Protein AF-A0A8J5HF40-F1 (afdb_monomer_lite)

Sequence (689 aa):
MADITLGGSASRYSHTHKAFLFCNYTLLGAATSCVFLTLSLRLLPSPCGLLLIALHALTAVAAASACATTPASTPRWHAAHLVSTVLAAIFQGAVSLLAFTRTSDFLAELNSYVREEDGEVILKMVGGLGLAVFCLEWVALAVAFVLRYRAYVEGGDARSSSRVGTTEEELKDWPWPMSTFSFPERPVSEIINWLAETGIASLKPEDLAKPSADLVTAIYSNFLSFVDPLNEDSNSQIAFDALQFLENPDHHVDAIRIHNLYRQIKKMLSSIRFESFNLRDLIKPEPKRTMQILSTIVSIKFSFTVRSYREEKLRMLQPIVDQFPAYEERRAELDAKIDELNQLILDHEVRRQTEESAVQQLNAEVKELRQTIQNYNKQQVSLKIMAKSIKEKTDAINEKISKADFELVKNAQENSKLSSKLVQSPDKLRRALEEKKSYLADLKNSQRLANQSVHEKTLTMEVYSKVSLFPSFSWTPELLSLDSGAGKVWRRINLGAAIKAAKKGNEAELTKKMVDEAKWRFDNKVPAICQVNSTKTLEKQVKALKAKRSDDEASIMALDAKIVEKQCKLKESEELIKVSEKERDDRCAEETQRLNQVRAEIEWKLQCLEPREKKVEAMVSEAATLRSEAEQVRQTGKAEQQEIFSKFEEIIQEFKNYLNVMDPMVERLKVVMQKESSGNAEETLVIYC

pLDDT: mean 71.72, std 19.29, range [22.36, 94.0]

Radius of gyration: 75.99 Å; chains: 1; bounding box: 171×89×229 Å

Foldseek 3Di:
DVVVVVVVLVVVLVVLVVVLLVLLVVLLVLLVVLLVLLVVLVFDPAPLSVVSNVLSVLSNVLSVVSNVDDPPDDPVVVVVSVVSLLVSLVVLQVQLCCLPVVVQVSSVSRRGPDDSVVSNVSSNVSSVSSPVSSVSSVVSVVSVVVSVVSCVVVVVVVVVPPDDPPDPPVVPPDPDDCDPDADDQDDLVLLQVVCVVLVLDNDDSVCLVAPDLVNLLSSLVSVLCSLPVPPPPPLQDDPPVVCVVDPDSVVCSVVSSLVVSQVSSCVVCVVLVNNPRDSCCNHPNDSVVSSRSSCSCSPPCNVVVSVVVVVVVVVVCVVVCVVCVCVVVVVVVVVVVVVVVVVVVVVVVVVVVVVVVVVVVVVVVVVVVVVVVVVVVVVVVVVVVVVVVVVVVVVVVVVVVVVVVVVVVVVVVVVVVVVVVQDPDPPVVVVVVVVVVVVVVVVVVVVVVVVVVVVVVVVVVVVVPDDDDDDDDDDDDDDDDDDDDDDDDDDDDDDYDDDDDDDDDDDPPPVVVVVVVVVVVVVVPPVPPDPPVVVVVVVVVVVVSVVVVVVVVVVVVVVVVVVVVVVVVVVVVVVVVVVVVVVVVVVVVVVVVVVVVVVVVVVVVVVVCVVVVVVVVVVVVVVVVVVVVVVVVVVVVVVVVVVVVVVVVVVVVVVVVVVVVVVVVVVVVVVVVVVVVVPPPPPPPPPDD

InterPro domains:
  IPR005549 Kinetochore protein Nuf2, N-terminal [PF03800] (181-323)
  IPR038275 Nuf2, N-terminal domain superfamily [G3DSA:1.10.418.60] (176-345)

Secondary structure (DSSP, 8-state):
--HHHHHHHHHHHHHHHHHHHHHHHHHHHHHHHHHHHHHHT-B-S-HHHHHHHHHHHHHHHHHHHHHH--TT--HHHHHHHHHHHHHHHHHHHHHHHHHHHSHHHHHHHHTB-S-HHHHHHHHHHHHHHHHHHHHHHHHHHHHHHHHHHHHHHHHHHHTTSSS----TTTTS--SS-----PPPPPPHHHHHHHHHHTTS----HHHHHS--HHHHHHHHHHHHHHH-TT---TTT---HHHHTT-SSGGGGHHHHHHHHHHHHHHHHHHHTT-----THHHHS--HHHHHHHHHHHHSHHHHHHHHHHHHHHHHHHHHHHTT-TTHHHHHHHHHHHHHHHHHHHHHHHHHHHHHHHHHHHHHHHHHHHHHHHHHHHHHHHHHHHHHHHHHHHHHHHHHHHHHHHHHHHHHHHHHHHHHHHS-S-HHHHHHHHHHHHHHHHHHHHHHHHHHHHHHHHHHHHHHTTS-----------------------------------------SSHHHHHHHHHHHHHHTSSTTS---HHHHHHHHHHHHHHHHHHHHHHHHHHHHHHHHHHHHHHHHHHHHHHHHHHHHHHHHHHHHHHHHHHHHHHHHHHHHHHHHHHHHHHHHHHHHHHHHHHHHHHHHHHHHHHHHHHHHHHHHHHHHHHHHHHHHHHHHHHHHHHHHTTT--SSTTS---

Organism: Zingiber officinale (NCBI:txid94328)

Structure (mmCIF, N/CA/C/O backbone):
data_AF-A0A8J5HF40-F1
#
_entry.id   AF-A0A8J5HF40-F1
#
loop_
_atom_site.group_PDB
_atom_site.id
_atom_site.type_symbol
_atom_site.label_atom_id
_atom_site.label_alt_id
_atom_site.label_comp_id
_atom_site.label_asym_id
_atom_site.label_entity_id
_atom_site.label_seq_id
_atom_site.pdbx_PDB_ins_code
_atom_site.Cartn_x
_atom_site.Cartn_y
_atom_site.Cartn_z
_atom_site.occupancy
_atom_site.B_iso_or_equiv
_atom_site.auth_seq_id
_atom_site.auth_comp_id
_atom_site.auth_asym_id
_atom_site.auth_atom_id
_atom_site.pdbx_PDB_model_num
ATOM 1 N N . MET A 1 1 ? 0.133 31.035 -46.584 1.00 37.03 1 MET A N 1
ATOM 2 C CA . MET A 1 1 ? -0.473 30.229 -45.496 1.00 37.03 1 MET A CA 1
ATOM 3 C C . MET A 1 1 ? 0.517 29.841 -44.386 1.00 37.03 1 MET A C 1
ATOM 5 O O . MET A 1 1 ? 0.118 29.109 -43.496 1.00 37.03 1 MET A O 1
ATOM 9 N N . ALA A 1 2 ? 1.764 30.343 -44.379 1.00 34.16 2 ALA A N 1
ATOM 10 C CA . ALA A 1 2 ? 2.768 30.013 -43.355 1.00 34.16 2 ALA A CA 1
ATOM 11 C C . ALA A 1 2 ? 2.779 30.963 -42.132 1.00 34.16 2 ALA A C 1
ATOM 13 O O . ALA A 1 2 ? 3.298 30.592 -41.088 1.00 34.16 2 ALA A O 1
ATOM 14 N N . ASP A 1 3 ? 2.146 32.141 -42.214 1.00 28.72 3 ASP A N 1
ATOM 15 C CA . ASP A 1 3 ? 2.114 33.108 -41.097 1.00 28.72 3 ASP A CA 1
ATOM 16 C C . ASP A 1 3 ? 1.017 32.847 -40.049 1.00 28.72 3 ASP A C 1
ATOM 18 O O . ASP A 1 3 ? 1.041 33.423 -38.964 1.00 28.72 3 ASP A O 1
ATOM 22 N N . ILE A 1 4 ? 0.052 31.962 -40.327 1.00 40.66 4 ILE A N 1
ATOM 23 C CA . ILE A 1 4 ? -1.082 31.714 -39.414 1.00 40.66 4 ILE A CA 1
ATOM 24 C C . ILE A 1 4 ? -0.731 30.652 -38.349 1.00 40.66 4 ILE A C 1
ATOM 26 O O . ILE A 1 4 ? -1.271 30.676 -37.244 1.00 40.66 4 ILE A O 1
ATOM 30 N N . THR A 1 5 ? 0.215 29.748 -38.623 1.00 42.62 5 THR A N 1
ATOM 31 C CA . THR A 1 5 ? 0.595 28.655 -37.707 1.00 42.62 5 THR A CA 1
ATOM 32 C C . THR A 1 5 ? 1.647 29.059 -36.669 1.00 42.62 5 THR A C 1
ATOM 34 O O . THR A 1 5 ? 1.542 28.638 -35.515 1.00 42.62 5 THR A O 1
ATOM 37 N N . LEU A 1 6 ? 2.597 29.937 -37.017 1.00 40.03 6 LEU A N 1
ATOM 38 C CA . LEU A 1 6 ? 3.611 30.461 -36.084 1.00 40.03 6 LEU A CA 1
ATOM 39 C C . LEU A 1 6 ? 2.997 31.334 -34.974 1.00 40.03 6 LEU A C 1
ATOM 41 O O . LEU A 1 6 ? 3.381 31.220 -33.809 1.00 40.03 6 LEU A O 1
ATOM 45 N N . GLY A 1 7 ? 1.963 32.122 -35.292 1.00 36.34 7 GLY A N 1
ATOM 46 C CA . GLY A 1 7 ? 1.211 32.886 -34.288 1.00 36.34 7 GLY A CA 1
ATOM 47 C C . GLY A 1 7 ? 0.456 32.002 -33.282 1.00 36.34 7 GLY A C 1
ATOM 48 O O . GLY A 1 7 ? 0.302 32.373 -32.117 1.00 36.34 7 GLY A O 1
ATOM 49 N N . GLY A 1 8 ? 0.031 30.803 -33.699 1.00 48.00 8 GLY A N 1
ATOM 50 C CA . GLY A 1 8 ? -0.739 29.866 -32.876 1.00 48.00 8 GLY A CA 1
ATOM 51 C C . GLY A 1 8 ? 0.079 29.059 -31.856 1.00 48.00 8 GLY A C 1
ATOM 52 O O . GLY A 1 8 ? -0.469 28.712 -30.804 1.00 48.00 8 GLY A O 1
ATOM 53 N N . SER A 1 9 ? 1.359 28.764 -32.134 1.00 50.25 9 SER A N 1
ATOM 54 C CA . SER A 1 9 ? 2.289 28.131 -31.170 1.00 50.25 9 SER A CA 1
ATOM 55 C C . SER A 1 9 ? 2.752 29.152 -30.122 1.00 50.25 9 SER A C 1
ATOM 57 O O . SER A 1 9 ? 2.583 28.906 -28.925 1.00 50.25 9 SER A O 1
ATOM 59 N N . ALA A 1 10 ? 3.182 30.347 -30.549 1.00 54.59 10 ALA A N 1
ATOM 60 C CA . ALA A 1 10 ? 3.617 31.415 -29.646 1.00 54.59 10 ALA A CA 1
ATOM 61 C C . ALA A 1 10 ? 2.488 31.894 -28.709 1.00 54.59 10 ALA A C 1
ATOM 63 O O . ALA A 1 10 ? 2.702 32.101 -27.511 1.00 54.59 10 ALA A O 1
ATOM 64 N N . SER A 1 11 ? 1.256 32.001 -29.227 1.00 58.41 11 SER A N 1
ATOM 65 C CA . SER A 1 11 ? 0.064 32.301 -28.424 1.00 58.41 11 SER A CA 1
ATOM 66 C C . SER A 1 11 ? -0.220 31.203 -27.390 1.00 58.41 11 SER A C 1
ATOM 68 O O . SER A 1 11 ? -0.398 31.509 -26.210 1.00 58.41 11 SER A O 1
ATOM 70 N N . ARG A 1 12 ? -0.190 29.917 -27.777 1.00 60.19 12 ARG A N 1
ATOM 71 C CA . ARG A 1 12 ? -0.421 28.796 -26.845 1.00 60.19 12 ARG A CA 1
ATOM 72 C C . ARG A 1 12 ? 0.669 28.671 -25.782 1.00 60.19 12 ARG A C 1
ATOM 74 O O . ARG A 1 12 ? 0.326 28.463 -24.623 1.00 60.19 12 ARG A O 1
ATOM 81 N N . TYR A 1 13 ? 1.940 28.861 -26.134 1.00 70.81 13 TYR A N 1
ATOM 82 C CA . TYR A 1 13 ? 3.041 28.922 -25.167 1.00 70.81 13 TYR A CA 1
ATOM 83 C C . TYR A 1 13 ? 2.830 30.060 -24.154 1.00 70.81 13 TYR A C 1
ATOM 85 O O . TYR A 1 13 ? 2.942 29.847 -22.947 1.00 70.81 13 TYR A O 1
ATOM 93 N N . SER A 1 14 ? 2.402 31.242 -24.621 1.00 74.31 14 SER A N 1
ATOM 94 C CA . SER A 1 14 ? 2.034 32.367 -23.751 1.00 74.31 14 SER A CA 1
ATOM 95 C C . SER A 1 14 ? 0.879 32.021 -22.801 1.00 74.31 14 SER A C 1
ATOM 97 O O . SER A 1 14 ? 0.937 32.361 -21.620 1.00 74.31 14 SER A O 1
ATOM 99 N N . HIS A 1 15 ? -0.150 31.308 -23.271 1.00 79.44 15 HIS A N 1
ATOM 100 C CA . HIS A 1 15 ? -1.274 30.880 -22.431 1.00 79.44 15 HIS A CA 1
ATOM 101 C C . HIS A 1 15 ? -0.871 29.838 -21.381 1.00 79.44 15 HIS A C 1
ATOM 103 O O . HIS A 1 15 ? -1.238 29.984 -20.216 1.00 79.44 15 HIS A O 1
ATOM 109 N N . THR A 1 16 ? -0.082 28.825 -21.748 1.00 80.00 16 THR A N 1
ATOM 110 C CA . THR A 1 16 ? 0.403 27.808 -20.800 1.00 80.00 16 THR A CA 1
ATOM 111 C C . THR A 1 16 ? 1.365 28.413 -19.773 1.00 80.00 16 THR A C 1
ATOM 113 O O . THR A 1 16 ? 1.292 28.079 -18.593 1.00 80.00 16 THR A O 1
ATOM 116 N N . HIS A 1 17 ? 2.211 29.365 -20.177 1.00 81.94 17 HIS A N 1
ATOM 117 C CA . HIS A 1 17 ? 3.106 30.076 -19.265 1.00 81.94 17 HIS A CA 1
ATOM 118 C C . HIS A 1 17 ? 2.343 30.990 -18.292 1.00 81.94 17 HIS A C 1
ATOM 120 O O . HIS A 1 17 ? 2.628 31.001 -17.096 1.00 81.94 17 HIS A O 1
ATOM 126 N N . LYS A 1 18 ? 1.304 31.693 -18.765 1.00 84.69 18 LYS A N 1
ATOM 127 C CA . LYS A 1 18 ? 0.394 32.462 -17.897 1.00 84.69 18 LYS A CA 1
ATOM 128 C C . LYS A 1 18 ? -0.355 31.563 -16.911 1.00 84.69 18 LYS A C 1
ATOM 130 O O . LYS A 1 18 ? -0.487 31.937 -15.750 1.00 84.69 18 LYS A O 1
ATOM 135 N N . ALA A 1 19 ? -0.802 30.382 -17.342 1.00 84.75 19 ALA A N 1
ATOM 136 C CA . ALA A 1 19 ? -1.442 29.401 -16.465 1.00 84.75 19 ALA A CA 1
ATOM 137 C C . ALA A 1 19 ? -0.474 28.868 -15.394 1.00 84.75 19 ALA A C 1
ATOM 139 O O . ALA A 1 19 ? -0.851 28.756 -14.230 1.00 84.75 19 ALA A O 1
ATOM 140 N N . PHE A 1 20 ? 0.786 28.613 -15.760 1.00 86.56 20 PHE A N 1
ATOM 141 C CA . PHE A 1 20 ? 1.839 28.223 -14.821 1.00 86.56 20 PHE A CA 1
ATOM 142 C C . PHE A 1 20 ? 2.099 29.300 -13.761 1.00 86.56 20 PHE A C 1
ATOM 144 O O . PHE A 1 20 ? 2.120 28.997 -12.569 1.00 86.56 20 PHE A O 1
ATOM 151 N N . LEU A 1 21 ? 2.241 30.563 -14.174 1.00 86.38 21 LEU A N 1
ATOM 152 C CA . LEU A 1 21 ? 2.413 31.684 -13.247 1.00 86.38 21 LEU A CA 1
ATOM 153 C C . LEU A 1 21 ? 1.194 31.848 -12.335 1.00 86.38 21 LEU A C 1
ATOM 155 O O . LEU A 1 21 ? 1.349 31.955 -11.124 1.00 86.38 21 LEU A O 1
ATOM 159 N N . PHE A 1 22 ? -0.019 31.810 -12.891 1.00 89.06 22 PHE A N 1
ATOM 160 C CA . PHE A 1 22 ? -1.257 31.901 -12.113 1.00 89.06 22 PHE A CA 1
ATOM 161 C C . PHE A 1 22 ? -1.358 30.792 -11.056 1.00 89.06 22 PHE A C 1
ATOM 163 O O . PHE A 1 22 ? -1.690 31.066 -9.900 1.00 89.06 22 PHE A O 1
ATOM 170 N N . CYS A 1 23 ? -1.014 29.555 -11.426 1.00 89.12 23 CYS A N 1
ATOM 171 C CA . CYS A 1 23 ? -0.986 28.427 -10.503 1.00 89.12 23 CYS A CA 1
ATOM 172 C C . CYS A 1 23 ? 0.013 28.664 -9.363 1.00 89.12 23 CYS A C 1
ATOM 174 O O . CYS A 1 23 ? -0.362 28.538 -8.202 1.00 89.12 23 CYS A O 1
ATOM 176 N N . ASN A 1 24 ? 1.245 29.092 -9.664 1.00 88.75 24 ASN A N 1
ATOM 177 C CA . ASN A 1 24 ? 2.265 29.349 -8.640 1.00 88.75 24 ASN A CA 1
ATOM 178 C C . ASN A 1 24 ? 1.946 30.564 -7.751 1.00 88.75 24 ASN A C 1
ATOM 180 O O . ASN A 1 24 ? 2.208 30.515 -6.552 1.00 88.75 24 ASN A O 1
ATOM 184 N N . TYR A 1 25 ? 1.317 31.622 -8.273 1.00 91.31 25 TYR A N 1
ATOM 185 C CA . TYR A 1 25 ? 0.840 32.739 -7.444 1.00 91.31 25 TYR A CA 1
ATOM 186 C C . TYR A 1 25 ? -0.300 32.324 -6.508 1.00 91.31 25 TYR A C 1
ATOM 188 O O . TYR A 1 25 ? -0.328 32.738 -5.349 1.00 91.31 25 TYR A O 1
ATOM 196 N N . THR A 1 26 ? -1.213 31.476 -6.985 1.00 90.94 26 THR A N 1
ATOM 197 C CA . THR A 1 26 ? -2.299 30.925 -6.159 1.00 90.94 26 THR A CA 1
ATOM 198 C C . THR A 1 26 ? -1.738 30.018 -5.064 1.00 90.94 26 THR A C 1
ATOM 200 O O . THR A 1 26 ? -2.157 30.099 -3.912 1.00 90.94 26 THR A O 1
ATOM 203 N N . LEU A 1 27 ? -0.730 29.215 -5.404 1.00 90.19 27 LEU A N 1
ATOM 204 C CA . LEU A 1 27 ? -0.009 28.327 -4.494 1.00 90.19 27 LEU A CA 1
ATOM 205 C C . LEU A 1 27 ? 0.758 29.112 -3.424 1.00 90.19 27 LEU A C 1
ATOM 207 O O . LEU A 1 27 ? 0.676 28.786 -2.243 1.00 90.19 27 LEU A O 1
ATOM 211 N N . LEU A 1 28 ? 1.422 30.204 -3.813 1.00 91.38 28 LEU A N 1
ATOM 212 C CA . LEU A 1 28 ? 2.075 31.135 -2.893 1.00 91.38 28 LEU A CA 1
ATOM 213 C C . LEU A 1 28 ? 1.065 31.773 -1.926 1.00 91.38 28 LEU A C 1
ATOM 215 O O . LEU A 1 28 ? 1.313 31.829 -0.721 1.00 91.38 28 LEU A O 1
ATOM 219 N N . GLY A 1 29 ? -0.087 32.222 -2.432 1.00 91.38 29 GLY A N 1
ATOM 220 C CA . GLY A 1 29 ? -1.167 32.778 -1.612 1.00 91.38 29 GLY A CA 1
ATOM 221 C C . GLY A 1 29 ? -1.752 31.757 -0.631 1.00 91.38 29 GLY A C 1
ATOM 222 O O . GLY A 1 29 ? -1.941 32.061 0.547 1.00 91.38 29 GLY A O 1
ATOM 223 N N . ALA A 1 30 ? -1.985 30.526 -1.088 1.00 92.69 30 ALA A N 1
ATOM 224 C CA . ALA A 1 30 ? -2.504 29.451 -0.249 1.00 92.69 30 ALA A CA 1
ATOM 225 C C . ALA A 1 30 ? -1.492 29.029 0.832 1.00 92.69 30 ALA A C 1
ATOM 227 O O . ALA A 1 30 ? -1.850 28.943 2.004 1.00 92.69 30 ALA A O 1
ATOM 228 N N . ALA A 1 31 ? -0.215 28.861 0.475 1.00 92.19 31 ALA A N 1
ATOM 229 C CA . ALA A 1 31 ? 0.839 28.480 1.413 1.00 92.19 31 ALA A CA 1
ATOM 230 C C . ALA A 1 31 ? 1.102 29.564 2.469 1.00 92.19 31 ALA A C 1
ATOM 232 O O . ALA A 1 31 ? 1.212 29.261 3.656 1.00 92.19 31 ALA A O 1
ATOM 233 N N . THR A 1 32 ? 1.139 30.838 2.069 1.00 92.56 32 THR A N 1
ATOM 234 C CA . THR A 1 32 ? 1.260 31.958 3.021 1.00 92.56 32 THR A CA 1
ATOM 235 C C . THR A 1 32 ? 0.034 32.076 3.930 1.00 92.56 32 THR A C 1
ATOM 237 O O . THR A 1 32 ? 0.194 32.303 5.128 1.00 92.56 32 THR A O 1
ATOM 240 N N . SER A 1 33 ? -1.176 31.831 3.418 1.00 93.38 33 SER A N 1
ATOM 241 C CA . SER A 1 33 ? -2.392 31.762 4.242 1.00 93.38 33 SER A CA 1
ATOM 242 C C . SER A 1 33 ? -2.338 30.615 5.259 1.00 93.38 33 SER A C 1
ATOM 244 O O . SER A 1 33 ? -2.716 30.823 6.412 1.00 93.38 33 SER A O 1
ATOM 246 N N . CYS A 1 34 ? -1.804 29.442 4.888 1.00 92.81 34 CYS A N 1
ATOM 247 C CA . CYS A 1 34 ? -1.538 28.360 5.842 1.00 92.81 34 CYS A CA 1
ATOM 248 C C . CYS A 1 34 ? -0.582 28.811 6.948 1.00 92.81 34 CYS A C 1
ATOM 250 O O . CYS A 1 34 ? -0.896 28.614 8.114 1.00 92.81 34 CYS A O 1
ATOM 252 N N . VAL A 1 35 ? 0.526 29.490 6.616 1.00 91.38 35 VAL A N 1
ATOM 253 C CA . VAL A 1 35 ? 1.456 30.028 7.629 1.00 91.38 35 VAL A CA 1
ATOM 254 C C . VAL A 1 35 ? 0.727 30.947 8.615 1.00 91.38 35 VAL A C 1
ATOM 256 O O . VAL A 1 35 ? 0.888 30.791 9.825 1.00 91.38 35 VAL A O 1
ATOM 259 N N . PHE A 1 36 ? -0.112 31.871 8.135 1.00 91.56 36 PHE A N 1
ATOM 260 C CA . PHE A 1 36 ? -0.873 32.772 9.009 1.00 91.56 36 PHE A CA 1
ATOM 261 C C . PHE A 1 36 ? -1.874 32.037 9.909 1.00 91.56 36 PHE A C 1
ATOM 263 O O . PHE A 1 36 ? -1.978 32.352 11.099 1.00 91.56 36 PHE A O 1
ATOM 270 N N . LEU A 1 37 ? -2.592 31.046 9.379 1.00 90.88 37 LEU A N 1
ATOM 271 C CA . LEU A 1 37 ? -3.534 30.242 10.160 1.00 90.88 37 LEU A CA 1
ATOM 272 C C . LEU A 1 37 ? -2.809 29.373 11.198 1.00 90.88 37 LEU A C 1
ATOM 274 O O . LEU A 1 37 ? -3.226 29.323 12.353 1.00 90.88 37 LEU A O 1
ATOM 278 N N . THR A 1 38 ? -1.674 28.772 10.841 1.00 89.56 38 THR A N 1
ATOM 279 C CA . THR A 1 38 ? -0.836 28.007 11.772 1.00 89.56 38 THR A CA 1
ATOM 280 C C . THR A 1 38 ? -0.259 28.896 12.878 1.00 89.56 38 THR A C 1
ATOM 282 O O . THR A 1 38 ? -0.253 28.500 14.040 1.00 89.56 38 THR A O 1
ATOM 285 N N . LEU A 1 39 ? 0.163 30.128 12.570 1.00 87.56 39 LEU A N 1
ATOM 286 C CA . LEU A 1 39 ? 0.590 31.100 13.588 1.00 87.56 39 LEU A CA 1
ATOM 287 C C . LEU A 1 39 ? -0.570 31.553 14.488 1.00 87.56 39 LEU A C 1
ATOM 289 O O . LEU A 1 39 ? -0.364 31.835 15.671 1.00 87.56 39 LEU A O 1
ATOM 293 N N . SER A 1 40 ? -1.796 31.572 13.961 1.00 87.56 40 SER A N 1
ATOM 294 C CA . SER A 1 40 ? -3.000 31.913 14.729 1.00 87.56 40 SER A CA 1
ATOM 295 C C . SER A 1 40 ? -3.327 30.879 15.812 1.00 87.56 40 SER A C 1
ATOM 297 O O . SER A 1 40 ? -3.975 31.232 16.795 1.00 87.56 40 SER A O 1
ATOM 299 N N . LEU A 1 41 ? -2.798 29.651 15.708 1.00 84.81 41 LEU A N 1
ATOM 300 C CA . LEU A 1 41 ? -2.861 28.638 16.769 1.00 84.81 41 LEU A CA 1
ATOM 301 C C . LEU A 1 41 ? -1.977 28.966 17.985 1.00 84.81 41 LEU A C 1
ATOM 303 O O . LEU A 1 41 ? -2.052 28.248 18.981 1.00 84.81 41 LEU A O 1
ATOM 307 N N . ARG A 1 42 ? -1.156 30.031 17.942 1.00 79.94 42 ARG A N 1
ATOM 308 C CA . ARG A 1 42 ? -0.291 30.480 19.055 1.00 79.94 42 ARG A CA 1
ATOM 309 C C . ARG A 1 42 ? 0.456 29.312 19.704 1.00 79.94 42 ARG A C 1
ATOM 311 O O . ARG A 1 42 ? 0.297 29.030 20.891 1.00 79.94 42 ARG A O 1
ATOM 318 N N . LEU A 1 43 ? 1.207 28.601 18.873 1.00 77.62 43 LEU A N 1
ATOM 319 C CA . LEU A 1 43 ? 1.935 27.395 19.249 1.00 77.62 43 LEU A CA 1
ATOM 320 C C . LEU A 1 43 ? 3.009 27.736 20.298 1.00 77.62 43 LEU A C 1
ATOM 322 O O . LEU A 1 43 ? 3.777 28.683 20.110 1.00 77.62 43 LEU A O 1
ATOM 326 N N . LEU A 1 44 ? 3.098 26.956 21.380 1.00 66.12 44 LEU A N 1
ATOM 327 C CA . LEU A 1 44 ? 4.328 26.890 22.180 1.00 66.12 44 LEU A CA 1
ATOM 328 C C . LEU A 1 44 ? 5.465 26.331 21.301 1.00 66.12 44 LEU A C 1
ATOM 330 O O . LEU A 1 44 ? 5.174 25.714 20.275 1.00 66.12 44 LEU A O 1
ATOM 334 N N . PRO A 1 45 ? 6.753 26.516 21.652 1.00 70.56 45 PRO A N 1
ATOM 335 C CA . PRO A 1 45 ? 7.859 25.881 20.936 1.00 70.56 45 PRO A CA 1
ATOM 336 C C . PRO A 1 45 ? 7.748 24.346 21.019 1.00 70.56 45 PRO A C 1
ATOM 338 O O . PRO A 1 45 ? 8.320 23.701 21.892 1.00 70.56 45 PRO A O 1
ATOM 341 N N . SER A 1 46 ? 6.969 23.779 20.099 1.00 80.44 46 SER A N 1
ATOM 342 C CA . SER A 1 46 ? 6.775 22.357 19.851 1.00 80.44 46 SER A CA 1
ATOM 343 C C . SER A 1 46 ? 7.522 22.002 18.565 1.00 80.44 46 SER A C 1
ATOM 345 O O . SER A 1 46 ? 7.380 22.720 17.565 1.00 80.44 46 SER A O 1
ATOM 347 N N . PRO A 1 47 ? 8.297 20.902 18.542 1.00 82.56 47 PRO A N 1
ATOM 348 C CA . PRO A 1 47 ? 8.955 20.425 17.328 1.00 82.56 47 PRO A CA 1
ATOM 349 C C . PRO A 1 47 ? 7.965 20.243 16.171 1.00 82.56 47 PRO A C 1
ATOM 351 O O . PRO A 1 47 ? 8.244 20.659 15.049 1.00 82.56 47 PRO A O 1
ATOM 354 N N . CYS A 1 48 ? 6.774 19.708 16.457 1.00 86.00 48 CYS A N 1
ATOM 355 C CA . CYS A 1 48 ? 5.721 19.474 15.471 1.00 86.00 48 CYS A CA 1
ATOM 356 C C . CYS A 1 48 ? 5.161 20.786 14.901 1.00 86.00 48 CYS A C 1
ATOM 358 O O . CYS A 1 48 ? 4.963 20.905 13.693 1.00 86.00 48 CYS A O 1
ATOM 360 N N . GLY A 1 49 ? 4.986 21.803 15.750 1.00 86.50 49 GLY A N 1
ATOM 361 C CA . GLY A 1 49 ? 4.552 23.134 15.324 1.00 86.50 49 GLY A CA 1
ATOM 362 C C . GLY A 1 49 ? 5.574 23.848 14.435 1.00 86.50 49 GLY A C 1
ATOM 363 O O . GLY A 1 49 ? 5.214 24.424 13.408 1.00 86.50 49 GLY A O 1
ATOM 364 N N . LEU A 1 50 ? 6.861 23.763 14.787 1.00 86.69 50 LEU A N 1
ATOM 365 C CA . LEU A 1 50 ? 7.949 24.337 13.989 1.00 86.69 50 LEU A CA 1
ATOM 366 C C . LEU A 1 50 ? 8.098 23.642 12.633 1.00 86.69 50 LEU A C 1
ATOM 368 O O . LEU A 1 50 ? 8.270 24.322 11.623 1.00 86.69 50 LEU A O 1
ATOM 372 N N . LEU A 1 51 ? 7.992 22.310 12.593 1.00 90.44 51 LEU A N 1
ATOM 373 C CA . LEU A 1 51 ? 8.027 21.541 11.347 1.00 90.44 51 LEU A CA 1
ATOM 374 C C . LEU A 1 51 ? 6.847 21.883 10.433 1.00 90.44 51 LEU A C 1
ATOM 376 O O . LEU A 1 51 ? 7.038 22.025 9.227 1.00 90.44 51 LEU A O 1
ATOM 380 N N . LEU A 1 52 ? 5.652 22.080 10.996 1.00 90.50 52 LEU A N 1
ATOM 381 C CA . LEU A 1 52 ? 4.467 22.476 10.238 1.00 90.50 52 LEU A CA 1
ATOM 382 C C . LEU A 1 52 ? 4.628 23.868 9.604 1.00 90.50 52 LEU A C 1
ATOM 384 O O . LEU A 1 52 ? 4.371 24.047 8.414 1.00 90.50 52 LEU A O 1
ATOM 388 N N . ILE A 1 53 ? 5.124 24.845 10.370 1.00 90.75 53 ILE A N 1
ATOM 389 C CA . ILE A 1 53 ? 5.423 26.188 9.848 1.00 90.75 53 ILE A CA 1
ATOM 390 C C . ILE A 1 53 ? 6.520 26.120 8.778 1.00 90.75 53 ILE A C 1
ATOM 392 O O . ILE A 1 53 ? 6.384 26.741 7.723 1.00 90.75 53 ILE A O 1
ATOM 396 N N . ALA A 1 54 ? 7.588 25.353 9.021 1.00 90.44 54 ALA A N 1
ATOM 397 C CA . ALA A 1 54 ? 8.684 25.181 8.072 1.00 90.44 54 ALA A CA 1
ATOM 398 C C . ALA A 1 54 ? 8.207 24.552 6.756 1.00 90.44 54 ALA A C 1
ATOM 400 O O . ALA A 1 54 ? 8.625 24.992 5.688 1.00 90.44 54 ALA A O 1
ATOM 401 N N . LEU A 1 55 ? 7.294 23.581 6.822 1.00 92.69 55 LEU A N 1
ATOM 402 C CA . LEU A 1 55 ? 6.701 22.945 5.652 1.00 92.69 55 LEU A CA 1
ATOM 403 C C . LEU A 1 55 ? 5.911 23.955 4.801 1.00 92.69 55 LEU A C 1
ATOM 405 O O . LEU A 1 55 ? 6.144 24.050 3.598 1.00 92.69 55 LEU A O 1
ATOM 409 N N . HIS A 1 56 ? 5.024 24.754 5.407 1.00 92.25 56 HIS A N 1
ATOM 410 C CA . HIS A 1 56 ? 4.280 25.787 4.671 1.00 92.25 56 HIS A CA 1
ATOM 411 C C . HIS A 1 56 ? 5.196 26.896 4.123 1.00 92.25 56 HIS A C 1
ATOM 413 O O . HIS A 1 56 ? 5.001 27.366 3.000 1.00 92.25 56 HIS A O 1
ATOM 419 N N . ALA A 1 57 ? 6.228 27.288 4.878 1.00 90.56 57 ALA A N 1
ATOM 420 C CA . ALA A 1 57 ? 7.215 28.269 4.436 1.00 90.56 57 ALA A CA 1
ATOM 421 C C . ALA A 1 57 ? 8.049 27.757 3.250 1.00 90.56 57 ALA A C 1
ATOM 423 O O . ALA A 1 57 ? 8.278 28.501 2.296 1.00 90.56 57 ALA A O 1
ATOM 424 N N . LEU A 1 58 ? 8.460 26.484 3.266 1.00 89.12 58 LEU A N 1
ATOM 425 C CA . LEU A 1 58 ? 9.185 25.854 2.163 1.00 89.12 58 LEU A CA 1
ATOM 426 C C . LEU A 1 58 ? 8.329 25.819 0.890 1.00 89.12 58 LEU A C 1
ATOM 428 O O . LEU A 1 58 ? 8.821 26.185 -0.177 1.00 89.12 58 LEU A O 1
ATOM 432 N N . THR A 1 59 ? 7.046 25.461 1.007 1.00 90.62 59 THR A N 1
ATOM 433 C CA . THR A 1 59 ? 6.097 25.498 -0.115 1.00 90.62 59 THR A CA 1
ATOM 434 C C . THR A 1 59 ? 5.949 26.916 -0.684 1.00 90.62 59 THR A C 1
ATOM 436 O O . THR A 1 59 ? 6.005 27.104 -1.900 1.00 90.62 59 THR A O 1
ATOM 439 N N . ALA A 1 60 ? 5.850 27.941 0.170 1.00 90.38 60 ALA A N 1
ATOM 440 C CA . ALA A 1 60 ? 5.795 29.336 -0.270 1.00 90.38 60 ALA A CA 1
ATOM 441 C C . ALA A 1 60 ? 7.082 29.773 -0.999 1.00 90.38 60 ALA A C 1
ATOM 443 O O . ALA A 1 60 ? 7.018 30.379 -2.070 1.00 90.38 60 ALA A O 1
ATOM 444 N N . VAL A 1 61 ? 8.261 29.427 -0.472 1.00 88.44 61 VAL A N 1
ATOM 445 C CA . VAL A 1 61 ? 9.554 29.737 -1.110 1.00 88.44 61 VAL A CA 1
ATOM 446 C C . VAL A 1 61 ? 9.698 29.017 -2.453 1.00 88.44 61 VAL A C 1
ATOM 448 O O . VAL A 1 61 ? 10.159 29.620 -3.427 1.00 88.44 61 VAL A O 1
ATOM 451 N N . ALA A 1 62 ? 9.275 27.755 -2.541 1.00 85.19 62 ALA A N 1
ATOM 452 C CA . ALA A 1 62 ? 9.308 26.985 -3.779 1.00 85.19 62 ALA A CA 1
ATOM 453 C C . ALA A 1 62 ? 8.399 27.600 -4.856 1.00 85.19 62 ALA A C 1
ATOM 455 O O . ALA A 1 62 ? 8.842 27.741 -5.999 1.00 85.19 62 ALA A O 1
ATOM 456 N N . ALA A 1 63 ? 7.190 28.034 -4.480 1.00 87.62 63 ALA A N 1
ATOM 457 C CA . ALA A 1 63 ? 6.242 28.719 -5.360 1.00 87.62 63 ALA A CA 1
ATOM 458 C C . ALA A 1 63 ? 6.778 30.075 -5.849 1.00 87.62 63 ALA A C 1
ATOM 460 O O . ALA A 1 63 ? 6.735 30.380 -7.040 1.00 87.62 63 ALA A O 1
ATOM 461 N N . ALA A 1 64 ? 7.355 30.874 -4.946 1.00 87.00 64 ALA A N 1
ATOM 462 C CA . ALA A 1 64 ? 7.972 32.153 -5.294 1.00 87.00 64 ALA A CA 1
ATOM 463 C C . ALA A 1 64 ? 9.166 31.973 -6.248 1.00 87.00 64 ALA A C 1
ATOM 465 O O . ALA A 1 64 ? 9.313 32.717 -7.218 1.00 87.00 64 ALA A O 1
ATOM 466 N N . SER A 1 65 ? 9.986 30.945 -6.013 1.00 82.50 65 SER A N 1
ATOM 467 C CA . SER A 1 65 ? 11.126 30.603 -6.873 1.00 82.50 65 SER A CA 1
ATOM 468 C C . SER A 1 65 ? 10.679 30.129 -8.261 1.00 82.50 65 SER A C 1
ATOM 470 O O . SER A 1 65 ? 11.321 30.455 -9.260 1.00 82.50 65 SER A O 1
ATOM 472 N N . ALA A 1 66 ? 9.558 29.405 -8.338 1.00 77.69 66 ALA A N 1
ATOM 473 C CA . ALA A 1 66 ? 8.940 28.974 -9.591 1.00 77.69 66 ALA A CA 1
ATOM 474 C C . ALA A 1 66 ? 8.378 30.156 -10.408 1.00 77.69 66 ALA A C 1
ATOM 476 O O . ALA A 1 66 ? 8.474 30.160 -11.633 1.00 77.69 66 ALA A O 1
ATOM 477 N N . CYS A 1 67 ? 7.864 31.201 -9.749 1.00 79.44 67 CYS A N 1
ATOM 478 C CA . CYS A 1 67 ? 7.469 32.443 -10.423 1.00 79.44 67 CYS A CA 1
ATOM 479 C C . CYS A 1 67 ? 8.665 33.239 -10.977 1.00 79.44 67 CYS A C 1
ATOM 481 O O . CYS A 1 67 ? 8.507 33.984 -11.942 1.00 79.44 67 CYS A O 1
ATOM 483 N N . ALA A 1 68 ? 9.848 33.100 -10.371 1.00 71.81 68 ALA A N 1
ATOM 484 C CA . ALA A 1 68 ? 11.059 33.831 -10.750 1.00 71.81 68 ALA A CA 1
ATOM 485 C C . ALA A 1 68 ? 11.943 33.093 -11.776 1.00 71.81 68 ALA A C 1
ATOM 487 O O . ALA A 1 68 ? 12.939 33.649 -12.242 1.00 71.81 68 ALA A O 1
ATOM 488 N N . THR A 1 69 ? 11.627 31.840 -12.120 1.00 65.31 69 THR A N 1
ATOM 489 C CA . THR A 1 69 ? 12.494 31.016 -12.972 1.00 65.31 69 THR A CA 1
ATOM 490 C C . THR A 1 69 ? 12.294 31.327 -14.453 1.00 65.31 69 THR A C 1
ATOM 492 O O . THR A 1 69 ? 11.190 31.256 -14.989 1.00 65.31 69 THR A O 1
ATOM 495 N N . THR A 1 70 ? 13.394 31.631 -15.142 1.00 56.06 70 THR A N 1
ATOM 496 C CA . THR A 1 70 ? 13.445 31.733 -16.605 1.00 56.06 70 THR A CA 1
ATOM 497 C C . THR A 1 70 ? 13.807 30.369 -17.213 1.00 56.06 70 THR A C 1
ATOM 499 O O . THR A 1 70 ? 14.456 29.557 -16.550 1.00 56.06 70 THR A O 1
ATOM 502 N N . PRO A 1 71 ? 13.452 30.085 -18.482 1.00 50.22 71 PRO A N 1
ATOM 503 C CA . PRO A 1 71 ? 13.744 28.805 -19.150 1.00 50.22 71 PRO A CA 1
ATOM 504 C C . PRO A 1 71 ? 15.245 28.453 -19.303 1.00 50.22 71 PRO A C 1
ATOM 506 O O . PRO A 1 71 ? 15.572 27.430 -19.898 1.00 50.22 71 PRO A O 1
ATOM 509 N N . ALA A 1 72 ? 16.162 29.262 -18.760 1.00 39.22 72 ALA A N 1
ATOM 510 C CA . ALA A 1 72 ? 17.613 29.100 -18.846 1.00 39.22 72 ALA A CA 1
ATOM 511 C C . ALA A 1 72 ? 18.273 28.503 -17.580 1.00 39.22 72 ALA A C 1
ATOM 513 O O . ALA A 1 72 ? 19.502 28.463 -17.496 1.00 39.22 72 ALA A O 1
ATOM 514 N N . SER A 1 73 ? 17.514 28.051 -16.574 1.00 54.53 73 SER A N 1
ATOM 515 C CA . SER A 1 73 ? 18.106 27.477 -15.356 1.00 54.53 73 SER A CA 1
ATOM 516 C C . SER A 1 73 ? 18.762 26.106 -15.584 1.00 54.53 73 SER A C 1
ATOM 518 O O . SER A 1 73 ? 18.336 25.280 -16.392 1.00 54.53 73 SER A O 1
ATOM 520 N N . THR A 1 74 ? 19.858 25.863 -14.862 1.00 52.69 74 THR A N 1
ATOM 521 C CA . THR A 1 74 ? 20.709 24.678 -15.042 1.00 52.69 74 THR A CA 1
ATOM 522 C C . THR A 1 74 ? 19.995 23.378 -14.622 1.00 52.69 74 THR A C 1
ATOM 524 O O . THR A 1 74 ? 19.228 23.366 -13.655 1.00 52.69 74 THR A O 1
ATOM 527 N N . PRO A 1 75 ? 20.247 22.239 -15.300 1.00 59.53 75 PRO A N 1
ATOM 528 C CA . PRO A 1 75 ? 19.509 20.985 -15.089 1.00 59.53 75 PRO A CA 1
ATOM 529 C C . PRO A 1 75 ? 19.594 20.419 -13.659 1.00 59.53 75 PRO A C 1
ATOM 531 O O . PRO A 1 75 ? 18.657 19.764 -13.209 1.00 59.53 75 PRO A O 1
ATOM 534 N N . ARG A 1 76 ? 20.665 20.719 -12.909 1.00 57.69 76 ARG A N 1
ATOM 535 C CA . ARG A 1 76 ? 20.839 20.283 -11.509 1.00 57.69 76 ARG A CA 1
ATOM 536 C C . ARG A 1 76 ? 19.873 20.963 -10.534 1.00 57.69 76 ARG A C 1
ATOM 538 O O . ARG A 1 76 ? 19.300 20.290 -9.683 1.00 57.69 76 ARG A O 1
ATOM 545 N N . TRP A 1 77 ? 19.659 22.271 -10.676 1.00 64.12 77 TRP A N 1
ATOM 546 C CA . TRP A 1 77 ? 18.751 23.029 -9.805 1.00 64.12 77 TRP A CA 1
ATOM 547 C C . TRP A 1 77 ? 17.285 22.659 -10.039 1.00 64.12 77 TRP A C 1
ATOM 549 O O . TRP A 1 77 ? 16.484 22.667 -9.110 1.00 64.12 77 TRP A O 1
ATOM 559 N N . HIS A 1 78 ? 16.953 22.243 -11.260 1.00 66.56 78 HIS A N 1
ATOM 560 C CA . HIS A 1 78 ? 15.624 21.748 -11.597 1.00 66.56 78 HIS A CA 1
ATOM 561 C C . HIS A 1 78 ? 15.283 20.410 -10.951 1.00 66.56 78 HIS A C 1
ATOM 563 O O . HIS A 1 78 ? 14.180 20.262 -10.438 1.00 66.56 78 HIS A O 1
ATOM 569 N N . ALA A 1 79 ? 16.208 19.447 -10.962 1.00 68.25 79 ALA A N 1
ATOM 570 C CA . ALA A 1 79 ? 15.975 18.154 -10.323 1.00 68.25 79 ALA A CA 1
ATOM 571 C C . ALA A 1 79 ? 15.769 18.316 -8.808 1.00 68.25 79 ALA A C 1
ATOM 573 O O . ALA A 1 79 ? 14.855 17.725 -8.241 1.00 68.25 79 ALA A O 1
ATOM 574 N N . ALA A 1 80 ? 16.568 19.176 -8.168 1.00 70.50 80 ALA A N 1
ATOM 575 C CA . ALA A 1 80 ? 16.425 19.483 -6.748 1.00 70.50 80 ALA A CA 1
ATOM 576 C C . ALA A 1 80 ? 15.099 20.197 -6.426 1.00 70.50 80 ALA A C 1
ATOM 578 O O . ALA A 1 80 ? 14.434 19.834 -5.457 1.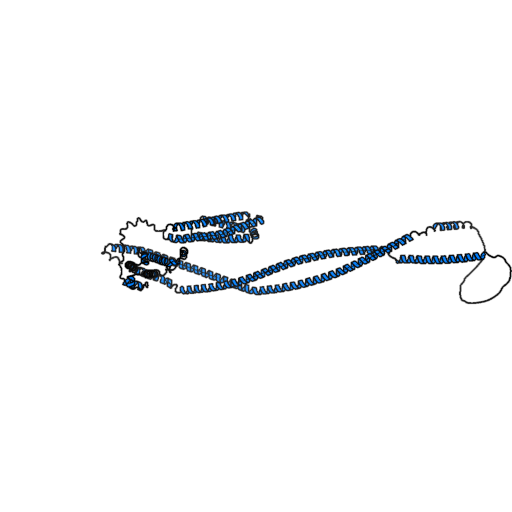00 70.50 80 ALA A O 1
ATOM 579 N N . HIS A 1 81 ? 14.687 21.174 -7.245 1.00 75.69 81 HIS A N 1
ATOM 580 C CA . HIS A 1 81 ? 13.402 21.867 -7.079 1.00 75.69 81 HIS A CA 1
ATOM 581 C C . HIS A 1 81 ? 12.223 20.900 -7.251 1.00 75.69 81 HIS A C 1
ATOM 583 O O . HIS A 1 81 ? 11.369 20.847 -6.377 1.00 75.69 81 HIS A O 1
ATOM 589 N N . LEU A 1 82 ? 12.252 20.037 -8.274 1.00 79.12 82 LEU A N 1
ATOM 590 C CA . LEU A 1 82 ? 11.224 19.021 -8.520 1.00 79.12 82 LEU A CA 1
ATOM 591 C C . LEU A 1 82 ? 11.059 18.058 -7.336 1.00 79.12 82 LEU A C 1
ATOM 593 O O . LEU A 1 82 ? 9.946 17.850 -6.859 1.00 79.12 82 LEU A O 1
ATOM 597 N N . VAL A 1 83 ? 12.164 17.486 -6.848 1.00 79.50 83 VAL A N 1
ATOM 598 C CA . VAL A 1 83 ? 12.141 16.561 -5.703 1.00 79.50 83 VAL A CA 1
ATOM 599 C C . VAL A 1 83 ? 11.615 17.267 -4.453 1.00 79.50 83 VAL A C 1
ATOM 601 O O . VAL A 1 83 ? 10.789 16.705 -3.737 1.00 79.50 83 VAL A O 1
ATOM 604 N N . SER A 1 84 ? 12.038 18.512 -4.219 1.00 78.50 84 SER A N 1
ATOM 605 C CA . SER A 1 84 ? 11.566 19.323 -3.095 1.00 78.50 84 SER A CA 1
ATOM 606 C C . SER A 1 84 ? 10.059 19.595 -3.170 1.00 78.50 84 SER A C 1
ATOM 608 O O . SER A 1 84 ? 9.356 19.392 -2.184 1.00 78.50 84 SER A O 1
ATOM 610 N N . THR A 1 85 ? 9.533 19.977 -4.339 1.00 81.75 85 THR A N 1
ATOM 611 C CA . THR A 1 85 ? 8.100 20.259 -4.532 1.00 81.75 85 THR A CA 1
ATOM 612 C C . THR A 1 85 ? 7.237 19.002 -4.405 1.00 81.75 85 THR A C 1
ATOM 614 O O . THR A 1 85 ? 6.169 19.058 -3.805 1.00 81.75 85 THR A O 1
ATOM 617 N N . VAL A 1 86 ? 7.700 17.849 -4.900 1.00 87.06 86 VAL A N 1
ATOM 618 C CA . VAL A 1 86 ? 6.977 16.572 -4.743 1.00 87.06 86 VAL A CA 1
ATOM 619 C C . VAL A 1 86 ? 6.937 16.135 -3.277 1.00 87.06 86 VAL A C 1
ATOM 621 O O . VAL A 1 86 ? 5.885 15.730 -2.784 1.00 87.06 86 VAL A O 1
ATOM 624 N N . LEU A 1 87 ? 8.061 16.238 -2.559 1.00 86.62 87 LEU A N 1
ATOM 625 C CA . LEU A 1 87 ? 8.105 15.920 -1.130 1.00 86.62 87 LEU A CA 1
ATOM 626 C C . LEU A 1 87 ? 7.211 16.866 -0.325 1.00 86.62 87 LEU A C 1
ATOM 628 O O . LEU A 1 87 ? 6.434 16.398 0.506 1.00 86.62 87 LEU A O 1
ATOM 632 N N . ALA A 1 88 ? 7.276 18.173 -0.599 1.00 86.75 88 ALA A N 1
ATOM 633 C CA . ALA A 1 88 ? 6.418 19.164 0.041 1.00 86.75 88 ALA A CA 1
ATOM 634 C C . ALA A 1 88 ? 4.933 18.831 -0.163 1.00 86.75 88 ALA A C 1
ATOM 636 O O . ALA A 1 88 ? 4.201 18.788 0.823 1.00 86.75 88 ALA A O 1
ATOM 637 N N . ALA A 1 89 ? 4.520 18.464 -1.381 1.00 88.62 89 ALA A N 1
ATOM 638 C CA . ALA A 1 89 ? 3.148 18.053 -1.670 1.00 88.62 89 ALA A CA 1
ATOM 639 C C . ALA A 1 89 ? 2.704 16.847 -0.852 1.00 88.62 89 ALA A C 1
ATOM 641 O O . ALA A 1 89 ? 1.664 16.886 -0.193 1.00 88.62 89 ALA A O 1
ATOM 642 N N . ILE A 1 90 ? 3.507 15.785 -0.824 1.00 91.31 90 ILE A N 1
ATOM 643 C CA . ILE A 1 90 ? 3.176 14.579 -0.058 1.00 91.31 90 ILE A CA 1
ATOM 644 C C . ILE A 1 90 ? 2.996 14.916 1.428 1.00 91.31 90 ILE A C 1
ATOM 646 O O . ILE A 1 90 ? 2.012 14.496 2.043 1.00 91.31 90 ILE A O 1
ATOM 650 N N . PHE A 1 91 ? 3.899 15.716 1.999 1.00 92.50 91 PHE A N 1
ATOM 651 C CA . PHE A 1 91 ? 3.795 16.130 3.396 1.00 92.50 91 PHE A CA 1
ATOM 652 C C . PHE A 1 91 ? 2.604 17.070 3.649 1.00 92.50 91 PHE A C 1
ATOM 654 O O . PHE A 1 91 ? 1.922 16.895 4.657 1.00 92.50 91 PHE A O 1
ATOM 661 N N . GLN A 1 92 ? 2.286 18.002 2.742 1.00 91.00 92 GLN A N 1
ATOM 662 C CA . GLN A 1 92 ? 1.096 18.865 2.836 1.00 91.00 92 GLN A CA 1
ATOM 663 C C . GLN A 1 92 ? -0.201 18.042 2.809 1.00 91.00 92 GLN A C 1
ATOM 665 O O . GLN A 1 92 ? -1.100 18.267 3.624 1.00 91.00 92 GLN A O 1
ATOM 670 N N . GLY A 1 93 ? -0.285 17.034 1.935 1.00 92.00 93 GLY A N 1
ATOM 671 C CA . GLY A 1 93 ? -1.417 16.107 1.873 1.00 92.00 93 GLY A CA 1
ATOM 672 C C . GLY A 1 93 ? -1.558 15.259 3.142 1.00 92.00 93 GLY A C 1
ATOM 673 O O . GLY A 1 93 ? -2.657 15.135 3.685 1.00 92.00 93 GLY A O 1
ATOM 674 N N . ALA A 1 94 ? -0.448 14.734 3.670 1.00 92.75 94 ALA A N 1
ATOM 675 C CA . ALA A 1 94 ? -0.441 13.942 4.901 1.00 92.75 94 ALA A CA 1
ATOM 676 C C . ALA A 1 94 ? -0.854 14.765 6.134 1.00 92.75 94 ALA A C 1
ATOM 678 O O . ALA A 1 94 ? -1.683 14.320 6.927 1.00 92.75 94 ALA A O 1
ATOM 679 N N . VAL A 1 95 ? -0.332 15.987 6.269 1.00 92.12 95 VAL A N 1
ATOM 680 C CA . VAL A 1 95 ? -0.724 16.933 7.325 1.00 92.12 95 VAL A CA 1
ATOM 681 C C . VAL A 1 95 ? -2.208 17.281 7.226 1.00 92.12 95 VAL A C 1
ATOM 683 O O . VAL A 1 95 ? -2.901 17.308 8.240 1.00 92.12 95 VAL A O 1
ATOM 686 N N . SER A 1 96 ? -2.719 17.492 6.012 1.00 93.81 96 SER A N 1
ATOM 687 C CA . SER A 1 96 ? -4.140 17.774 5.782 1.00 93.81 96 SER A CA 1
ATOM 688 C C . SER A 1 96 ? -5.023 16.606 6.209 1.00 93.81 96 SER A C 1
ATOM 690 O O . SER A 1 96 ? -6.037 16.801 6.877 1.00 93.81 96 SER A O 1
ATOM 692 N N . LEU A 1 97 ? -4.611 15.376 5.895 1.00 94.00 97 LEU A N 1
ATOM 693 C CA . LEU A 1 97 ? -5.312 14.174 6.332 1.00 94.00 97 LEU A CA 1
ATOM 694 C C . LEU A 1 97 ? -5.306 14.041 7.861 1.00 94.00 97 LEU A C 1
ATOM 696 O O . LEU A 1 97 ? -6.347 13.741 8.444 1.00 94.00 97 LEU A O 1
ATOM 700 N N . LEU A 1 98 ? -4.176 14.300 8.525 1.00 91.25 98 LEU A N 1
ATOM 701 C CA . LEU A 1 98 ? -4.081 14.292 9.991 1.00 91.25 98 LEU A CA 1
ATOM 702 C C . LEU A 1 98 ? -4.977 15.361 10.628 1.00 91.25 98 LEU A C 1
ATOM 704 O O . LEU A 1 98 ? -5.680 15.065 11.594 1.00 91.25 98 LEU A O 1
ATOM 708 N N . ALA A 1 99 ? -5.028 16.558 10.042 1.00 91.31 99 ALA A N 1
ATOM 709 C CA . ALA A 1 99 ? -5.883 17.651 10.493 1.00 91.31 99 ALA A CA 1
ATOM 710 C C . ALA A 1 99 ? -7.389 17.338 10.401 1.00 91.31 99 ALA A C 1
ATOM 712 O O . ALA A 1 99 ? -8.158 17.904 11.169 1.00 91.31 99 ALA A O 1
ATOM 713 N N . PHE A 1 100 ? -7.822 16.434 9.510 1.00 92.44 100 PHE A N 1
ATOM 714 C CA . PHE A 1 100 ? -9.228 16.006 9.416 1.00 92.44 100 PHE A CA 1
ATOM 715 C C . PHE A 1 100 ? -9.539 14.709 10.171 1.00 92.44 100 PHE A C 1
ATOM 717 O O . PHE A 1 100 ? -10.634 14.562 10.712 1.00 92.44 100 PHE A O 1
ATOM 724 N N . THR A 1 101 ? -8.608 13.753 10.188 1.00 90.88 101 THR A N 1
ATOM 725 C CA . THR A 1 101 ? -8.840 12.407 10.742 1.00 90.88 101 THR A CA 1
ATOM 726 C C . THR A 1 101 ? -8.502 12.304 12.224 1.00 90.88 101 THR A C 1
ATOM 728 O O . THR A 1 101 ? -9.116 11.508 12.931 1.00 90.88 101 THR A O 1
ATOM 731 N N . ARG A 1 102 ? -7.545 13.105 12.710 1.00 90.62 102 ARG A N 1
ATOM 732 C CA . ARG A 1 102 ? -7.049 13.078 14.093 1.00 90.62 102 ARG A CA 1
ATOM 733 C C . ARG A 1 102 ? -6.906 14.487 14.669 1.00 90.62 102 ARG A C 1
ATOM 735 O O . ARG A 1 102 ? -5.896 14.808 15.285 1.00 90.62 102 ARG A O 1
ATOM 742 N N . THR A 1 103 ? -7.922 15.328 14.473 1.00 90.12 103 THR A N 1
ATOM 743 C CA . THR A 1 103 ? -7.875 16.756 14.833 1.00 90.12 103 THR A CA 1
ATOM 744 C C . THR A 1 103 ? -7.496 17.007 16.298 1.00 90.12 103 THR A C 1
ATOM 746 O O . THR A 1 103 ? -6.615 17.819 16.554 1.00 90.12 103 THR A O 1
ATOM 749 N N . SER A 1 104 ? -8.108 16.295 17.253 1.00 83.25 104 SER A N 1
ATOM 750 C CA . SER A 1 104 ? -7.852 16.470 18.693 1.00 83.25 104 SER A CA 1
ATOM 751 C C . SER A 1 104 ? -6.426 16.081 19.087 1.00 83.25 104 SER A C 1
ATOM 753 O O . SER A 1 104 ? -5.734 16.840 19.759 1.00 83.25 104 SER A O 1
ATOM 755 N N . ASP A 1 105 ? -5.969 14.919 18.620 1.00 86.38 105 ASP A N 1
ATOM 756 C CA . ASP A 1 105 ? -4.642 14.385 18.941 1.00 86.38 105 ASP A CA 1
ATOM 757 C C . ASP A 1 105 ? -3.545 15.233 18.288 1.00 86.38 105 ASP A C 1
ATOM 759 O O . ASP A 1 105 ? -2.507 15.500 18.887 1.00 86.38 105 ASP A O 1
ATOM 763 N N . PHE A 1 106 ? -3.789 15.690 17.056 1.00 88.88 106 PHE A N 1
ATOM 764 C CA . PHE A 1 106 ? -2.856 16.535 16.325 1.00 88.88 106 PHE A CA 1
ATOM 765 C C . PHE A 1 106 ? -2.767 17.937 16.938 1.00 88.88 106 PHE A C 1
ATOM 767 O O . PHE A 1 106 ? -1.671 18.478 17.064 1.00 88.88 106 PHE A O 1
ATOM 774 N N . LEU A 1 107 ? -3.888 18.506 17.394 1.00 87.56 107 LEU A N 1
ATOM 775 C CA . LEU A 1 107 ? -3.902 19.786 18.106 1.00 87.56 107 LEU A CA 1
ATOM 776 C C . LEU A 1 107 ? -3.165 19.705 19.455 1.00 87.56 107 LEU A C 1
ATOM 778 O O . LEU A 1 107 ? -2.458 20.648 19.816 1.00 87.56 107 LEU A O 1
ATOM 782 N N . ALA A 1 108 ? -3.282 18.577 20.165 1.00 85.38 108 ALA A N 1
ATOM 783 C CA . ALA A 1 108 ? -2.554 18.329 21.408 1.00 85.38 108 ALA A CA 1
ATOM 784 C C . ALA A 1 108 ? -1.031 18.285 21.182 1.00 85.38 108 ALA A C 1
ATOM 786 O O . ALA A 1 108 ? -0.281 18.947 21.895 1.00 85.38 108 ALA A O 1
ATOM 787 N N . GLU A 1 109 ? -0.572 17.593 20.137 1.00 86.31 109 GLU A N 1
ATOM 788 C CA . GLU A 1 109 ? 0.852 17.511 19.772 1.00 86.31 109 GLU A CA 1
ATOM 789 C C . GLU A 1 109 ? 1.435 18.875 19.333 1.00 86.31 109 GLU A C 1
ATOM 791 O O . GLU A 1 109 ? 2.611 19.202 19.549 1.00 86.31 109 GLU A O 1
ATOM 796 N N . LEU A 1 110 ? 0.591 19.717 18.734 1.00 82.94 110 LEU A N 1
ATOM 797 C CA . LEU A 1 110 ? 0.939 21.080 18.340 1.00 82.94 110 LEU A CA 1
ATOM 798 C C . LEU A 1 110 ? 1.101 22.034 19.541 1.00 82.94 110 LEU A C 1
ATOM 800 O O . LEU A 1 110 ? 1.724 23.083 19.377 1.00 82.94 110 LEU A O 1
ATOM 804 N N . ASN A 1 111 ? 0.624 21.675 20.743 1.00 79.44 111 ASN A N 1
ATOM 805 C CA . ASN A 1 111 ? 0.677 22.508 21.955 1.00 79.44 111 ASN A CA 1
ATOM 806 C C . ASN A 1 111 ? 0.146 23.942 21.717 1.00 79.44 111 ASN A C 1
ATOM 808 O O . ASN A 1 111 ? 0.848 24.938 21.935 1.00 79.44 111 ASN A O 1
ATOM 812 N N . SER A 1 112 ? -1.094 24.048 21.228 1.00 80.50 112 SER A N 1
ATOM 813 C CA . SER A 1 112 ? -1.778 25.324 20.961 1.00 80.50 112 SER A CA 1
ATOM 814 C C . SER A 1 112 ? -2.301 25.999 22.243 1.00 80.50 112 SER A C 1
ATOM 816 O O . SER A 1 112 ? -2.857 25.336 23.113 1.00 80.50 112 SER A O 1
ATOM 818 N N . TYR A 1 113 ? -2.167 27.332 22.352 1.00 72.19 113 TYR A N 1
ATOM 819 C CA . TYR A 1 113 ? -2.739 28.148 23.448 1.00 72.19 113 TYR A CA 1
ATOM 820 C C . TYR A 1 113 ? -4.196 28.595 23.186 1.00 72.19 113 TYR A C 1
ATOM 822 O O . TYR A 1 113 ? -4.799 29.308 23.990 1.00 72.19 113 TYR A O 1
ATOM 830 N N . VAL A 1 114 ? -4.761 28.247 22.028 1.00 81.00 114 VAL A N 1
ATOM 831 C CA . VAL A 1 114 ? -6.137 28.595 21.651 1.00 81.00 114 VAL A CA 1
ATOM 832 C C . VAL A 1 114 ? -7.105 27.605 22.307 1.00 81.00 114 VAL A C 1
ATOM 834 O O . VAL A 1 114 ? -6.759 26.444 22.510 1.00 81.00 114 VAL A O 1
ATOM 837 N N . ARG A 1 115 ? -8.319 28.052 22.666 1.00 78.31 115 ARG A N 1
ATOM 838 C CA . ARG A 1 115 ? -9.367 27.153 23.183 1.00 78.31 115 ARG A CA 1
ATOM 839 C C . ARG A 1 115 ? -9.564 25.994 22.204 1.00 78.31 115 ARG A C 1
ATOM 841 O O . ARG A 1 115 ? -9.631 26.247 21.007 1.00 78.31 115 ARG A O 1
ATOM 848 N N . GLU A 1 116 ? -9.690 24.764 22.704 1.00 78.12 116 GLU A N 1
ATOM 849 C CA . GLU A 1 116 ? -9.755 23.555 21.860 1.00 78.12 116 GLU A CA 1
ATOM 850 C C . GLU A 1 116 ? -10.794 23.667 20.735 1.00 78.12 116 GLU A C 1
ATOM 852 O O . GLU A 1 116 ? -10.496 23.315 19.600 1.00 78.12 116 GLU A O 1
ATOM 857 N N . GLU A 1 117 ? -11.960 24.255 21.016 1.00 81.88 117 GLU A N 1
ATOM 858 C CA . GLU A 1 117 ? -13.035 24.471 20.036 1.00 81.88 117 GLU A CA 1
ATOM 859 C C . GLU A 1 117 ? -12.612 25.390 18.871 1.00 81.88 117 GLU A C 1
ATOM 861 O O . GLU A 1 117 ? -12.846 25.076 17.705 1.00 81.88 117 GLU A O 1
ATOM 866 N N . ASP A 1 118 ? -11.938 26.504 19.170 1.00 85.56 118 ASP A N 1
ATOM 867 C CA . ASP A 1 118 ? -11.456 27.455 18.161 1.00 85.56 118 ASP A CA 1
ATOM 868 C C . ASP A 1 118 ? -10.210 26.904 17.438 1.00 85.56 118 ASP A C 1
ATOM 870 O O . ASP A 1 118 ? -10.041 27.086 16.230 1.00 85.56 118 ASP A O 1
ATOM 874 N N . GLY A 1 119 ? -9.347 26.186 18.164 1.00 86.25 119 GLY A N 1
ATOM 875 C CA . GLY A 1 119 ? -8.154 25.533 17.627 1.00 86.25 119 GLY A CA 1
ATOM 876 C C . GLY A 1 119 ? -8.490 24.405 16.652 1.00 86.25 119 GLY A C 1
ATOM 877 O O . GLY A 1 119 ? -7.837 24.279 15.619 1.00 86.25 119 GLY A O 1
ATOM 878 N N . GLU A 1 120 ? -9.550 23.638 16.919 1.00 87.94 120 GLU A N 1
ATOM 879 C CA . GLU A 1 120 ? -10.045 22.584 16.031 1.00 87.94 120 GLU A CA 1
ATOM 880 C C . GLU A 1 120 ? -10.524 23.159 14.688 1.00 87.94 120 GLU A C 1
ATOM 882 O O . GLU A 1 120 ? -10.200 22.626 13.623 1.00 87.94 120 GLU A O 1
ATOM 887 N N . VAL A 1 121 ? -11.256 24.278 14.722 1.00 91.62 121 VAL A N 1
ATOM 888 C CA . VAL A 1 121 ? -11.737 24.965 13.514 1.00 91.62 121 VAL A CA 1
ATOM 889 C C . VAL A 1 121 ? -10.567 25.518 12.704 1.00 91.62 121 VAL A C 1
ATOM 891 O O . VAL A 1 121 ? -10.503 25.292 11.494 1.00 91.62 121 VAL A O 1
ATOM 894 N N . ILE A 1 122 ? -9.616 26.192 13.357 1.00 89.94 122 ILE A N 1
ATOM 895 C CA . ILE A 1 122 ? -8.423 26.732 12.691 1.00 89.94 122 ILE A CA 1
ATOM 896 C C . ILE A 1 122 ? -7.595 25.595 12.079 1.00 89.94 122 ILE A C 1
ATOM 898 O O . ILE A 1 122 ? -7.177 25.700 10.928 1.00 89.94 122 ILE A O 1
ATOM 902 N N . LEU A 1 123 ? -7.407 24.481 12.793 1.00 91.88 123 LEU A N 1
ATOM 903 C CA . LEU A 1 123 ? -6.647 23.332 12.301 1.00 91.88 123 LEU A CA 1
ATOM 904 C C . LEU A 1 123 ? -7.323 22.661 11.097 1.00 91.88 123 LEU A C 1
ATOM 906 O O . LEU A 1 123 ? -6.646 22.308 10.133 1.00 91.88 123 LEU A O 1
ATOM 910 N N . LYS A 1 124 ? -8.657 22.565 11.086 1.00 92.06 124 LYS A N 1
ATOM 911 C CA . LYS A 1 124 ? -9.424 22.097 9.919 1.00 92.06 124 LYS A CA 1
ATOM 912 C C . LYS A 1 124 ? -9.348 23.062 8.737 1.00 92.06 124 LYS A C 1
ATOM 914 O O . LYS A 1 124 ? -9.298 22.611 7.596 1.00 92.06 124 LYS A O 1
ATOM 919 N N . MET A 1 125 ? -9.294 24.374 8.979 1.00 92.69 125 MET A N 1
ATOM 920 C CA . MET A 1 125 ? -9.037 25.359 7.921 1.00 92.69 125 MET A CA 1
ATOM 921 C C . MET A 1 125 ? -7.619 25.212 7.352 1.00 92.69 125 MET A C 1
ATOM 923 O O . MET A 1 125 ? -7.466 25.200 6.132 1.00 92.69 125 MET A O 1
ATOM 927 N N . VAL A 1 126 ? -6.603 25.018 8.203 1.00 92.69 126 VAL A N 1
ATOM 928 C CA . VAL A 1 126 ? -5.222 24.710 7.778 1.00 92.69 126 VAL A CA 1
ATOM 929 C C . VAL A 1 126 ? -5.188 23.428 6.944 1.00 92.69 126 VAL A C 1
ATOM 931 O O . VAL A 1 126 ? -4.590 23.424 5.874 1.00 92.69 126 VAL A O 1
ATOM 934 N N . GLY A 1 127 ? -5.876 22.365 7.374 1.00 92.81 127 GLY A N 1
ATOM 935 C CA . GLY A 1 127 ? -5.983 21.120 6.609 1.00 92.81 127 GLY A CA 1
ATOM 936 C C . GLY A 1 127 ? -6.727 21.283 5.280 1.00 92.81 127 GLY A C 1
ATOM 937 O O . GLY A 1 127 ? -6.327 20.714 4.268 1.00 92.81 127 GLY A O 1
ATOM 938 N N . GLY A 1 128 ? -7.780 22.102 5.240 1.00 93.31 128 GLY A N 1
ATOM 939 C CA . GLY A 1 128 ? -8.508 22.414 4.009 1.00 93.31 128 GLY A CA 1
ATOM 940 C C . GLY A 1 128 ? -7.649 23.168 2.991 1.00 93.31 128 GLY A C 1
ATOM 941 O O . GLY A 1 128 ? -7.610 22.790 1.819 1.00 93.31 128 GLY A O 1
ATOM 942 N N . LEU A 1 129 ? -6.916 24.197 3.432 1.00 92.12 129 LEU A N 1
ATOM 943 C CA . LEU A 1 129 ? -5.963 24.893 2.566 1.00 92.12 129 LEU A CA 1
ATOM 944 C C . LEU A 1 129 ? -4.772 24.001 2.188 1.00 92.12 129 LEU A C 1
ATOM 946 O O . LEU A 1 129 ? -4.329 24.065 1.046 1.00 92.12 129 LEU A O 1
ATOM 950 N N . GLY A 1 130 ? -4.279 23.147 3.087 1.00 91.31 130 GLY A N 1
ATOM 951 C CA . GLY A 1 130 ? -3.206 22.192 2.794 1.00 91.31 130 GLY A CA 1
ATOM 952 C C . GLY A 1 130 ? -3.592 21.184 1.705 1.00 91.31 130 GLY A C 1
ATOM 953 O O . GLY A 1 130 ? -2.791 20.895 0.817 1.00 91.31 130 GLY A O 1
ATOM 954 N N . LEU A 1 131 ? -4.849 20.726 1.690 1.00 93.56 131 LEU A N 1
ATOM 955 C CA . LEU A 1 131 ? -5.372 19.867 0.626 1.00 93.56 131 LEU A CA 1
ATOM 956 C C . LEU A 1 131 ? -5.463 20.617 -0.710 1.00 93.56 131 LEU A C 1
ATOM 958 O O . LEU A 1 131 ? -5.145 20.061 -1.761 1.00 93.56 131 LEU A O 1
ATOM 962 N N . ALA A 1 132 ? -5.860 21.892 -0.681 1.00 91.44 132 ALA A N 1
ATOM 963 C CA . ALA A 1 132 ? -5.853 22.737 -1.872 1.00 91.44 132 ALA A CA 1
ATOM 964 C C . ALA A 1 132 ? -4.424 22.966 -2.400 1.00 91.44 132 ALA A C 1
ATOM 966 O O . ALA A 1 132 ? -4.204 22.873 -3.606 1.00 91.44 132 ALA A O 1
ATOM 967 N N . VAL A 1 133 ? -3.453 23.202 -1.510 1.00 92.12 133 VAL A N 1
ATOM 968 C CA . VAL A 1 133 ? -2.023 23.321 -1.843 1.00 92.12 133 VAL A CA 1
ATOM 969 C C . VAL A 1 133 ? -1.511 22.038 -2.497 1.00 92.12 133 VAL A C 1
ATOM 971 O O . VAL A 1 133 ? -0.927 22.122 -3.572 1.00 92.12 133 VAL A O 1
ATOM 974 N N . PHE A 1 134 ? -1.818 20.866 -1.933 1.00 93.81 134 PHE A N 1
ATOM 975 C CA . PHE A 1 134 ? -1.463 19.569 -2.516 1.00 93.81 134 PHE A CA 1
ATOM 976 C C . PHE A 1 134 ? -1.967 19.428 -3.960 1.00 93.81 134 PHE A C 1
ATOM 978 O O . PHE A 1 134 ? -1.196 19.119 -4.868 1.00 93.81 134 PHE A O 1
ATOM 985 N N . CYS A 1 135 ? -3.253 19.701 -4.200 1.00 92.38 135 CYS A N 1
ATOM 986 C CA . CYS A 1 135 ? -3.829 19.632 -5.543 1.00 92.38 135 CYS A CA 1
ATOM 987 C C . CYS A 1 135 ? -3.174 20.640 -6.504 1.00 92.38 135 CYS A C 1
ATOM 989 O O . CYS A 1 135 ? -2.868 20.298 -7.647 1.00 92.38 135 CYS A O 1
ATOM 991 N N . LEU A 1 136 ? -2.938 21.874 -6.047 1.00 89.94 136 LEU A N 1
ATOM 992 C CA . LEU A 1 136 ? -2.301 22.922 -6.846 1.00 89.94 136 LEU A CA 1
ATOM 993 C C . LEU A 1 136 ? -0.834 22.607 -7.169 1.00 89.94 136 LEU A C 1
ATOM 995 O O . LEU A 1 136 ? -0.388 22.946 -8.261 1.00 89.94 136 LEU A O 1
ATOM 999 N N . GLU A 1 137 ? -0.094 21.938 -6.282 1.00 89.25 137 GLU A N 1
ATOM 1000 C CA . GLU A 1 137 ? 1.283 21.493 -6.539 1.00 89.25 137 GLU A CA 1
ATOM 1001 C C . GLU A 1 137 ? 1.335 20.452 -7.664 1.00 89.25 137 GLU A C 1
ATOM 1003 O O . GLU A 1 137 ? 2.156 20.582 -8.573 1.00 89.25 137 GLU A O 1
ATOM 1008 N N . TRP A 1 138 ? 0.411 19.486 -7.695 1.00 89.56 138 TRP A N 1
ATOM 1009 C CA . TRP A 1 138 ? 0.315 18.529 -8.807 1.00 89.56 138 TRP A CA 1
ATOM 1010 C C . TRP A 1 138 ? -0.053 19.196 -10.133 1.00 89.56 138 TRP A C 1
ATOM 1012 O O . TRP A 1 138 ? 0.528 18.871 -11.172 1.00 89.56 138 TRP A O 1
ATOM 1022 N N . VAL A 1 139 ? -0.971 20.165 -10.108 1.00 89.25 139 VAL A N 1
ATOM 1023 C CA . VAL A 1 139 ? -1.317 20.952 -11.300 1.00 89.25 139 VAL A CA 1
ATOM 1024 C C . VAL A 1 139 ? -0.114 21.778 -11.767 1.00 89.25 139 VAL A C 1
ATOM 1026 O O . VAL A 1 139 ? 0.208 21.767 -12.955 1.00 89.25 139 VAL A O 1
ATOM 1029 N N . ALA A 1 140 ? 0.598 22.445 -10.856 1.00 85.81 140 ALA A N 1
ATOM 1030 C CA . ALA A 1 140 ? 1.788 23.229 -11.179 1.00 85.81 140 ALA A CA 1
ATOM 1031 C C . ALA A 1 140 ? 2.900 22.357 -11.783 1.00 85.81 140 ALA A C 1
ATOM 1033 O O . ALA A 1 140 ? 3.504 22.754 -12.780 1.00 85.81 140 ALA A O 1
ATOM 1034 N N . LEU A 1 141 ? 3.127 21.156 -11.238 1.00 86.00 141 LEU A N 1
ATOM 1035 C CA . LEU A 1 141 ? 4.081 20.174 -11.761 1.00 86.00 141 LEU A CA 1
ATOM 1036 C C . LEU A 1 141 ? 3.696 19.686 -13.163 1.00 86.00 141 LEU A C 1
ATOM 1038 O O . LEU A 1 141 ? 4.551 19.642 -14.049 1.00 86.00 141 LEU A O 1
ATOM 1042 N N . ALA A 1 142 ? 2.417 19.381 -13.395 1.00 85.94 142 ALA A N 1
ATOM 1043 C CA . ALA A 1 142 ? 1.926 18.966 -14.707 1.00 85.94 142 ALA A CA 1
ATOM 1044 C C . ALA A 1 142 ? 2.092 20.079 -15.756 1.00 85.94 142 ALA A C 1
ATOM 1046 O O . ALA A 1 142 ? 2.584 19.834 -16.858 1.00 85.94 142 ALA A O 1
ATOM 1047 N N . VAL A 1 143 ? 1.753 21.327 -15.414 1.00 84.25 143 VAL A N 1
ATOM 1048 C CA . VAL A 1 143 ? 1.920 22.467 -16.329 1.00 84.25 143 VAL A CA 1
ATOM 1049 C C . VAL A 1 143 ? 3.406 22.777 -16.564 1.00 84.25 143 VAL A C 1
ATOM 1051 O O . VAL A 1 143 ? 3.794 23.050 -17.702 1.00 84.25 143 VAL A O 1
ATOM 1054 N N . ALA A 1 144 ? 4.258 22.681 -15.536 1.00 82.44 144 ALA A N 1
ATOM 1055 C CA . ALA A 1 144 ? 5.711 22.824 -15.671 1.00 82.44 144 ALA A CA 1
ATOM 1056 C C . ALA A 1 144 ? 6.303 21.772 -16.616 1.00 82.44 144 ALA A C 1
ATOM 1058 O O . ALA A 1 144 ? 7.133 22.094 -17.470 1.00 82.44 144 ALA A O 1
ATOM 1059 N N . PHE A 1 145 ? 5.848 20.524 -16.487 1.00 82.94 145 PHE A N 1
ATOM 1060 C CA . PHE A 1 145 ? 6.235 19.432 -17.369 1.00 82.94 145 PHE A CA 1
ATOM 1061 C C . PHE A 1 145 ? 5.830 19.726 -18.815 1.00 82.94 145 PHE A C 1
ATOM 1063 O O . PHE A 1 145 ? 6.675 19.649 -19.701 1.00 82.94 145 PHE A O 1
ATOM 1070 N N . VAL A 1 146 ? 4.588 20.160 -19.059 1.00 81.56 146 VAL A N 1
ATOM 1071 C CA . VAL A 1 146 ? 4.111 20.517 -20.407 1.00 81.56 146 VAL A CA 1
ATOM 1072 C C . VAL A 1 146 ? 4.916 21.673 -21.009 1.00 81.56 146 VAL A C 1
ATOM 1074 O O . VAL A 1 146 ? 5.271 21.617 -22.186 1.00 81.56 146 VAL A O 1
ATOM 1077 N N . LEU A 1 147 ? 5.242 22.708 -20.227 1.00 77.62 147 LEU A N 1
ATOM 1078 C CA . LEU A 1 147 ? 6.083 23.819 -20.690 1.00 77.62 147 LEU A CA 1
ATOM 1079 C C . LEU A 1 147 ? 7.491 23.357 -21.063 1.00 77.62 147 LEU A C 1
ATOM 1081 O O . LEU A 1 147 ? 8.022 23.778 -22.089 1.00 77.62 147 LEU A O 1
ATOM 1085 N N . ARG A 1 148 ? 8.089 22.473 -20.259 1.00 74.31 148 ARG A N 1
ATOM 1086 C CA . ARG A 1 148 ? 9.434 21.949 -20.513 1.00 74.31 148 ARG A CA 1
ATOM 1087 C C . ARG A 1 148 ? 9.459 20.964 -21.675 1.00 74.31 148 ARG A C 1
ATOM 1089 O O . ARG A 1 148 ? 10.394 21.008 -22.464 1.00 74.31 148 ARG A O 1
ATOM 1096 N N . TYR A 1 149 ? 8.438 20.122 -21.798 1.00 75.12 149 TYR A N 1
ATOM 1097 C CA . TYR A 1 149 ? 8.254 19.226 -22.934 1.00 75.12 149 TYR A CA 1
ATOM 1098 C C . TYR A 1 149 ? 8.174 20.031 -24.230 1.00 75.12 149 TYR A C 1
ATOM 1100 O O . TYR A 1 149 ? 8.932 19.781 -25.158 1.00 75.12 149 TYR A O 1
ATOM 1108 N N . ARG A 1 150 ? 7.354 21.090 -24.252 1.00 71.12 150 ARG A N 1
ATOM 1109 C CA . ARG A 1 150 ? 7.257 22.000 -25.401 1.00 71.12 150 ARG A CA 1
ATOM 1110 C C . ARG A 1 150 ? 8.569 22.721 -25.688 1.00 71.12 150 ARG A C 1
ATOM 1112 O O . ARG A 1 150 ? 8.985 22.738 -26.833 1.00 71.12 150 ARG A O 1
ATOM 1119 N N . ALA A 1 151 ? 9.255 23.242 -24.671 1.00 67.62 151 ALA A N 1
ATOM 1120 C CA . ALA A 1 151 ? 10.557 23.887 -24.852 1.00 67.62 151 ALA A CA 1
ATOM 1121 C C . ALA A 1 151 ? 11.652 22.912 -25.327 1.00 67.62 151 ALA A C 1
ATOM 1123 O O . ALA A 1 151 ? 12.572 23.319 -26.028 1.00 67.62 151 ALA A O 1
ATOM 1124 N N . TYR A 1 152 ? 11.570 21.633 -24.956 1.00 66.31 152 TYR A N 1
ATOM 1125 C CA . TYR A 1 152 ? 12.473 20.587 -25.433 1.00 66.31 152 TYR A CA 1
ATOM 1126 C C . TYR A 1 152 ? 12.178 20.211 -26.891 1.00 66.31 152 TYR A C 1
ATOM 1128 O O . TYR A 1 152 ? 13.103 20.135 -27.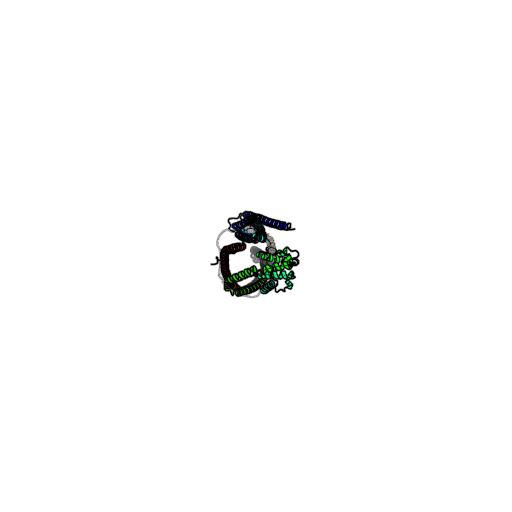695 1.00 66.31 152 TYR A O 1
ATOM 1136 N N . VAL A 1 153 ? 10.897 20.054 -27.238 1.00 65.19 153 VAL A N 1
ATOM 1137 C CA . VAL A 1 153 ? 10.435 19.745 -28.599 1.00 65.19 153 VAL A CA 1
ATOM 1138 C C . VAL A 1 153 ? 10.702 20.915 -29.558 1.00 65.19 153 VAL A C 1
ATOM 1140 O O . VAL A 1 153 ? 11.251 20.700 -30.630 1.00 65.19 153 VAL A O 1
ATOM 1143 N N . GLU A 1 154 ? 10.407 22.158 -29.163 1.00 60.06 154 GLU A N 1
ATOM 1144 C CA . GLU A 1 154 ? 10.685 23.366 -29.964 1.00 60.06 154 GLU A CA 1
ATOM 1145 C C . GLU A 1 154 ? 12.184 23.747 -29.947 1.00 60.06 154 GLU A C 1
ATOM 1147 O O . GLU A 1 154 ? 12.707 24.293 -30.916 1.00 60.06 154 GLU A O 1
ATOM 1152 N N . GLY A 1 155 ? 12.917 23.431 -28.871 1.00 48.78 155 GLY A N 1
ATOM 1153 C CA . GLY A 1 155 ? 14.357 23.692 -28.735 1.00 48.78 155 GLY A CA 1
ATOM 1154 C C . GLY A 1 155 ? 15.268 22.687 -29.454 1.00 48.78 155 GLY A C 1
ATOM 1155 O O . GLY A 1 155 ? 16.465 22.958 -29.606 1.00 48.78 155 GLY A O 1
ATOM 1156 N N . GLY A 1 156 ? 14.720 21.557 -29.913 1.00 40.69 156 GLY A N 1
ATOM 1157 C CA . GLY A 1 156 ? 15.419 20.566 -30.736 1.00 40.69 156 GLY A CA 1
ATOM 1158 C C . GLY A 1 156 ? 15.854 21.113 -32.099 1.00 40.69 156 GLY A C 1
ATOM 1159 O O . GLY A 1 156 ? 16.933 20.764 -32.573 1.00 40.69 156 GLY A O 1
ATOM 1160 N N . ASP A 1 157 ? 15.093 22.054 -32.667 1.00 39.72 157 ASP A N 1
ATOM 1161 C CA . ASP A 1 157 ? 15.431 22.703 -33.942 1.00 39.72 157 ASP A CA 1
ATOM 1162 C C . ASP A 1 157 ? 16.434 23.863 -33.777 1.00 39.72 157 ASP A C 1
ATOM 1164 O O . ASP A 1 157 ? 17.227 24.150 -34.675 1.00 39.72 157 ASP A O 1
ATOM 1168 N N . ALA A 1 158 ? 16.476 24.513 -32.608 1.00 36.19 158 ALA A N 1
ATOM 1169 C CA . ALA A 1 158 ? 17.300 25.707 -32.396 1.00 36.19 158 ALA A CA 1
ATOM 1170 C C . ALA A 1 158 ? 18.770 25.409 -32.043 1.00 36.19 158 ALA A C 1
ATOM 1172 O O . ALA A 1 158 ? 19.645 26.244 -32.281 1.00 36.19 158 ALA A O 1
ATOM 1173 N N . ARG A 1 159 ? 19.092 24.221 -31.508 1.00 32.97 159 ARG A N 1
ATOM 1174 C CA . ARG A 1 159 ? 20.484 23.868 -31.151 1.00 32.97 159 ARG A CA 1
ATOM 1175 C C . ARG A 1 159 ? 21.367 23.460 -32.331 1.00 32.97 159 ARG A C 1
ATOM 1177 O O . ARG A 1 159 ? 22.580 23.388 -32.155 1.00 32.97 159 ARG A O 1
ATOM 1184 N N . SER A 1 160 ? 20.800 23.273 -33.525 1.00 34.72 160 SER A N 1
ATOM 1185 C CA . SER A 1 160 ? 21.579 23.099 -34.760 1.00 34.72 160 SER A CA 1
ATOM 1186 C C . SER A 1 160 ? 21.854 24.417 -35.502 1.00 34.72 160 SER A C 1
ATOM 1188 O O . SER A 1 160 ? 22.525 24.392 -36.530 1.00 34.72 160 SER A O 1
ATOM 1190 N N . SER A 1 161 ? 21.372 25.564 -35.004 1.00 33.84 161 SER A N 1
ATOM 1191 C CA . SER A 1 161 ? 21.444 26.851 -35.715 1.00 33.84 161 SER A CA 1
ATOM 1192 C C . SER A 1 161 ? 21.928 28.011 -34.832 1.00 33.84 161 SER A C 1
ATOM 1194 O O . SER A 1 161 ? 21.465 29.143 -34.954 1.00 33.84 161 SER A O 1
ATOM 1196 N N . SER A 1 162 ? 22.874 27.754 -33.927 1.00 32.44 162 SER A N 1
ATOM 1197 C CA . SER A 1 162 ? 23.552 28.815 -33.168 1.00 32.44 162 SER A CA 1
ATOM 1198 C C . SER A 1 162 ? 25.059 28.574 -33.074 1.00 32.44 162 SER A C 1
ATOM 1200 O O . SER A 1 162 ? 25.647 28.520 -31.996 1.00 32.44 162 SER A O 1
ATOM 1202 N N . ARG A 1 163 ? 25.684 28.384 -34.231 1.00 32.81 163 ARG A N 1
ATOM 1203 C CA . ARG A 1 163 ? 27.092 28.675 -34.520 1.00 32.81 163 ARG A CA 1
ATOM 1204 C C . ARG A 1 163 ? 27.197 28.662 -36.038 1.00 32.81 163 ARG A C 1
ATOM 1206 O O . ARG A 1 163 ? 26.628 27.771 -36.649 1.00 32.81 163 ARG A O 1
ATOM 1213 N N . VAL A 1 164 ? 27.919 29.626 -36.602 1.00 32.91 164 VAL A N 1
ATOM 1214 C CA . VAL A 1 164 ? 27.945 29.987 -38.033 1.00 32.91 164 VAL A CA 1
ATOM 1215 C C . VAL A 1 164 ? 26.869 31.020 -38.393 1.00 32.91 164 VAL A C 1
ATOM 1217 O O . VAL A 1 164 ? 25.907 30.757 -39.101 1.00 32.91 164 VAL A O 1
ATOM 1220 N N . GLY A 1 165 ? 27.053 32.241 -37.889 1.00 30.14 165 GLY A N 1
ATOM 1221 C CA . GLY A 1 165 ? 26.726 33.416 -38.687 1.00 30.14 165 GLY A CA 1
ATOM 1222 C C . GLY A 1 165 ? 27.948 33.720 -39.545 1.00 30.14 165 GLY A C 1
ATOM 1223 O O . GLY A 1 165 ? 28.834 34.437 -39.092 1.00 30.14 165 GLY A O 1
ATOM 1224 N N . THR A 1 166 ? 28.041 33.112 -40.727 1.00 30.17 166 THR A N 1
ATOM 1225 C CA . THR A 1 166 ? 28.901 33.636 -41.793 1.00 30.17 166 THR A CA 1
ATOM 1226 C C . THR A 1 166 ? 28.071 34.678 -42.520 1.00 30.17 166 THR A C 1
ATOM 1228 O O . THR A 1 166 ? 27.018 34.372 -43.075 1.00 30.17 166 THR A O 1
ATOM 1231 N N . THR A 1 167 ? 28.509 35.923 -42.441 1.00 31.73 167 THR A N 1
ATOM 1232 C CA . THR A 1 167 ? 27.925 37.066 -43.133 1.00 31.73 167 THR A CA 1
ATOM 1233 C C . THR A 1 167 ? 27.936 36.802 -44.643 1.00 31.73 167 THR A C 1
ATOM 1235 O O . THR A 1 167 ? 28.974 36.455 -45.201 1.00 31.73 167 THR A O 1
ATOM 1238 N N . GLU A 1 168 ? 26.799 36.988 -45.320 1.00 33.91 168 GLU A N 1
ATOM 1239 C CA . GLU A 1 168 ? 26.627 36.806 -46.777 1.00 33.91 168 GLU A CA 1
ATOM 1240 C C . GLU A 1 168 ? 27.489 37.754 -47.647 1.00 33.91 168 GLU A C 1
ATOM 1242 O O . GLU A 1 168 ? 27.439 37.682 -48.874 1.00 33.91 168 GLU A O 1
ATOM 1247 N N . GLU A 1 169 ? 28.319 38.615 -47.052 1.00 35.50 169 GLU A N 1
ATOM 1248 C CA . GLU A 1 169 ? 29.206 39.531 -47.779 1.00 35.50 169 GLU A CA 1
ATOM 1249 C C . GLU A 1 169 ? 30.578 38.934 -48.153 1.00 35.50 169 GLU A C 1
ATOM 1251 O O . GLU A 1 169 ? 31.212 39.450 -49.068 1.00 35.50 169 GLU A O 1
ATOM 1256 N N . GLU A 1 170 ? 31.017 37.810 -47.568 1.00 32.31 170 GLU A N 1
ATOM 1257 C CA . GLU A 1 170 ? 32.296 37.157 -47.943 1.00 32.31 170 GLU A CA 1
ATOM 1258 C C . GLU A 1 170 ? 32.171 36.101 -49.062 1.00 32.31 170 GLU A C 1
ATOM 1260 O O . GLU A 1 170 ? 33.174 35.612 -49.579 1.00 32.31 170 GLU A O 1
ATOM 1265 N N . LEU A 1 171 ? 30.953 35.763 -49.501 1.00 33.69 171 LEU A N 1
ATOM 1266 C CA . LEU A 1 171 ? 30.709 34.766 -50.560 1.00 33.69 171 LEU A CA 1
ATOM 1267 C C . LEU A 1 171 ? 30.743 35.343 -51.985 1.00 33.69 171 LEU A C 1
ATOM 1269 O O . LEU A 1 171 ? 30.592 34.598 -52.955 1.00 33.69 171 LEU A O 1
ATOM 1273 N N . LYS A 1 172 ? 30.933 36.660 -52.127 1.00 33.31 172 LYS A N 1
ATOM 1274 C CA . LYS A 1 172 ? 30.892 37.354 -53.424 1.00 33.31 172 LYS A CA 1
ATOM 1275 C C . LYS A 1 172 ? 32.266 37.560 -54.074 1.00 33.31 172 LYS A C 1
ATOM 1277 O O . LYS A 1 172 ? 32.308 37.803 -55.275 1.00 33.31 172 LYS A O 1
ATOM 1282 N N . ASP A 1 173 ? 33.351 37.381 -53.317 1.00 32.69 173 ASP A N 1
ATOM 1283 C CA . ASP A 1 173 ? 34.744 37.600 -53.749 1.00 32.69 173 ASP A CA 1
ATOM 1284 C C . ASP A 1 173 ? 35.574 36.297 -53.795 1.00 32.69 173 ASP A C 1
ATOM 1286 O O . ASP A 1 173 ? 36.778 36.277 -53.541 1.00 32.69 173 ASP A O 1
ATOM 1290 N N . TRP A 1 174 ? 34.946 35.169 -54.146 1.00 32.03 174 TRP A N 1
ATOM 1291 C CA . TRP A 1 174 ? 35.678 33.929 -54.429 1.00 32.03 174 TRP A CA 1
ATOM 1292 C C . TRP A 1 174 ? 36.059 33.859 -55.922 1.00 32.03 174 TRP A C 1
ATOM 1294 O O . TRP A 1 174 ? 35.190 34.047 -56.775 1.00 32.03 174 TRP A O 1
ATOM 1304 N N . PRO A 1 175 ? 37.320 33.558 -56.294 1.00 31.28 175 PRO A N 1
ATOM 1305 C CA . PRO A 1 175 ? 37.840 33.789 -57.650 1.00 31.28 175 PRO A CA 1
ATOM 1306 C C . PRO A 1 175 ? 37.393 32.760 -58.704 1.00 31.28 175 PRO A C 1
ATOM 1308 O O . PRO A 1 175 ? 37.949 32.720 -59.800 1.00 31.28 175 PRO A O 1
ATOM 1311 N N . TRP A 1 176 ? 36.390 31.929 -58.409 1.00 34.12 176 TRP A N 1
ATOM 1312 C CA . TRP A 1 176 ? 35.887 30.918 -59.337 1.00 34.12 176 TRP A CA 1
ATOM 1313 C C . TRP A 1 176 ? 34.407 31.161 -59.634 1.00 34.12 176 TRP A C 1
ATOM 1315 O O . TRP A 1 176 ? 33.595 31.131 -58.707 1.00 34.12 176 TRP A O 1
ATOM 1325 N N . PRO A 1 177 ? 34.009 31.355 -60.905 1.00 30.42 177 PRO A N 1
ATOM 1326 C CA . PRO A 1 177 ? 32.598 31.337 -61.249 1.00 30.42 177 PRO A CA 1
ATOM 1327 C C . PRO A 1 177 ? 32.041 29.939 -60.948 1.00 30.42 177 PRO A C 1
ATOM 1329 O O . PRO A 1 177 ? 32.605 28.941 -61.404 1.00 30.42 177 PRO A O 1
ATOM 1332 N N . MET A 1 178 ? 30.939 29.883 -60.188 1.00 26.89 178 MET A N 1
ATOM 1333 C CA . MET A 1 178 ? 30.117 28.694 -59.908 1.00 26.89 178 MET A CA 1
ATOM 1334 C C . MET A 1 178 ? 29.593 28.095 -61.221 1.00 26.89 178 MET A C 1
ATOM 1336 O O . MET A 1 178 ? 28.441 28.272 -61.611 1.00 26.89 178 MET A O 1
ATOM 1340 N N . SER A 1 179 ? 30.472 27.419 -61.945 1.00 35.69 179 SER A N 1
ATOM 1341 C CA . SER A 1 179 ? 30.137 26.620 -63.108 1.00 35.69 179 SER A CA 1
ATOM 1342 C C . SER A 1 179 ? 29.683 25.258 -62.597 1.00 35.69 179 SER A C 1
ATOM 1344 O O . SER A 1 179 ? 30.318 24.632 -61.751 1.00 35.69 179 SER A O 1
ATOM 1346 N N . THR A 1 180 ? 28.500 24.861 -63.048 1.00 41.50 180 THR A N 1
ATOM 1347 C CA . THR A 1 180 ? 27.748 23.680 -62.632 1.00 41.50 180 THR A CA 1
ATOM 1348 C C . THR A 1 180 ? 28.644 22.440 -62.655 1.00 41.50 180 THR A C 1
ATOM 1350 O O . THR A 1 180 ? 29.066 22.001 -63.721 1.00 41.50 180 THR A O 1
ATOM 1353 N N . PHE A 1 181 ? 28.964 21.884 -61.484 1.00 43.97 181 PHE A N 1
ATOM 1354 C CA . PHE A 1 181 ? 29.786 20.680 -61.370 1.00 43.97 181 PHE A CA 1
ATOM 1355 C C . PHE A 1 181 ? 29.009 19.484 -61.945 1.00 43.97 181 PHE A C 1
ATOM 1357 O O . PHE A 1 181 ? 28.127 18.935 -61.289 1.00 43.97 181 PHE A O 1
ATOM 1364 N N . SER A 1 182 ? 29.281 19.108 -63.196 1.00 45.78 182 SER A N 1
ATOM 1365 C CA . SER A 1 182 ? 28.677 17.943 -63.849 1.00 45.78 182 SER A CA 1
ATOM 1366 C C . SER A 1 182 ? 29.648 16.766 -63.826 1.00 45.78 182 SER A C 1
ATOM 1368 O O . SER A 1 182 ? 30.713 16.826 -64.443 1.00 45.78 182 SER A O 1
ATOM 1370 N N . PHE A 1 183 ? 29.280 15.688 -63.133 1.00 54.41 183 PHE A N 1
ATOM 1371 C CA . PHE A 1 183 ? 29.992 14.413 -63.223 1.00 54.41 183 PHE A CA 1
ATOM 1372 C C . PHE A 1 183 ? 29.762 13.774 -64.607 1.00 54.41 183 PHE A C 1
ATOM 1374 O O . PHE A 1 183 ? 28.660 13.894 -65.146 1.00 54.41 183 PHE A O 1
ATOM 1381 N N . PRO A 1 184 ? 30.761 13.086 -65.191 1.00 58.31 184 PRO A N 1
ATOM 1382 C CA . PRO A 1 184 ? 30.580 12.367 -66.448 1.00 58.31 184 PRO A CA 1
ATOM 1383 C C . PRO A 1 184 ? 29.540 11.246 -66.289 1.00 58.31 184 PRO A C 1
ATOM 1385 O O . PRO A 1 184 ? 29.602 10.463 -65.338 1.00 58.31 184 PRO A O 1
ATOM 1388 N N . GLU A 1 185 ? 28.580 11.178 -67.216 1.00 60.62 185 GLU A N 1
ATOM 1389 C CA . GLU A 1 185 ? 27.564 10.119 -67.257 1.00 60.62 185 GLU A CA 1
ATOM 1390 C C . GLU A 1 185 ? 28.244 8.758 -67.477 1.00 60.62 185 GLU A C 1
ATOM 1392 O O . GLU A 1 185 ? 29.047 8.593 -68.399 1.00 60.62 185 GLU A O 1
ATOM 1397 N N . ARG A 1 186 ? 27.953 7.787 -66.604 1.00 67.44 186 ARG A N 1
ATOM 1398 C CA . ARG A 1 186 ? 28.520 6.434 -66.684 1.00 67.44 186 ARG A CA 1
ATOM 1399 C C . ARG A 1 186 ? 27.674 5.518 -67.566 1.00 67.44 186 ARG A C 1
ATOM 1401 O O . ARG A 1 186 ? 26.465 5.729 -67.690 1.00 67.44 186 ARG A O 1
ATOM 1408 N N . PRO A 1 187 ? 28.278 4.472 -68.160 1.00 78.50 187 PRO A N 1
ATOM 1409 C CA . PRO A 1 187 ? 27.521 3.491 -68.918 1.00 78.50 187 PRO A CA 1
ATOM 1410 C C . PRO A 1 187 ? 26.526 2.761 -68.009 1.00 78.50 187 PRO A C 1
ATOM 1412 O O . PRO A 1 187 ? 26.860 2.316 -66.911 1.00 78.50 187 PRO A O 1
ATOM 1415 N N . VAL A 1 188 ? 25.301 2.598 -68.509 1.00 79.69 188 VAL A N 1
ATOM 1416 C CA . VAL A 1 188 ? 24.166 1.989 -67.793 1.00 79.69 188 VAL A CA 1
ATOM 1417 C C . VAL A 1 188 ? 24.513 0.608 -67.216 1.00 79.69 188 VAL A C 1
ATOM 1419 O O . VAL A 1 188 ? 24.083 0.272 -66.117 1.00 79.69 188 VAL A O 1
ATOM 1422 N N . SER A 1 189 ? 25.343 -0.173 -67.912 1.00 79.88 189 SER A N 1
ATOM 1423 C CA . SER A 1 189 ? 25.795 -1.496 -67.467 1.00 79.88 189 SER A CA 1
ATOM 1424 C C . SER A 1 189 ? 26.637 -1.464 -66.188 1.00 79.88 189 SER A C 1
ATOM 1426 O O . SER A 1 189 ? 26.532 -2.373 -65.374 1.00 79.88 189 SER A O 1
ATOM 1428 N N . GLU A 1 190 ? 27.457 -0.429 -65.985 1.00 78.62 190 GLU A N 1
ATOM 1429 C CA . GLU A 1 190 ? 28.297 -0.306 -64.787 1.00 78.62 190 GLU A CA 1
ATOM 1430 C C . GLU A 1 190 ? 27.450 0.035 -63.554 1.00 78.62 190 GLU A C 1
ATOM 1432 O O . GLU A 1 190 ? 27.655 -0.525 -62.480 1.00 78.62 190 GLU A O 1
ATOM 1437 N N . ILE A 1 191 ? 26.443 0.893 -63.731 1.00 80.81 191 ILE A N 1
ATOM 1438 C CA . ILE A 1 191 ? 25.487 1.255 -62.677 1.00 80.81 191 ILE A CA 1
ATOM 1439 C C . ILE A 1 191 ? 24.664 0.032 -62.262 1.00 80.81 191 ILE A C 1
ATOM 1441 O O . ILE A 1 191 ? 24.505 -0.222 -61.071 1.00 80.81 191 ILE A O 1
ATOM 1445 N N . ILE A 1 192 ? 24.172 -0.746 -63.232 1.00 83.00 192 ILE A N 1
ATOM 1446 C CA . ILE A 1 192 ? 23.400 -1.967 -62.964 1.00 83.00 192 ILE A CA 1
ATOM 1447 C C . ILE A 1 192 ? 24.248 -3.007 -62.233 1.00 83.00 192 ILE A C 1
ATOM 1449 O O . ILE A 1 192 ? 23.792 -3.564 -61.236 1.00 83.00 192 ILE A O 1
ATOM 1453 N N . ASN A 1 193 ? 25.479 -3.245 -62.693 1.00 81.12 193 ASN A N 1
ATOM 1454 C CA . ASN A 1 193 ? 26.371 -4.210 -62.054 1.00 81.12 193 ASN A CA 1
ATOM 1455 C C . ASN A 1 193 ? 26.677 -3.807 -60.609 1.00 81.12 193 ASN A C 1
ATOM 1457 O O . ASN A 1 193 ? 26.564 -4.637 -59.715 1.00 81.12 193 ASN A O 1
ATOM 1461 N N . TRP A 1 194 ? 26.966 -2.527 -60.358 1.00 80.69 194 TRP A N 1
ATOM 1462 C CA . TRP A 1 194 ? 27.236 -2.043 -59.004 1.00 80.69 194 TRP A CA 1
ATOM 1463 C C . TRP A 1 194 ? 26.019 -2.171 -58.077 1.00 80.69 194 TRP A C 1
ATOM 1465 O O . TRP A 1 194 ? 26.151 -2.623 -56.939 1.00 80.69 194 TRP A O 1
ATOM 1475 N N . LEU A 1 195 ? 24.819 -1.819 -58.556 1.00 81.19 195 LEU A N 1
ATOM 1476 C CA . LEU A 1 195 ? 23.581 -1.963 -57.778 1.00 81.19 195 LEU A CA 1
ATOM 1477 C C . LEU A 1 195 ? 23.280 -3.431 -57.437 1.00 81.19 195 LEU A C 1
ATOM 1479 O O . LEU A 1 195 ? 22.765 -3.708 -56.351 1.00 81.19 195 LEU A O 1
ATOM 1483 N N . ALA A 1 196 ? 23.634 -4.360 -58.329 1.00 83.94 196 ALA A N 1
ATOM 1484 C CA . ALA A 1 196 ? 23.486 -5.793 -58.103 1.00 83.94 196 ALA A CA 1
ATOM 1485 C C . ALA A 1 196 ? 24.547 -6.344 -57.132 1.00 83.94 196 ALA A C 1
ATOM 1487 O O . ALA A 1 196 ? 24.199 -7.076 -56.209 1.00 83.94 196 ALA A O 1
ATOM 1488 N N . GLU A 1 197 ? 25.819 -5.964 -57.292 1.00 80.12 197 GLU A N 1
ATOM 1489 C CA . GLU A 1 197 ? 26.931 -6.385 -56.421 1.00 80.12 197 GLU A CA 1
ATOM 1490 C C . GLU A 1 197 ? 26.758 -5.915 -54.972 1.00 80.12 197 GLU A C 1
ATOM 1492 O O . GLU A 1 197 ? 27.119 -6.623 -54.033 1.00 80.12 197 GLU A O 1
ATOM 1497 N N . THR A 1 198 ? 26.193 -4.724 -54.781 1.00 72.25 198 THR A N 1
ATOM 1498 C CA . THR A 1 198 ? 25.929 -4.146 -53.454 1.00 72.25 198 THR A CA 1
ATOM 1499 C C . THR A 1 198 ? 24.625 -4.634 -52.822 1.00 72.25 198 THR A C 1
ATOM 1501 O O . THR A 1 198 ? 24.361 -4.320 -51.663 1.00 72.25 198 THR A O 1
ATOM 1504 N N . GLY A 1 199 ? 23.807 -5.401 -53.553 1.00 76.06 199 GLY A N 1
ATOM 1505 C CA . GLY A 1 199 ? 22.510 -5.887 -53.078 1.00 76.06 199 GLY A CA 1
ATOM 1506 C C . GLY A 1 199 ? 21.423 -4.808 -52.980 1.00 76.06 199 GLY A C 1
ATOM 1507 O O . GLY A 1 199 ? 20.393 -5.047 -52.358 1.00 76.06 199 GLY A O 1
ATOM 1508 N N . ILE A 1 200 ? 21.626 -3.632 -53.586 1.00 79.94 200 ILE A N 1
ATOM 1509 C CA . ILE A 1 200 ? 20.673 -2.510 -53.542 1.00 79.94 200 ILE A CA 1
ATOM 1510 C C . ILE A 1 200 ? 19.487 -2.765 -54.480 1.00 79.94 200 ILE A C 1
ATOM 1512 O O . ILE A 1 200 ? 18.337 -2.555 -54.090 1.00 79.94 200 ILE A O 1
ATOM 1516 N N . ALA A 1 201 ? 19.744 -3.199 -55.719 1.00 80.56 201 ALA A N 1
ATOM 1517 C CA . ALA A 1 201 ? 18.699 -3.538 -56.688 1.00 80.56 201 ALA A CA 1
ATOM 1518 C C . ALA A 1 201 ? 19.234 -4.414 -57.832 1.00 80.56 201 ALA A C 1
ATOM 1520 O O . ALA A 1 201 ? 20.321 -4.177 -58.351 1.00 80.56 201 ALA A O 1
ATOM 1521 N N . SER A 1 202 ? 18.428 -5.376 -58.289 1.00 84.00 202 SER A N 1
ATOM 1522 C CA . SER A 1 202 ? 18.688 -6.139 -59.517 1.00 84.00 202 SER A CA 1
ATOM 1523 C C . SER A 1 202 ? 17.826 -5.574 -60.649 1.00 84.00 202 SER A C 1
ATOM 1525 O O . SER A 1 202 ? 16.606 -5.728 -60.627 1.00 84.00 202 SER A O 1
ATOM 1527 N N . LEU A 1 203 ? 18.447 -4.862 -61.595 1.00 83.75 203 LEU A N 1
ATOM 1528 C CA . LEU A 1 203 ? 17.757 -4.087 -62.638 1.00 83.75 203 LEU A CA 1
ATOM 1529 C C . LEU A 1 203 ? 18.111 -4.578 -64.042 1.00 83.75 203 LEU A C 1
ATOM 1531 O O . LEU A 1 203 ? 19.237 -5.014 -64.288 1.00 83.75 203 LEU A O 1
ATOM 1535 N N . LYS A 1 204 ? 17.184 -4.428 -64.993 1.00 85.19 204 LYS A N 1
ATOM 1536 C CA . LYS A 1 204 ? 17.474 -4.537 -66.428 1.00 85.19 204 LYS A CA 1
ATOM 1537 C C . LYS A 1 204 ? 17.765 -3.153 -67.023 1.00 85.19 204 LYS A C 1
ATOM 1539 O O . LYS A 1 204 ? 17.270 -2.146 -66.514 1.00 85.19 204 LYS A O 1
ATOM 1544 N N . PRO A 1 205 ? 18.506 -3.063 -68.144 1.00 79.50 205 PRO A N 1
ATOM 1545 C CA . PRO A 1 205 ? 18.748 -1.789 -68.833 1.00 79.50 205 PRO A CA 1
ATOM 1546 C C . PRO A 1 205 ? 17.467 -1.034 -69.224 1.00 79.50 205 PRO A C 1
ATOM 1548 O O . PRO A 1 205 ? 17.449 0.196 -69.243 1.00 79.50 205 PRO A O 1
ATOM 1551 N N . GLU A 1 206 ? 16.387 -1.767 -69.494 1.00 82.19 206 GLU A N 1
ATOM 1552 C CA . GLU A 1 206 ? 15.063 -1.234 -69.839 1.00 82.19 206 GLU A CA 1
ATOM 1553 C C . GLU A 1 206 ? 14.414 -0.452 -68.684 1.00 82.19 206 GLU A C 1
ATOM 1555 O O . GLU A 1 206 ? 13.759 0.566 -68.921 1.00 82.19 206 GLU A O 1
ATOM 1560 N N . ASP A 1 207 ? 14.654 -0.866 -67.437 1.00 82.38 207 ASP A N 1
ATOM 1561 C CA . ASP A 1 207 ? 14.052 -0.266 -66.240 1.00 82.38 207 ASP A CA 1
ATOM 1562 C C . ASP A 1 207 ? 14.595 1.149 -65.975 1.00 82.38 207 ASP A C 1
ATOM 1564 O O . ASP A 1 207 ? 13.889 2.024 -65.473 1.00 82.38 207 ASP A O 1
ATOM 1568 N N . LEU A 1 208 ? 15.846 1.407 -66.375 1.00 80.12 208 LEU A N 1
ATOM 1569 C CA . LEU A 1 208 ? 16.489 2.722 -66.279 1.00 80.12 208 LEU A CA 1
ATOM 1570 C C . LEU A 1 208 ? 16.179 3.632 -67.476 1.00 80.12 208 LEU A C 1
ATOM 1572 O O . LEU A 1 208 ? 16.284 4.854 -67.363 1.00 80.12 208 LEU A O 1
ATOM 1576 N N . ALA A 1 209 ? 15.761 3.063 -68.612 1.00 82.00 209 ALA A N 1
ATOM 1577 C CA . ALA A 1 209 ? 15.296 3.839 -69.761 1.00 82.00 209 ALA A CA 1
ATOM 1578 C C . ALA A 1 209 ? 13.936 4.506 -69.488 1.00 82.00 209 ALA A C 1
ATOM 1580 O O . ALA A 1 209 ? 13.638 5.566 -70.048 1.00 82.00 209 ALA A O 1
ATOM 1581 N N . LYS A 1 210 ? 13.120 3.913 -68.604 1.00 84.69 210 LYS A N 1
ATOM 1582 C CA . LYS A 1 210 ? 11.823 4.451 -68.177 1.00 84.69 210 LYS A CA 1
ATOM 1583 C C . LYS A 1 210 ? 11.600 4.213 -66.672 1.00 84.69 210 LYS A C 1
ATOM 1585 O O . LYS A 1 210 ? 10.828 3.328 -66.307 1.00 84.69 210 LYS A O 1
ATOM 1590 N N . PRO A 1 211 ? 12.250 5.005 -65.799 1.00 85.00 211 PRO A N 1
ATOM 1591 C CA . PRO A 1 211 ? 12.191 4.784 -64.361 1.00 85.00 211 PRO A CA 1
ATOM 1592 C C . PRO A 1 211 ? 10.767 4.997 -63.830 1.00 85.00 211 PRO A C 1
ATOM 1594 O O . PRO A 1 211 ? 10.137 6.019 -64.106 1.00 85.00 211 PRO A O 1
ATOM 1597 N N . SER A 1 212 ? 10.258 4.033 -63.058 1.00 87.31 212 SER A N 1
ATOM 1598 C CA . SER A 1 212 ? 9.027 4.198 -62.273 1.00 87.31 212 SER A CA 1
ATOM 1599 C C . SER A 1 212 ? 9.332 4.897 -60.945 1.00 87.31 212 SER A C 1
ATOM 1601 O O . SER A 1 212 ? 10.410 4.708 -60.379 1.00 87.31 212 SER A O 1
ATOM 1603 N N . ALA A 1 213 ? 8.380 5.672 -60.419 1.00 85.25 213 ALA A N 1
ATOM 1604 C CA . ALA A 1 213 ? 8.506 6.316 -59.109 1.00 85.25 213 ALA A CA 1
ATOM 1605 C C . ALA A 1 213 ? 8.740 5.287 -57.987 1.00 85.25 213 ALA A C 1
ATOM 1607 O O . ALA A 1 213 ? 9.594 5.501 -57.126 1.00 85.25 213 ALA A O 1
ATOM 1608 N N . ASP A 1 214 ? 8.072 4.131 -58.053 1.00 85.31 214 ASP A N 1
ATOM 1609 C CA . ASP A 1 214 ? 8.232 3.048 -57.072 1.00 85.31 214 ASP A CA 1
ATOM 1610 C C . ASP A 1 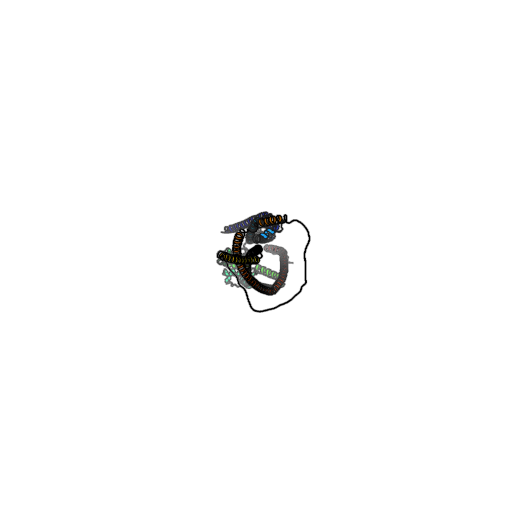214 ? 9.634 2.438 -57.131 1.00 85.31 214 ASP A C 1
ATOM 1612 O O . ASP A 1 214 ? 10.261 2.181 -56.105 1.00 85.31 214 ASP A O 1
ATOM 1616 N N . LEU A 1 215 ? 10.163 2.272 -58.346 1.00 86.69 215 LEU A N 1
ATOM 1617 C CA . LEU A 1 215 ? 11.497 1.728 -58.573 1.00 86.69 215 LEU A CA 1
ATOM 1618 C C . LEU A 1 215 ? 12.577 2.650 -57.999 1.00 86.69 215 LEU A C 1
ATOM 1620 O O . LEU A 1 215 ? 13.478 2.201 -57.299 1.00 86.69 215 LEU A O 1
ATOM 1624 N N . VAL A 1 216 ? 12.475 3.951 -58.272 1.00 87.31 216 VAL A N 1
ATOM 1625 C CA . VAL A 1 216 ? 13.438 4.952 -57.793 1.00 87.31 216 VAL A CA 1
ATOM 1626 C C . VAL A 1 216 ? 13.365 5.102 -56.272 1.00 87.31 216 VAL A C 1
ATOM 1628 O O . VAL A 1 216 ? 14.396 5.161 -55.604 1.00 87.31 216 VAL A O 1
ATOM 1631 N N . THR A 1 217 ? 12.153 5.079 -55.717 1.00 86.31 217 THR A N 1
ATOM 1632 C CA . THR A 1 217 ? 11.900 5.044 -54.268 1.00 86.31 217 THR A CA 1
ATOM 1633 C C . THR A 1 217 ? 12.566 3.836 -53.611 1.00 86.31 217 THR A C 1
ATOM 1635 O O . THR A 1 217 ? 13.240 3.991 -52.591 1.00 86.31 217 THR A O 1
ATOM 1638 N N . ALA A 1 218 ? 12.432 2.649 -54.210 1.00 85.75 218 ALA A N 1
ATOM 1639 C CA . ALA A 1 218 ? 13.046 1.420 -53.715 1.00 85.75 218 ALA A CA 1
ATOM 1640 C C . ALA A 1 218 ? 14.579 1.469 -53.788 1.00 85.75 218 ALA A C 1
ATOM 1642 O O . ALA A 1 218 ? 15.243 1.199 -52.790 1.00 85.75 218 ALA A O 1
ATOM 1643 N N . ILE A 1 219 ? 15.145 1.889 -54.927 1.00 86.44 219 ILE A N 1
ATOM 1644 C CA . ILE A 1 219 ? 16.600 2.011 -55.107 1.00 86.44 219 ILE A CA 1
ATOM 1645 C C . ILE A 1 219 ? 17.194 2.947 -54.056 1.00 86.44 219 ILE A C 1
ATOM 1647 O O . ILE A 1 219 ? 18.174 2.594 -53.405 1.00 86.44 219 ILE A O 1
ATOM 1651 N N . TYR A 1 220 ? 16.608 4.130 -53.855 1.00 86.38 220 TYR A N 1
ATOM 1652 C CA . TYR A 1 220 ? 17.156 5.072 -52.887 1.00 86.38 220 TYR A CA 1
ATOM 1653 C C . TYR A 1 220 ? 16.922 4.664 -51.430 1.00 86.38 220 TYR A C 1
ATOM 1655 O O . TYR A 1 220 ? 17.771 4.955 -50.593 1.00 86.38 220 TYR A O 1
ATOM 1663 N N . SER A 1 221 ? 15.816 3.983 -51.119 1.00 82.94 221 SER A N 1
ATOM 1664 C CA . SER A 1 221 ? 15.582 3.443 -49.772 1.00 82.94 221 SER A CA 1
ATOM 1665 C C . SER A 1 221 ? 16.615 2.368 -49.437 1.00 82.94 221 SER A C 1
ATOM 1667 O O . SER A 1 221 ? 17.305 2.480 -48.429 1.00 82.94 221 SER A O 1
ATOM 1669 N N . ASN A 1 222 ? 16.806 1.399 -50.335 1.00 83.94 222 ASN A N 1
ATOM 1670 C CA . ASN A 1 222 ? 17.790 0.329 -50.168 1.00 83.94 222 ASN A CA 1
ATOM 1671 C C . ASN A 1 222 ? 19.218 0.878 -50.109 1.00 83.94 222 ASN A C 1
ATOM 1673 O O . ASN A 1 222 ? 20.060 0.385 -49.365 1.00 83.94 222 ASN A O 1
ATOM 1677 N N . PHE A 1 223 ? 19.490 1.934 -50.871 1.00 81.56 223 PHE A N 1
ATOM 1678 C CA . PHE A 1 223 ? 20.765 2.625 -50.825 1.00 81.56 223 PHE A CA 1
ATOM 1679 C C . PHE A 1 223 ? 21.010 3.333 -49.485 1.00 81.56 223 PHE A C 1
ATOM 1681 O O . PHE A 1 223 ? 22.116 3.250 -48.955 1.00 81.56 223 PHE A O 1
ATOM 1688 N N . LEU A 1 224 ? 20.000 3.986 -48.902 1.00 78.31 224 LEU A N 1
ATOM 1689 C CA . LEU A 1 224 ? 20.117 4.547 -47.555 1.00 78.31 224 LEU A CA 1
ATOM 1690 C C . LEU A 1 224 ? 20.361 3.451 -46.511 1.00 78.31 224 LEU A C 1
ATOM 1692 O O . LEU A 1 224 ? 21.255 3.617 -45.690 1.00 78.31 224 LEU A O 1
ATOM 1696 N N . SER A 1 225 ? 19.653 2.320 -46.592 1.00 77.62 225 SER A N 1
ATOM 1697 C CA . SER A 1 225 ? 19.877 1.163 -45.709 1.00 77.62 225 SER A CA 1
ATOM 1698 C C . SER A 1 225 ? 21.272 0.551 -45.872 1.00 77.62 225 SER A C 1
ATOM 1700 O O . SER A 1 225 ? 21.860 0.069 -44.909 1.00 77.62 225 SER A O 1
ATOM 1702 N N . PHE A 1 226 ? 21.832 0.583 -47.084 1.00 75.44 226 PHE A N 1
ATOM 1703 C CA . PHE A 1 226 ? 23.200 0.134 -47.341 1.00 75.44 226 PHE A CA 1
ATOM 1704 C C . PHE A 1 226 ? 24.248 1.061 -46.703 1.00 75.44 226 PHE A C 1
ATOM 1706 O O . PHE A 1 226 ? 25.249 0.586 -46.164 1.00 75.44 226 PHE A O 1
ATOM 1713 N N . VAL A 1 227 ? 24.035 2.380 -46.772 1.00 72.31 227 VAL A N 1
ATOM 1714 C CA . VAL A 1 227 ? 24.967 3.385 -46.232 1.00 72.31 227 VAL A CA 1
ATOM 1715 C C . VAL A 1 227 ? 24.856 3.503 -44.711 1.00 72.31 227 VAL A C 1
ATOM 1717 O O . VAL A 1 227 ? 25.875 3.690 -44.048 1.00 72.31 227 VAL A O 1
ATOM 1720 N N . ASP A 1 228 ? 23.651 3.364 -44.160 1.00 69.31 228 ASP A N 1
ATOM 1721 C CA . ASP A 1 228 ? 23.369 3.458 -42.727 1.00 69.31 228 ASP A CA 1
ATOM 1722 C C . ASP A 1 228 ? 22.489 2.282 -42.251 1.00 69.31 228 ASP A C 1
ATOM 1724 O O . ASP A 1 228 ? 21.267 2.415 -42.146 1.00 69.31 228 ASP A O 1
ATOM 1728 N N . PRO A 1 229 ? 23.096 1.113 -41.957 1.00 64.06 229 PRO A N 1
ATOM 1729 C CA . PRO A 1 229 ? 22.365 -0.085 -41.533 1.00 64.06 229 PRO A CA 1
ATOM 1730 C C . PRO A 1 229 ? 21.732 0.014 -40.137 1.00 64.06 229 PRO A C 1
ATOM 1732 O O . PRO A 1 229 ? 20.948 -0.856 -39.772 1.00 64.06 229 PRO A O 1
ATOM 1735 N N . LEU A 1 230 ? 22.115 1.017 -39.337 1.00 52.97 230 LEU A N 1
ATOM 1736 C CA . LEU A 1 230 ? 21.648 1.205 -37.956 1.00 52.97 230 LEU A CA 1
ATOM 1737 C C . LEU A 1 230 ? 20.475 2.185 -37.856 1.00 52.97 230 LEU A C 1
ATOM 1739 O O . LEU A 1 230 ? 19.913 2.359 -36.776 1.00 52.97 230 LEU A O 1
ATOM 1743 N N . ASN A 1 231 ? 20.109 2.834 -38.960 1.00 62.41 231 ASN A N 1
ATOM 1744 C CA . ASN A 1 231 ? 18.927 3.673 -39.023 1.00 62.41 231 ASN A CA 1
ATOM 1745 C C . ASN A 1 231 ? 17.685 2.768 -39.041 1.00 62.41 231 ASN A C 1
ATOM 1747 O O . ASN A 1 231 ? 17.193 2.396 -40.106 1.00 62.41 231 ASN A O 1
ATOM 1751 N N . GLU A 1 232 ? 17.216 2.372 -37.853 1.00 51.69 232 GLU A N 1
ATOM 1752 C CA . GLU A 1 232 ? 15.918 1.714 -37.669 1.00 51.69 232 GLU A CA 1
ATOM 1753 C C . GLU A 1 232 ? 14.831 2.504 -38.408 1.00 51.69 232 GLU A C 1
ATOM 1755 O O . GLU A 1 232 ? 14.861 3.737 -38.402 1.00 51.69 232 GLU A O 1
ATOM 1760 N N . ASP A 1 233 ? 13.904 1.782 -39.050 1.00 52.62 233 ASP A N 1
ATOM 1761 C CA . ASP A 1 233 ? 12.864 2.228 -39.988 1.00 52.62 233 ASP A CA 1
ATOM 1762 C C . ASP A 1 233 ? 12.152 3.558 -39.644 1.00 52.62 233 ASP A C 1
ATOM 1764 O O . ASP A 1 233 ? 10.946 3.633 -39.403 1.00 52.62 233 ASP A O 1
ATOM 1768 N N . SER A 1 234 ? 12.864 4.673 -39.782 1.00 50.69 234 SER A N 1
ATOM 1769 C CA . SER A 1 234 ? 12.325 6.033 -39.682 1.00 50.69 234 SER A CA 1
ATOM 1770 C C . SER A 1 234 ? 11.371 6.351 -40.847 1.00 50.69 234 SER A C 1
ATOM 1772 O O . SER A 1 234 ? 10.726 7.401 -40.886 1.00 50.69 234 SER A O 1
ATOM 1774 N N . ASN A 1 235 ? 11.280 5.441 -41.823 1.00 49.59 235 ASN A N 1
ATOM 1775 C CA . ASN A 1 235 ? 10.358 5.505 -42.951 1.00 49.59 235 ASN A CA 1
ATOM 1776 C C . ASN A 1 235 ? 8.986 4.869 -42.659 1.00 49.59 235 ASN A C 1
ATOM 1778 O O . ASN A 1 235 ? 8.053 5.125 -43.423 1.00 49.59 235 ASN A O 1
ATOM 1782 N N . SER A 1 236 ? 8.836 4.064 -41.597 1.00 50.91 236 SER A N 1
ATOM 1783 C CA . SER A 1 236 ? 7.565 3.400 -41.261 1.00 50.91 236 SER A CA 1
ATOM 1784 C C . SER A 1 236 ? 6.852 4.029 -40.061 1.00 50.91 236 SER A C 1
ATOM 1786 O O . SER A 1 236 ? 5.622 4.073 -40.049 1.00 50.91 236 SER A O 1
ATOM 1788 N N . GLN A 1 237 ? 7.586 4.581 -39.091 1.00 54.59 237 GLN A N 1
ATOM 1789 C CA . GLN A 1 237 ? 6.981 5.211 -37.919 1.00 54.59 237 GLN A CA 1
ATOM 1790 C C . GLN A 1 237 ? 6.748 6.707 -38.140 1.00 54.59 237 GLN A C 1
ATOM 1792 O O . GLN A 1 237 ? 7.657 7.534 -38.090 1.00 54.59 237 GLN A O 1
ATOM 1797 N N . ILE A 1 238 ? 5.483 7.075 -38.340 1.00 57.25 238 ILE A N 1
ATOM 1798 C CA . ILE A 1 238 ? 5.043 8.443 -38.070 1.00 57.25 238 ILE A CA 1
ATOM 1799 C C . ILE A 1 238 ? 5.194 8.636 -36.558 1.00 57.25 238 ILE A C 1
ATOM 1801 O O . ILE A 1 238 ? 4.622 7.864 -35.790 1.00 57.25 238 ILE A O 1
ATOM 1805 N N . ALA A 1 239 ? 5.968 9.634 -36.122 1.00 55.84 239 ALA A N 1
ATOM 1806 C CA . ALA A 1 239 ? 6.077 9.960 -34.702 1.00 55.84 239 ALA A CA 1
ATOM 1807 C C . ALA A 1 239 ? 4.663 10.099 -34.107 1.00 55.84 239 ALA A C 1
ATOM 1809 O O . ALA A 1 239 ? 3.852 10.851 -34.651 1.00 55.84 239 ALA A O 1
ATOM 1810 N N . PHE A 1 240 ? 4.362 9.367 -33.028 1.00 53.88 240 PHE A N 1
ATOM 1811 C CA . PHE A 1 240 ? 3.015 9.274 -32.434 1.00 53.88 240 PHE A CA 1
ATOM 1812 C C . PHE A 1 240 ? 2.392 10.659 -32.167 1.00 53.88 240 PHE A C 1
ATOM 1814 O O . PHE A 1 240 ? 1.197 10.867 -32.366 1.00 53.88 240 PHE A O 1
ATOM 1821 N N . ASP A 1 241 ? 3.233 11.635 -31.827 1.00 56.38 241 ASP A N 1
ATOM 1822 C CA . ASP A 1 241 ? 2.862 13.032 -31.599 1.00 56.38 241 ASP A CA 1
ATOM 1823 C C . ASP A 1 241 ? 2.382 13.763 -32.867 1.00 56.38 241 ASP A C 1
ATOM 1825 O O . ASP A 1 241 ? 1.524 14.640 -32.791 1.00 56.38 241 ASP A O 1
ATOM 1829 N N . ALA A 1 242 ? 2.903 13.414 -34.048 1.00 57.53 242 ALA A N 1
ATOM 1830 C CA . ALA A 1 242 ? 2.530 14.032 -35.323 1.00 57.53 242 ALA A CA 1
ATOM 1831 C C . ALA A 1 242 ? 1.154 13.560 -35.827 1.00 57.53 242 ALA A C 1
ATOM 1833 O O . ALA A 1 242 ? 0.468 14.310 -36.523 1.00 57.53 242 ALA A O 1
ATOM 1834 N N . LEU A 1 243 ? 0.720 12.355 -35.432 1.00 60.28 243 LEU A N 1
ATOM 1835 C CA . LEU A 1 243 ? -0.607 11.814 -35.755 1.00 60.28 243 LEU A CA 1
ATOM 1836 C C . LEU A 1 243 ? -1.734 12.621 -35.097 1.00 60.28 243 LEU A C 1
ATOM 1838 O O . LEU A 1 243 ? -2.816 12.729 -35.662 1.00 60.28 243 LEU A O 1
ATOM 1842 N N . GLN A 1 244 ? -1.472 13.246 -33.943 1.00 64.62 244 GLN A N 1
ATOM 1843 C CA . GLN A 1 244 ? -2.455 14.041 -33.200 1.00 64.62 244 GLN A CA 1
ATOM 1844 C C . GLN A 1 244 ? -2.831 15.364 -33.901 1.00 64.62 244 GLN A C 1
ATOM 1846 O O . GLN A 1 244 ? -3.864 15.955 -33.589 1.00 64.62 244 GLN A O 1
ATOM 1851 N N . PHE A 1 245 ? -2.006 15.836 -34.845 1.00 62.94 245 PHE A N 1
ATOM 1852 C CA . PHE A 1 245 ? -2.236 17.072 -35.608 1.00 62.94 245 PHE A CA 1
ATOM 1853 C C . PHE A 1 245 ? -2.860 16.839 -36.990 1.00 62.94 245 PHE A C 1
ATOM 1855 O O . PHE A 1 245 ? -3.202 17.808 -37.669 1.00 62.94 245 PHE A O 1
ATOM 1862 N N . LEU A 1 246 ? -2.993 15.583 -37.421 1.00 67.56 246 LEU A N 1
ATOM 1863 C CA . LEU A 1 246 ? -3.579 15.216 -38.707 1.00 67.56 246 LEU A CA 1
ATOM 1864 C C . LEU A 1 246 ? -5.030 14.786 -38.476 1.00 67.56 246 LEU A C 1
ATOM 1866 O O . LEU A 1 246 ? -5.278 13.818 -37.769 1.00 67.56 246 LEU A O 1
ATOM 1870 N N . GLU A 1 247 ? -5.996 15.485 -39.080 1.00 68.06 247 GLU A N 1
ATOM 1871 C CA . GLU A 1 247 ? -7.425 15.136 -38.959 1.00 68.06 247 GLU A CA 1
ATOM 1872 C C . GLU A 1 247 ? -7.738 13.737 -39.522 1.00 68.06 247 GLU A C 1
ATOM 1874 O O . GLU A 1 247 ? -8.658 13.083 -39.043 1.00 68.06 247 GLU A O 1
ATOM 1879 N N . ASN A 1 248 ? -6.960 13.268 -40.510 1.00 72.50 248 ASN A N 1
ATOM 1880 C CA . ASN A 1 248 ? -7.051 11.927 -41.095 1.00 72.50 248 ASN A CA 1
ATOM 1881 C C . ASN A 1 248 ? -5.648 11.333 -41.333 1.00 72.50 248 ASN A C 1
ATOM 1883 O O . ASN A 1 248 ? -5.135 11.409 -42.454 1.00 72.50 248 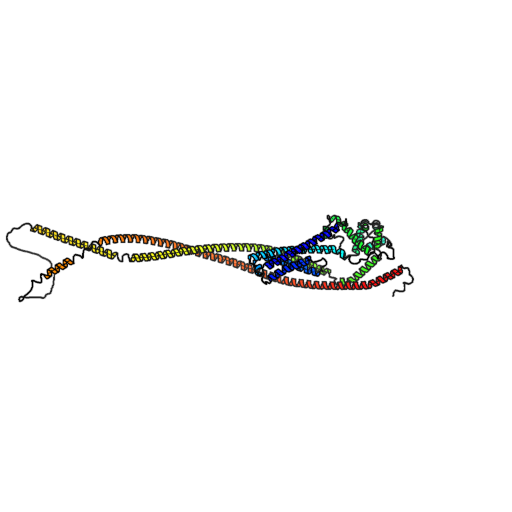ASN A O 1
ATOM 1887 N N . PRO A 1 249 ? -5.001 10.760 -40.306 1.00 65.88 249 PRO A N 1
ATOM 1888 C CA . PRO A 1 249 ? -3.617 10.297 -40.397 1.00 65.88 249 PRO A CA 1
ATOM 1889 C C . PRO A 1 249 ? -3.403 9.229 -41.480 1.00 65.88 249 PRO A C 1
ATOM 1891 O O . PRO A 1 249 ? -2.398 9.285 -42.189 1.00 65.88 249 PRO A O 1
ATOM 1894 N N . ASP A 1 250 ? -4.377 8.337 -41.685 1.00 69.44 250 ASP A N 1
ATOM 1895 C CA . ASP A 1 250 ? -4.295 7.231 -42.651 1.00 69.44 250 ASP A CA 1
ATOM 1896 C C . ASP A 1 250 ? -4.152 7.704 -44.109 1.00 69.44 250 ASP A C 1
ATOM 1898 O O . ASP A 1 250 ? -3.453 7.078 -44.903 1.00 69.44 250 ASP A O 1
ATOM 1902 N N . HIS A 1 251 ? -4.733 8.854 -44.468 1.00 74.81 251 HIS A N 1
ATOM 1903 C CA . HIS A 1 251 ? -4.628 9.417 -45.822 1.00 74.81 251 HIS A CA 1
ATOM 1904 C C . HIS A 1 251 ? -3.288 10.124 -46.090 1.00 74.81 251 HIS A C 1
ATOM 1906 O O . HIS A 1 251 ? -2.988 10.469 -47.234 1.00 74.81 251 HIS A O 1
ATOM 1912 N N . HIS A 1 252 ? -2.481 10.367 -45.053 1.00 71.19 252 HIS A N 1
ATOM 1913 C CA . HIS A 1 252 ? -1.213 11.092 -45.157 1.00 71.19 252 HIS A CA 1
ATOM 1914 C C . HIS A 1 252 ? 0.022 10.191 -45.049 1.00 71.19 252 HIS A C 1
ATOM 1916 O O . HIS A 1 252 ? 1.135 10.676 -45.261 1.00 71.19 252 HIS A O 1
ATOM 1922 N N . VAL A 1 253 ? -0.158 8.895 -44.777 1.00 71.75 253 VAL A N 1
ATOM 1923 C CA . VAL A 1 253 ? 0.933 7.927 -44.575 1.00 71.75 253 VAL A CA 1
ATOM 1924 C C . VAL A 1 253 ? 1.908 7.912 -45.756 1.00 71.75 253 VAL A C 1
ATOM 1926 O O . VAL A 1 253 ? 3.117 8.052 -45.559 1.00 71.75 253 VAL A O 1
ATOM 1929 N N . ASP A 1 254 ? 1.397 7.834 -46.986 1.00 74.88 254 ASP A N 1
ATOM 1930 C CA . ASP A 1 254 ? 2.236 7.763 -48.189 1.00 74.88 254 ASP A CA 1
ATOM 1931 C C . ASP A 1 254 ? 2.988 9.075 -48.457 1.00 74.88 254 ASP A C 1
ATOM 1933 O O . ASP A 1 254 ? 4.173 9.070 -48.799 1.00 74.88 254 ASP A O 1
ATOM 1937 N N . ALA A 1 255 ? 2.335 10.219 -48.235 1.00 77.44 255 ALA A N 1
ATOM 1938 C CA . ALA A 1 255 ? 2.952 11.533 -48.408 1.00 77.44 255 ALA A CA 1
ATOM 1939 C C . ALA A 1 255 ? 4.074 11.776 -47.384 1.00 77.44 255 ALA A C 1
ATOM 1941 O O . ALA A 1 255 ? 5.134 12.301 -47.738 1.00 77.44 255 ALA A O 1
ATOM 1942 N N . ILE A 1 256 ? 3.866 11.363 -46.130 1.00 75.19 256 ILE A N 1
ATOM 1943 C CA . ILE A 1 256 ? 4.865 11.467 -45.059 1.00 75.19 256 ILE A CA 1
ATOM 1944 C C . ILE A 1 256 ? 6.057 10.557 -45.360 1.00 75.19 256 ILE A C 1
ATOM 1946 O O . ILE A 1 256 ? 7.199 11.011 -45.273 1.00 75.19 256 ILE A O 1
ATOM 1950 N N . ARG A 1 257 ? 5.808 9.313 -45.790 1.00 77.44 257 ARG A N 1
ATOM 1951 C CA . ARG A 1 257 ? 6.860 8.361 -46.174 1.00 77.44 257 ARG A CA 1
ATOM 1952 C C . ARG A 1 257 ? 7.750 8.921 -47.285 1.00 77.44 257 ARG A C 1
ATOM 1954 O O . ARG A 1 257 ? 8.971 8.954 -47.139 1.00 77.44 257 ARG A O 1
ATOM 1961 N N . ILE A 1 258 ? 7.149 9.421 -48.367 1.00 81.88 258 ILE A N 1
ATOM 1962 C CA . ILE A 1 258 ? 7.884 9.996 -49.506 1.00 81.88 258 ILE A CA 1
ATOM 1963 C C . ILE A 1 258 ? 8.670 11.245 -49.084 1.00 81.88 258 ILE A C 1
ATOM 1965 O O . ILE A 1 258 ? 9.815 11.434 -49.496 1.00 81.88 258 ILE A O 1
ATOM 1969 N N . HIS A 1 259 ? 8.089 12.098 -48.239 1.00 81.31 259 HIS A N 1
ATOM 1970 C CA . HIS A 1 259 ? 8.753 13.306 -47.759 1.00 81.31 259 HIS A CA 1
ATOM 1971 C C . HIS A 1 259 ? 9.936 13.006 -46.819 1.00 81.31 259 HIS A C 1
ATOM 1973 O O . HIS A 1 259 ? 10.986 13.649 -46.924 1.00 81.31 259 HIS A O 1
ATOM 1979 N N . ASN A 1 260 ? 9.804 12.012 -45.936 1.00 80.62 260 ASN A N 1
ATOM 1980 C CA . ASN A 1 260 ? 10.891 11.553 -45.068 1.00 80.62 260 ASN A CA 1
ATOM 1981 C C . ASN A 1 260 ? 12.041 10.969 -45.887 1.00 80.62 260 ASN A C 1
ATOM 1983 O O . ASN A 1 260 ? 13.203 11.310 -45.644 1.00 80.62 260 ASN A O 1
ATOM 1987 N N . LEU A 1 261 ? 11.717 10.162 -46.898 1.00 82.81 261 LEU A N 1
ATOM 1988 C CA . LEU A 1 261 ? 12.698 9.616 -47.824 1.00 82.81 261 LEU A CA 1
ATOM 1989 C C . LEU A 1 261 ? 13.423 10.732 -48.596 1.00 82.81 261 LEU A C 1
ATOM 1991 O O . LEU A 1 261 ? 14.652 10.764 -48.630 1.00 82.81 261 LEU A O 1
ATOM 1995 N N . TYR A 1 262 ? 12.684 11.705 -49.140 1.00 86.38 262 TYR A N 1
ATOM 1996 C CA . TYR A 1 262 ? 13.256 12.883 -49.802 1.00 86.38 262 TYR A CA 1
ATOM 1997 C C . TYR A 1 262 ? 14.248 13.628 -48.909 1.00 86.38 262 TYR A C 1
ATOM 1999 O O . TYR A 1 262 ? 15.356 13.942 -49.346 1.00 86.38 262 TYR A O 1
ATOM 2007 N N . ARG A 1 263 ? 13.873 13.902 -47.654 1.00 83.19 263 ARG A N 1
ATOM 2008 C CA . ARG A 1 263 ? 14.727 14.619 -46.700 1.00 83.19 263 ARG A CA 1
ATOM 2009 C C . ARG A 1 263 ? 16.037 13.870 -46.443 1.00 83.19 263 ARG A C 1
ATOM 2011 O O . ARG A 1 263 ? 17.098 14.494 -46.452 1.00 83.19 263 ARG A O 1
ATOM 2018 N N . GLN A 1 264 ? 15.961 12.556 -46.233 1.00 79.38 264 GLN A N 1
ATOM 2019 C CA . GLN A 1 264 ? 17.124 11.712 -45.949 1.00 79.38 264 GLN A CA 1
ATOM 2020 C C . GLN A 1 264 ? 18.059 11.606 -47.155 1.00 79.38 264 GLN A C 1
ATOM 2022 O O . GLN A 1 264 ? 19.250 11.895 -47.030 1.00 79.38 264 GLN A O 1
ATOM 2027 N N . ILE A 1 265 ? 17.520 11.296 -48.339 1.00 81.44 265 ILE A N 1
ATOM 2028 C CA . ILE A 1 265 ? 18.312 11.224 -49.572 1.00 81.44 265 ILE A CA 1
ATOM 2029 C C . ILE A 1 265 ? 18.937 12.578 -49.876 1.00 81.44 265 ILE A C 1
ATOM 2031 O O . ILE A 1 265 ? 20.118 12.631 -50.187 1.00 81.44 265 ILE A O 1
ATOM 2035 N N . LYS A 1 266 ? 18.188 13.682 -49.757 1.00 84.12 266 LYS A N 1
ATOM 2036 C CA . LYS A 1 266 ? 18.725 15.022 -50.013 1.00 84.12 266 LYS A CA 1
ATOM 2037 C C . LYS A 1 266 ? 19.912 15.325 -49.109 1.00 84.12 266 LYS A C 1
ATOM 2039 O O . LYS A 1 266 ? 20.947 15.749 -49.606 1.00 84.12 266 LYS A O 1
ATOM 2044 N N . LYS A 1 267 ? 19.781 15.076 -47.802 1.00 78.38 267 LYS A N 1
ATOM 2045 C CA . LYS A 1 267 ? 20.865 15.281 -46.832 1.00 78.38 267 LYS A CA 1
ATOM 2046 C C . LYS A 1 267 ? 22.098 14.447 -47.192 1.00 78.38 267 LYS A C 1
ATOM 2048 O O . LYS A 1 267 ? 23.213 14.962 -47.159 1.00 78.38 267 LYS A O 1
ATOM 2053 N N . MET A 1 268 ? 21.892 13.188 -47.576 1.00 77.31 268 MET A N 1
ATOM 2054 C CA . MET A 1 268 ? 22.977 12.309 -48.004 1.00 77.31 268 MET A CA 1
ATOM 2055 C C . MET A 1 268 ? 23.617 12.816 -49.308 1.00 77.31 268 MET A C 1
ATOM 2057 O O . MET A 1 268 ? 24.824 13.040 -49.358 1.00 77.31 268 MET A O 1
ATOM 2061 N N . LEU A 1 269 ? 22.824 13.107 -50.337 1.00 77.19 269 LEU A N 1
ATOM 2062 C CA . LEU A 1 269 ? 23.307 13.627 -51.616 1.00 77.19 269 LEU A CA 1
ATOM 2063 C C . LEU A 1 269 ? 24.048 14.970 -51.462 1.00 77.19 269 LEU A C 1
ATOM 2065 O O . LEU A 1 269 ? 25.062 15.194 -52.119 1.00 77.19 269 LEU A O 1
ATOM 2069 N N . SER A 1 270 ? 23.636 15.833 -50.530 1.00 77.50 270 SER A N 1
ATOM 2070 C CA . SER A 1 270 ? 24.380 17.051 -50.187 1.00 77.50 270 SER A CA 1
ATOM 2071 C C . SER A 1 270 ? 25.759 16.746 -49.587 1.00 77.50 270 SER A C 1
ATOM 2073 O O . SER A 1 270 ? 26.723 17.439 -49.903 1.00 77.50 270 SER A O 1
ATOM 2075 N N . SER A 1 271 ? 25.901 15.675 -48.795 1.00 68.94 271 SER A N 1
ATOM 2076 C CA . SER A 1 271 ? 27.202 15.259 -48.235 1.00 68.94 271 SER A CA 1
ATOM 2077 C C . SER A 1 271 ? 28.207 14.820 -49.309 1.00 68.94 271 SER A C 1
ATOM 2079 O O . SER A 1 271 ? 29.412 15.003 -49.144 1.00 68.94 271 SER A O 1
ATOM 2081 N N . ILE A 1 272 ? 27.712 14.341 -50.456 1.00 69.12 272 ILE A N 1
ATOM 2082 C CA . ILE A 1 272 ? 28.526 13.977 -51.626 1.00 69.12 272 ILE A CA 1
ATOM 2083 C C . ILE A 1 272 ? 28.632 15.121 -52.649 1.00 69.12 272 ILE A C 1
ATOM 2085 O O . ILE A 1 272 ? 29.100 14.907 -53.766 1.00 69.12 272 ILE A O 1
ATOM 2089 N N . ARG A 1 273 ? 28.240 16.345 -52.253 1.00 65.56 273 ARG A N 1
ATOM 2090 C CA . ARG A 1 273 ? 28.244 17.580 -53.061 1.00 65.56 273 ARG A CA 1
ATOM 2091 C C . ARG A 1 273 ? 27.254 17.595 -54.233 1.00 65.56 273 ARG A C 1
ATOM 2093 O O . ARG A 1 273 ? 27.448 18.328 -55.199 1.00 65.56 273 ARG A O 1
ATOM 2100 N N . PHE A 1 274 ? 26.168 16.827 -54.146 1.00 74.81 274 PHE A N 1
ATOM 2101 C CA . PHE A 1 274 ? 25.021 16.926 -55.049 1.00 74.81 274 PHE A CA 1
ATOM 2102 C C . PHE A 1 274 ? 23.876 17.694 -54.371 1.00 74.81 274 PHE A C 1
ATOM 2104 O O . PHE A 1 274 ? 23.017 17.131 -53.695 1.00 74.81 274 PHE A O 1
ATOM 2111 N N . GLU A 1 275 ? 23.855 19.015 -54.545 1.00 73.06 275 GLU A N 1
ATOM 2112 C CA . GLU A 1 275 ? 22.893 19.899 -53.862 1.00 73.06 275 GLU A CA 1
ATOM 2113 C C . GLU A 1 275 ? 21.555 20.051 -54.605 1.00 73.06 275 GLU A C 1
ATOM 2115 O O . GLU A 1 275 ? 20.555 20.480 -54.031 1.00 73.06 275 GLU A O 1
ATOM 2120 N N . SER A 1 276 ? 21.504 19.659 -55.882 1.00 78.69 276 SER A N 1
ATOM 2121 C CA . SER A 1 276 ? 20.367 19.950 -56.764 1.00 78.69 276 SER A CA 1
ATOM 2122 C C . SER A 1 276 ? 19.166 19.000 -56.628 1.00 78.69 276 SER A C 1
ATOM 2124 O O . SER A 1 276 ? 18.213 19.140 -57.394 1.00 78.69 276 SER A O 1
ATOM 2126 N N . PHE A 1 277 ? 19.185 18.030 -55.704 1.00 84.38 277 PHE A N 1
ATOM 2127 C CA . PHE A 1 277 ? 18.126 17.019 -55.558 1.00 84.38 277 PHE A CA 1
ATOM 2128 C C . PHE A 1 277 ? 16.788 17.630 -55.116 1.00 84.38 277 PHE A C 1
ATOM 2130 O O . PHE A 1 277 ? 16.724 18.416 -54.164 1.00 84.38 277 PHE A O 1
ATOM 2137 N N . ASN A 1 278 ? 15.707 17.256 -55.800 1.00 85.75 278 ASN A N 1
ATOM 2138 C CA . ASN A 1 278 ? 14.372 17.810 -55.592 1.00 85.75 278 ASN A CA 1
ATOM 2139 C C . ASN A 1 278 ? 13.314 16.695 -55.443 1.00 85.75 278 ASN A C 1
ATOM 2141 O O . ASN A 1 278 ? 13.552 15.537 -55.765 1.00 85.75 278 ASN A O 1
ATOM 2145 N N . LEU A 1 279 ? 12.115 17.045 -54.966 1.00 85.00 279 LEU A N 1
ATOM 2146 C CA . LEU A 1 279 ? 11.039 16.069 -54.740 1.00 85.00 279 LEU A CA 1
ATOM 2147 C C . LEU A 1 279 ? 10.474 15.464 -56.046 1.00 85.00 279 LEU A C 1
ATOM 2149 O O . LEU A 1 279 ? 9.958 14.347 -56.041 1.00 85.00 279 LEU A O 1
ATOM 2153 N N . ARG A 1 280 ? 10.591 16.171 -57.180 1.00 85.94 280 ARG A N 1
ATOM 2154 C CA . ARG A 1 280 ? 10.179 15.663 -58.503 1.00 85.94 280 ARG A CA 1
ATOM 2155 C C . ARG A 1 280 ? 11.016 14.451 -58.911 1.00 85.94 280 ARG A C 1
ATOM 2157 O O . ARG A 1 280 ? 10.480 13.571 -59.568 1.00 85.94 280 ARG A O 1
ATOM 2164 N N . ASP A 1 281 ? 12.258 14.360 -58.449 1.00 86.69 281 ASP A N 1
ATOM 2165 C CA . ASP A 1 281 ? 13.162 13.239 -58.736 1.00 86.69 281 ASP A CA 1
ATOM 2166 C C . ASP A 1 281 ? 12.685 11.911 -58.135 1.00 86.69 281 ASP A C 1
ATOM 2168 O O . ASP A 1 281 ? 13.087 10.851 -58.605 1.00 86.69 281 ASP A O 1
ATOM 2172 N N . LEU A 1 282 ? 11.802 11.974 -57.133 1.00 84.38 282 LEU A N 1
ATOM 2173 C CA . LEU A 1 282 ? 11.149 10.819 -56.516 1.00 84.38 282 LEU A CA 1
ATOM 2174 C C . LEU A 1 282 ? 9.764 10.559 -57.111 1.00 84.38 282 LEU A C 1
ATOM 2176 O O . LEU A 1 282 ? 9.453 9.437 -57.493 1.00 84.38 282 LEU A O 1
ATOM 2180 N N . ILE A 1 283 ? 8.931 11.600 -57.209 1.00 84.69 283 ILE A N 1
ATOM 2181 C CA . ILE A 1 283 ? 7.519 11.455 -57.604 1.00 84.69 283 ILE A CA 1
ATOM 2182 C C . ILE A 1 283 ? 7.366 11.261 -59.120 1.00 84.69 283 ILE A C 1
ATOM 2184 O O . ILE A 1 283 ? 6.456 10.575 -59.580 1.00 84.69 283 ILE A O 1
ATOM 2188 N N . LYS A 1 284 ? 8.233 11.885 -59.922 1.00 87.06 284 LYS A N 1
ATOM 2189 C CA . LYS A 1 284 ? 8.190 11.828 -61.387 1.00 87.06 284 LYS A CA 1
ATOM 2190 C C . LYS A 1 284 ? 9.614 11.797 -61.960 1.00 87.06 284 LYS A C 1
ATOM 2192 O O . LYS A 1 284 ? 10.078 12.812 -62.488 1.00 87.06 284 LYS A O 1
ATOM 2197 N N . PRO A 1 285 ? 10.307 10.653 -61.847 1.00 87.25 285 PRO A N 1
ATOM 2198 C CA . PRO A 1 285 ? 11.701 10.539 -62.252 1.00 87.25 285 PRO A CA 1
ATOM 2199 C C . PRO A 1 285 ? 11.874 10.716 -63.767 1.00 87.25 285 PRO A C 1
ATOM 2201 O O . PRO A 1 285 ? 11.174 10.105 -64.576 1.00 87.25 285 PRO A O 1
ATOM 2204 N N . GLU A 1 286 ? 12.826 11.563 -64.157 1.00 86.25 286 GLU A N 1
ATOM 2205 C CA . GLU A 1 286 ? 13.214 11.766 -65.555 1.00 86.25 286 GLU A CA 1
ATOM 2206 C C . GLU A 1 286 ? 14.448 10.905 -65.884 1.00 86.25 286 GLU A C 1
ATOM 2208 O O . GLU A 1 286 ? 15.448 11.019 -65.172 1.00 86.25 286 GLU A O 1
ATOM 2213 N N . PRO A 1 287 ? 14.451 10.108 -66.976 1.00 84.00 287 PRO A N 1
ATOM 2214 C CA . PRO A 1 287 ? 15.506 9.124 -67.250 1.00 84.00 287 PRO A CA 1
ATOM 2215 C C . PRO A 1 287 ? 16.933 9.684 -67.180 1.00 84.00 287 PRO A C 1
ATOM 2217 O O . PRO A 1 287 ? 17.796 9.125 -66.506 1.00 84.00 287 PRO A O 1
ATOM 2220 N N . LYS A 1 288 ? 17.178 10.836 -67.820 1.00 82.44 288 LYS A N 1
ATOM 2221 C CA . LYS A 1 288 ? 18.500 11.487 -67.831 1.00 82.44 288 LYS A CA 1
ATOM 2222 C C . LYS A 1 288 ? 18.936 11.929 -66.434 1.00 82.44 288 LYS A C 1
ATOM 2224 O O . LYS A 1 288 ? 20.083 11.743 -66.047 1.00 82.44 288 LYS A O 1
ATOM 2229 N N . ARG A 1 289 ? 18.007 12.488 -65.659 1.00 83.62 289 ARG A N 1
ATOM 2230 C CA . ARG A 1 289 ? 18.287 13.028 -64.328 1.00 83.62 289 ARG A CA 1
ATOM 2231 C C . ARG A 1 289 ? 18.490 11.919 -63.297 1.00 83.62 289 ARG A C 1
ATOM 2233 O O . ARG A 1 289 ? 19.429 11.991 -62.511 1.00 83.62 289 ARG A O 1
ATOM 2240 N N . THR A 1 290 ? 17.683 10.860 -63.351 1.00 85.62 290 THR A N 1
ATOM 2241 C CA . THR A 1 290 ? 17.887 9.650 -62.542 1.00 85.62 290 THR A CA 1
ATOM 2242 C C . THR A 1 290 ? 19.250 9.025 -62.839 1.00 85.62 290 THR A C 1
ATOM 2244 O O . THR A 1 290 ? 19.974 8.688 -61.907 1.00 85.62 290 THR A O 1
ATOM 2247 N N . MET A 1 291 ? 19.653 8.959 -64.114 1.00 83.62 291 MET A N 1
ATOM 2248 C CA . MET A 1 291 ? 20.968 8.445 -64.511 1.00 83.62 291 MET A CA 1
ATOM 2249 C C . MET A 1 291 ? 22.123 9.276 -63.946 1.00 83.62 291 MET A C 1
ATOM 2251 O O . MET A 1 291 ? 23.116 8.714 -63.493 1.00 83.62 291 MET A O 1
ATOM 2255 N N . GLN A 1 292 ? 21.994 10.604 -63.919 1.00 81.44 292 GLN A N 1
ATOM 2256 C CA . GLN A 1 292 ? 22.997 11.496 -63.330 1.00 81.44 292 GLN A CA 1
ATOM 2257 C C . GLN A 1 292 ? 23.112 11.313 -61.814 1.00 81.44 292 GLN A C 1
ATOM 2259 O O . GLN A 1 292 ? 24.221 11.241 -61.283 1.00 81.44 292 GLN A O 1
ATOM 2264 N N . ILE A 1 293 ? 21.982 11.180 -61.113 1.00 83.44 293 ILE A N 1
ATOM 2265 C CA . ILE A 1 293 ? 21.972 10.939 -59.664 1.00 83.44 293 ILE A CA 1
ATOM 2266 C C . ILE A 1 293 ? 22.599 9.574 -59.351 1.00 83.44 293 ILE A C 1
ATOM 2268 O O . ILE A 1 293 ? 23.482 9.490 -58.502 1.00 83.44 293 ILE A O 1
ATOM 2272 N N . LEU A 1 294 ? 22.215 8.518 -60.075 1.00 83.50 294 LEU A N 1
ATOM 2273 C CA . LEU A 1 294 ? 22.796 7.183 -59.907 1.00 83.50 294 LEU A CA 1
ATOM 2274 C C . LEU A 1 294 ? 24.278 7.147 -60.292 1.00 83.50 294 LEU A C 1
ATOM 2276 O O . LEU A 1 294 ? 25.071 6.558 -59.572 1.00 83.50 294 LEU A O 1
ATOM 2280 N N . SER A 1 295 ? 24.689 7.840 -61.355 1.00 79.75 295 SER A N 1
ATOM 2281 C CA . SER A 1 295 ? 26.108 7.982 -61.716 1.00 79.75 295 SER A CA 1
ATOM 2282 C C . SER A 1 295 ? 26.899 8.690 -60.617 1.00 79.75 295 SER A C 1
ATOM 2284 O O . SER A 1 295 ? 28.051 8.340 -60.366 1.00 79.75 295 SER A O 1
ATOM 2286 N N . THR A 1 296 ? 26.290 9.662 -59.933 1.00 77.31 296 THR A N 1
ATOM 2287 C CA . THR A 1 296 ? 26.906 10.363 -58.796 1.00 77.31 296 THR A CA 1
ATOM 2288 C C . THR A 1 296 ? 27.047 9.434 -57.589 1.00 77.31 296 THR A C 1
ATOM 2290 O O . THR A 1 296 ? 28.098 9.417 -56.954 1.00 77.31 296 THR A O 1
ATOM 2293 N N . ILE A 1 297 ? 26.032 8.609 -57.321 1.00 77.25 297 ILE A N 1
ATOM 2294 C CA . ILE A 1 297 ? 26.048 7.585 -56.267 1.00 77.25 297 ILE A CA 1
ATOM 2295 C C . ILE A 1 297 ? 27.109 6.506 -56.547 1.00 77.25 297 ILE A C 1
ATOM 2297 O O . ILE A 1 297 ? 27.875 6.143 -55.659 1.00 77.25 297 ILE A O 1
ATOM 2301 N N . VAL A 1 298 ? 27.185 6.025 -57.789 1.00 75.06 298 VAL A N 1
ATOM 2302 C CA . VAL A 1 298 ? 28.101 4.954 -58.222 1.00 75.06 298 VAL A CA 1
ATOM 2303 C C . VAL A 1 298 ? 29.534 5.454 -58.406 1.00 75.06 298 VAL A C 1
ATOM 2305 O O . VAL A 1 298 ? 30.474 4.663 -58.368 1.00 75.06 298 VAL A O 1
ATOM 2308 N N . SER A 1 299 ? 29.735 6.760 -58.617 1.00 70.12 299 SER A N 1
ATOM 2309 C CA . SER A 1 299 ? 31.054 7.329 -58.899 1.00 70.12 299 SER A CA 1
ATOM 2310 C C . SER A 1 299 ? 32.104 6.821 -57.909 1.00 70.12 299 SER A C 1
ATOM 2312 O O . SER A 1 299 ? 31.934 6.942 -56.699 1.00 70.12 299 SER A O 1
ATOM 2314 N N . ILE A 1 300 ? 33.204 6.275 -58.452 1.00 53.19 300 ILE A N 1
ATOM 2315 C CA . ILE A 1 300 ? 34.300 5.565 -57.755 1.00 53.19 300 ILE A CA 1
ATOM 2316 C C . ILE A 1 300 ? 34.740 6.242 -56.447 1.00 53.19 300 ILE A C 1
ATOM 2318 O O . ILE A 1 300 ? 35.101 5.558 -55.497 1.00 53.19 300 ILE A O 1
ATOM 2322 N N . LYS A 1 301 ? 34.654 7.574 -56.351 1.00 55.28 301 LYS A N 1
ATOM 2323 C CA . LYS A 1 301 ? 34.969 8.324 -55.130 1.00 55.28 301 LYS A CA 1
ATOM 2324 C C . LYS A 1 301 ? 34.031 8.004 -53.957 1.00 55.28 301 LYS A C 1
ATOM 2326 O O . LYS A 1 301 ? 34.509 7.866 -52.844 1.00 55.28 301 LYS A O 1
ATOM 2331 N N . PHE A 1 302 ? 32.733 7.827 -54.186 1.00 59.06 302 PHE A N 1
ATOM 2332 C CA . PHE A 1 302 ? 31.786 7.432 -53.142 1.00 59.06 302 PHE A CA 1
ATOM 2333 C C . PHE A 1 302 ? 31.952 5.954 -52.768 1.00 59.06 302 PHE A C 1
ATOM 2335 O O . PHE A 1 302 ? 32.151 5.638 -51.597 1.00 59.06 302 PHE A O 1
ATOM 2342 N N . SER A 1 303 ? 31.972 5.054 -53.761 1.00 56.44 303 SER A N 1
ATOM 2343 C CA . SER A 1 303 ? 32.108 3.612 -53.513 1.00 56.44 303 SER A CA 1
ATOM 2344 C C . SER A 1 303 ? 33.438 3.247 -52.844 1.00 56.44 303 SER A C 1
ATOM 2346 O O . SER A 1 303 ? 33.447 2.377 -51.982 1.00 56.44 303 SER A O 1
ATOM 2348 N N . PHE A 1 304 ? 34.552 3.894 -53.205 1.00 54.31 304 PHE A N 1
ATOM 2349 C CA . PHE A 1 304 ? 35.860 3.631 -52.597 1.00 54.31 304 PHE A CA 1
ATOM 2350 C C . PHE A 1 304 ? 35.979 4.277 -51.211 1.00 54.31 304 PHE A C 1
ATOM 2352 O O . PHE A 1 304 ? 36.366 3.610 -50.259 1.00 54.31 304 PHE A O 1
ATOM 2359 N N . THR A 1 305 ? 35.582 5.547 -51.046 1.00 56.53 305 THR A N 1
ATOM 2360 C CA . THR A 1 305 ? 35.699 6.232 -49.748 1.00 56.53 305 THR A CA 1
ATOM 2361 C C . THR A 1 305 ? 34.763 5.646 -48.694 1.00 56.53 305 THR A C 1
ATOM 2363 O O . THR A 1 305 ? 35.206 5.428 -47.571 1.00 56.53 305 THR A O 1
ATOM 2366 N N . VAL A 1 306 ? 33.509 5.329 -49.030 1.00 59.66 306 VAL A N 1
ATOM 2367 C CA . VAL A 1 306 ? 32.564 4.737 -48.066 1.00 59.66 306 VAL A CA 1
ATOM 2368 C C . VAL A 1 306 ? 32.959 3.304 -47.722 1.00 59.66 306 VAL A C 1
ATOM 2370 O O . VAL A 1 306 ? 32.942 2.941 -46.548 1.00 59.66 306 VAL A O 1
ATOM 2373 N N . ARG A 1 307 ? 33.378 2.499 -48.708 1.00 59.56 307 ARG A N 1
ATOM 2374 C CA . ARG A 1 307 ? 33.790 1.110 -48.470 1.00 59.56 307 ARG A CA 1
ATOM 2375 C C . ARG A 1 307 ? 35.083 1.019 -47.664 1.00 59.56 307 ARG A C 1
ATOM 2377 O O . ARG A 1 307 ? 35.090 0.327 -46.654 1.00 59.56 307 ARG A O 1
ATOM 2384 N N . SER A 1 308 ? 36.133 1.751 -48.038 1.00 57.16 308 SER A N 1
ATOM 2385 C CA . SER A 1 308 ? 37.396 1.747 -47.289 1.00 57.16 308 SER A CA 1
ATOM 2386 C C . SER A 1 308 ? 37.242 2.351 -45.892 1.00 57.16 308 SER A C 1
ATOM 2388 O O . SER A 1 308 ? 37.821 1.833 -44.943 1.00 57.16 308 SER A O 1
ATOM 2390 N N . TYR A 1 309 ? 36.426 3.401 -45.730 1.00 61.56 309 TYR A N 1
ATOM 2391 C CA . TYR A 1 309 ? 36.120 3.945 -44.405 1.00 61.56 309 TYR A CA 1
ATOM 2392 C C . TYR A 1 309 ? 35.344 2.938 -43.551 1.00 61.56 309 TYR A C 1
ATOM 2394 O O . TYR A 1 309 ? 35.699 2.727 -42.395 1.00 61.56 309 TYR A O 1
ATOM 2402 N N . ARG A 1 310 ? 34.322 2.276 -44.110 1.00 63.62 310 ARG A N 1
ATOM 2403 C CA . ARG A 1 310 ? 33.530 1.264 -43.402 1.00 63.62 310 ARG A CA 1
ATOM 2404 C C . ARG A 1 310 ? 34.376 0.060 -43.005 1.00 63.62 310 ARG A C 1
ATOM 2406 O O . ARG A 1 310 ? 34.339 -0.316 -41.843 1.00 63.62 310 ARG A O 1
ATOM 2413 N N . GLU A 1 311 ? 35.134 -0.523 -43.932 1.00 64.69 311 GLU A N 1
ATOM 2414 C CA . GLU A 1 311 ? 35.975 -1.699 -43.672 1.00 64.69 311 GLU A CA 1
ATOM 2415 C C . GLU A 1 311 ? 37.057 -1.394 -42.621 1.00 64.69 311 GLU A C 1
ATOM 2417 O O . GLU A 1 311 ? 37.224 -2.172 -41.685 1.00 64.69 311 GLU A O 1
ATOM 2422 N N . GLU A 1 312 ? 37.719 -0.232 -42.685 1.00 64.00 312 GLU A N 1
ATOM 2423 C CA . GLU A 1 312 ? 38.728 0.154 -41.687 1.00 64.00 312 GLU A CA 1
ATOM 2424 C C . GLU A 1 312 ? 38.105 0.454 -40.314 1.00 64.00 312 GLU A C 1
ATOM 2426 O O . GLU A 1 312 ? 38.650 0.070 -39.279 1.00 64.00 312 GLU A O 1
ATOM 2431 N N . LYS A 1 313 ? 36.926 1.092 -40.274 1.00 61.16 313 LYS A N 1
ATOM 2432 C CA . LYS A 1 313 ? 36.191 1.337 -39.022 1.00 61.16 313 LYS A CA 1
ATOM 2433 C C . LYS A 1 313 ? 35.694 0.040 -38.391 1.00 61.16 313 LYS A C 1
ATOM 2435 O O . LYS A 1 313 ? 35.830 -0.121 -37.181 1.00 61.16 313 LYS A O 1
ATOM 2440 N N . LEU A 1 314 ? 35.181 -0.891 -39.196 1.00 65.25 314 LEU A N 1
ATOM 2441 C CA . LEU A 1 314 ? 34.750 -2.209 -38.732 1.00 65.25 314 LEU A CA 1
ATOM 2442 C C . LEU A 1 314 ? 35.942 -3.016 -38.198 1.00 65.25 314 LEU A C 1
ATOM 2444 O O . LEU A 1 314 ? 35.847 -3.607 -37.129 1.00 65.25 314 LEU A O 1
ATOM 2448 N N . ARG A 1 315 ? 37.102 -2.946 -38.869 1.00 72.75 315 ARG A N 1
ATOM 2449 C CA . ARG A 1 315 ? 38.357 -3.569 -38.416 1.00 72.75 315 ARG A CA 1
ATOM 2450 C C . ARG A 1 315 ? 38.836 -3.024 -37.068 1.00 72.75 315 ARG A C 1
ATOM 2452 O O . ARG A 1 315 ? 39.354 -3.788 -36.262 1.00 72.75 315 ARG A O 1
ATOM 2459 N N . MET A 1 316 ? 38.648 -1.729 -36.807 1.00 69.94 316 MET A N 1
ATOM 2460 C CA . MET A 1 316 ? 38.961 -1.119 -35.505 1.00 69.94 316 MET A CA 1
ATOM 2461 C C . MET A 1 316 ? 37.960 -1.493 -34.400 1.00 69.94 316 MET A C 1
ATOM 2463 O O . MET A 1 316 ? 38.335 -1.503 -33.232 1.00 69.94 316 MET A O 1
ATOM 2467 N N . LEU A 1 317 ? 36.708 -1.801 -34.750 1.00 65.56 317 LEU A N 1
ATOM 2468 C CA . LEU A 1 317 ? 35.668 -2.223 -33.802 1.00 65.56 317 LEU A CA 1
ATOM 2469 C C . LEU A 1 317 ? 35.716 -3.728 -33.494 1.00 65.56 317 LEU A C 1
ATOM 2471 O O . LEU A 1 317 ? 35.302 -4.133 -32.410 1.00 65.56 317 LEU A O 1
ATOM 2475 N N . GLN A 1 318 ? 36.253 -4.547 -34.404 1.00 72.00 318 GLN A N 1
ATOM 2476 C CA . GLN A 1 318 ? 36.319 -6.005 -34.263 1.00 72.00 318 GLN A CA 1
ATOM 2477 C C . GLN A 1 318 ? 36.936 -6.480 -32.931 1.00 72.00 318 GLN A C 1
ATOM 2479 O O . GLN A 1 318 ? 36.313 -7.311 -32.280 1.00 72.00 318 GLN A O 1
ATOM 2484 N N . PRO A 1 319 ? 38.054 -5.917 -32.424 1.00 74.06 319 PRO A N 1
ATOM 2485 C CA . PRO A 1 319 ? 38.627 -6.340 -31.144 1.00 74.06 319 PRO A CA 1
ATOM 2486 C C . PRO A 1 319 ? 37.735 -6.034 -29.934 1.00 74.06 319 PRO A C 1
ATOM 2488 O O . PRO A 1 319 ? 37.917 -6.638 -28.882 1.00 74.06 319 PRO A O 1
ATOM 2491 N N . ILE A 1 320 ? 36.813 -5.070 -30.047 1.00 69.38 320 ILE A N 1
ATOM 2492 C CA . ILE A 1 320 ? 35.825 -4.750 -29.005 1.00 69.38 320 ILE A CA 1
ATOM 2493 C C . ILE A 1 320 ? 34.674 -5.754 -29.078 1.00 69.38 320 ILE A C 1
ATOM 2495 O O . ILE A 1 320 ? 34.240 -6.255 -28.049 1.00 69.38 320 ILE A O 1
ATOM 2499 N N . VAL A 1 321 ? 34.214 -6.098 -30.282 1.00 68.75 321 VAL A N 1
ATOM 2500 C CA . VAL A 1 321 ? 33.192 -7.138 -30.486 1.00 68.75 321 VAL A CA 1
ATOM 2501 C C . VAL A 1 321 ? 33.703 -8.502 -30.003 1.00 68.75 321 VAL A C 1
ATOM 2503 O O . VAL A 1 321 ? 33.004 -9.198 -29.271 1.00 68.75 321 VAL A O 1
ATOM 2506 N N . ASP A 1 322 ? 34.958 -8.835 -30.309 1.00 70.94 322 ASP A N 1
ATOM 2507 C CA . ASP A 1 322 ? 35.612 -10.085 -29.904 1.00 70.94 322 ASP A CA 1
ATOM 2508 C C . ASP A 1 322 ? 35.864 -10.180 -28.383 1.00 70.94 322 ASP A C 1
ATOM 2510 O O . ASP A 1 322 ? 36.101 -11.274 -27.872 1.00 70.94 322 ASP A O 1
ATOM 2514 N N . GLN A 1 323 ? 35.800 -9.067 -27.636 1.00 70.88 323 GLN A N 1
ATOM 2515 C CA . GLN A 1 323 ? 35.830 -9.077 -26.162 1.00 70.88 323 GLN A CA 1
ATOM 2516 C C . GLN A 1 323 ? 34.499 -9.534 -25.549 1.00 70.88 323 GLN A C 1
ATOM 2518 O O . GLN A 1 323 ? 34.473 -9.954 -24.392 1.00 70.88 323 GLN A O 1
ATOM 2523 N N . PHE A 1 324 ? 33.406 -9.489 -26.315 1.00 64.50 324 PHE A N 1
ATOM 2524 C CA . PHE A 1 324 ? 32.056 -9.809 -25.853 1.00 64.50 324 PHE A CA 1
ATOM 2525 C C . PHE A 1 324 ? 31.342 -10.837 -26.757 1.00 64.50 324 PHE A C 1
ATOM 2527 O O . PHE A 1 324 ? 30.183 -10.627 -27.122 1.00 64.50 324 PHE A O 1
ATOM 2534 N N . PRO A 1 325 ? 31.968 -11.983 -27.097 1.00 59.97 325 PRO A N 1
ATOM 2535 C CA . PRO A 1 325 ? 31.428 -12.921 -28.085 1.00 59.97 325 PRO A CA 1
ATOM 2536 C C . PRO A 1 325 ? 30.144 -13.627 -27.616 1.00 59.97 325 PRO A C 1
ATOM 2538 O O . PRO A 1 325 ? 29.404 -14.155 -28.437 1.00 59.97 325 PRO A O 1
ATOM 2541 N N . ALA A 1 326 ? 29.864 -13.609 -26.307 1.00 64.94 326 ALA A N 1
ATOM 2542 C CA . ALA A 1 326 ? 28.686 -14.214 -25.680 1.00 64.94 326 ALA A CA 1
ATOM 2543 C C . ALA A 1 326 ? 27.708 -13.175 -25.092 1.00 64.94 326 ALA A C 1
ATOM 2545 O O . ALA A 1 326 ? 26.836 -13.520 -24.296 1.00 64.94 326 ALA A O 1
ATOM 2546 N N . TYR A 1 327 ? 27.846 -11.888 -25.436 1.00 69.38 327 TYR A N 1
ATOM 2547 C CA . TYR A 1 327 ? 26.953 -10.848 -24.910 1.00 69.38 327 TYR A CA 1
ATOM 2548 C C . TYR A 1 327 ? 25.495 -11.060 -25.326 1.00 69.38 327 TYR A C 1
ATOM 2550 O O . TYR A 1 327 ? 24.603 -10.865 -24.506 1.00 69.38 327 TYR A O 1
ATOM 2558 N N . GLU A 1 328 ? 25.243 -11.498 -26.562 1.00 72.44 328 GLU A N 1
ATOM 2559 C CA . GLU A 1 328 ? 23.883 -11.808 -27.023 1.00 72.44 328 GLU A CA 1
ATOM 2560 C C . GLU A 1 328 ? 23.274 -12.993 -26.266 1.00 72.44 328 GLU A C 1
ATOM 2562 O O . GLU A 1 328 ? 22.119 -12.917 -25.854 1.00 72.44 328 GLU A O 1
ATOM 2567 N N . GLU A 1 329 ? 24.058 -14.042 -26.003 1.00 79.19 329 GLU A N 1
ATOM 2568 C CA . GLU A 1 329 ? 23.627 -15.191 -25.198 1.00 79.19 329 GLU A CA 1
ATOM 2569 C C . GLU A 1 329 ? 23.319 -14.759 -23.758 1.00 79.19 329 GLU A C 1
ATOM 2571 O O . GLU A 1 329 ? 22.245 -15.047 -23.232 1.00 79.19 329 GLU A O 1
ATOM 2576 N N . ARG A 1 330 ? 24.196 -13.949 -23.149 1.00 76.50 330 ARG A N 1
ATOM 2577 C CA . ARG A 1 330 ? 23.979 -13.418 -21.800 1.00 76.50 330 ARG A CA 1
ATOM 2578 C C . ARG A 1 330 ? 22.776 -12.480 -21.714 1.00 76.50 330 ARG A C 1
ATOM 2580 O O . ARG A 1 330 ? 22.072 -12.472 -20.706 1.00 76.50 330 ARG A O 1
ATOM 2587 N N . ARG A 1 331 ? 22.540 -11.675 -22.749 1.00 75.12 331 ARG A N 1
ATOM 2588 C CA . ARG A 1 331 ? 21.362 -10.812 -22.849 1.00 75.12 331 ARG A CA 1
ATOM 2589 C C . ARG A 1 331 ? 20.088 -11.652 -22.930 1.00 75.12 331 ARG A C 1
ATOM 2591 O O . ARG A 1 331 ? 19.175 -11.402 -22.154 1.00 75.12 331 ARG A O 1
ATOM 2598 N N . ALA A 1 332 ? 20.069 -12.683 -23.776 1.00 80.44 332 ALA A N 1
ATOM 2599 C CA . ALA A 1 332 ? 18.937 -13.599 -23.892 1.00 80.44 332 ALA A CA 1
ATOM 2600 C C . ALA A 1 332 ? 18.644 -14.344 -22.574 1.00 80.44 332 ALA A C 1
ATOM 2602 O O . ALA A 1 332 ? 17.483 -14.480 -22.194 1.00 80.44 332 ALA A O 1
ATOM 2603 N N . GLU A 1 333 ? 19.677 -14.769 -21.836 1.00 84.50 333 GLU A N 1
ATOM 2604 C CA . GLU A 1 333 ? 19.517 -15.355 -20.495 1.00 84.50 333 GLU A CA 1
ATOM 2605 C C . GLU A 1 333 ? 18.876 -14.380 -19.498 1.00 84.50 333 GLU A C 1
ATOM 2607 O O . GLU A 1 333 ? 18.005 -14.763 -18.714 1.00 84.50 333 GLU A O 1
ATOM 2612 N N . LEU A 1 334 ? 19.322 -13.120 -19.493 1.00 82.12 334 LEU A N 1
ATOM 2613 C CA . LEU A 1 334 ? 18.785 -12.095 -18.599 1.00 82.12 334 LEU A CA 1
ATOM 2614 C C . LEU A 1 334 ? 17.342 -11.736 -18.956 1.00 82.12 334 LEU A C 1
ATOM 2616 O O . LEU A 1 334 ? 16.525 -11.617 -18.046 1.00 82.12 334 LEU A O 1
ATOM 2620 N N . ASP A 1 335 ? 17.020 -11.625 -20.245 1.00 83.25 335 ASP A N 1
ATOM 2621 C CA . ASP A 1 335 ? 15.657 -11.374 -20.722 1.00 83.25 335 ASP A CA 1
ATOM 2622 C C . ASP A 1 335 ? 14.718 -12.526 -20.316 1.00 83.25 335 ASP A C 1
ATOM 2624 O O . ASP A 1 335 ? 13.660 -12.284 -19.735 1.00 83.25 335 ASP A O 1
ATOM 2628 N N . ALA A 1 336 ? 15.150 -13.785 -20.467 1.00 90.62 336 ALA A N 1
ATOM 2629 C CA . ALA A 1 336 ? 14.386 -14.945 -19.996 1.00 90.62 336 ALA A CA 1
ATOM 2630 C C . ALA A 1 336 ? 14.156 -14.925 -18.472 1.00 90.62 336 ALA A C 1
ATOM 2632 O O . ALA A 1 336 ? 13.072 -15.262 -17.991 1.00 90.62 336 ALA A O 1
ATOM 2633 N N . LYS A 1 337 ? 15.158 -14.491 -17.697 1.00 89.81 337 LYS A N 1
ATOM 2634 C CA . LYS A 1 337 ? 15.049 -14.371 -16.236 1.00 89.81 337 LYS A CA 1
ATOM 2635 C C . LYS A 1 337 ? 14.122 -13.228 -15.810 1.00 89.81 337 LYS A C 1
ATOM 2637 O O . LYS A 1 337 ? 13.438 -13.339 -14.793 1.00 89.81 337 LYS A O 1
ATOM 2642 N N . ILE A 1 338 ? 14.090 -12.135 -16.571 1.00 86.44 338 ILE A N 1
ATOM 2643 C CA . ILE A 1 338 ? 13.135 -11.037 -16.373 1.00 86.44 338 ILE A CA 1
ATOM 2644 C C . ILE A 1 338 ? 11.709 -11.544 -16.603 1.00 86.44 338 ILE A C 1
ATOM 2646 O O . ILE A 1 338 ? 10.836 -11.279 -15.775 1.00 86.44 338 ILE A O 1
ATOM 2650 N N . ASP A 1 339 ? 11.477 -12.314 -17.667 1.00 88.25 339 ASP A N 1
ATOM 2651 C CA . ASP A 1 339 ? 10.163 -12.891 -17.960 1.00 88.25 339 ASP A CA 1
ATOM 2652 C C . ASP A 1 339 ? 9.699 -13.866 -16.867 1.00 88.25 339 ASP A C 1
ATOM 2654 O O . ASP A 1 339 ? 8.552 -13.786 -16.417 1.00 88.25 339 ASP A O 1
ATOM 2658 N N . GLU A 1 340 ? 10.590 -14.727 -16.369 1.00 91.50 340 GLU A N 1
ATOM 2659 C CA . GLU A 1 340 ? 10.304 -15.634 -15.249 1.00 91.50 340 GLU A CA 1
ATOM 2660 C C . GLU A 1 340 ? 9.911 -14.868 -13.972 1.00 91.50 340 GLU A C 1
ATOM 2662 O O . GLU A 1 340 ? 8.888 -15.162 -13.346 1.00 91.50 340 GLU A O 1
ATOM 2667 N N . LEU A 1 341 ? 10.683 -13.842 -13.599 1.00 87.56 341 LEU A N 1
ATOM 2668 C CA . LEU A 1 341 ? 10.391 -13.016 -12.424 1.00 87.56 341 LEU A CA 1
ATOM 2669 C C . LEU A 1 341 ? 9.073 -12.246 -12.572 1.00 87.56 341 LEU A C 1
ATOM 2671 O O . LEU A 1 341 ? 8.326 -12.127 -11.601 1.00 87.56 341 LEU A O 1
ATOM 2675 N N . ASN A 1 342 ? 8.759 -11.754 -13.771 1.00 86.38 342 ASN A N 1
ATOM 2676 C CA . ASN A 1 342 ? 7.497 -11.068 -14.041 1.00 86.38 342 ASN A CA 1
ATOM 2677 C C . ASN A 1 342 ? 6.288 -12.001 -13.876 1.00 86.38 342 ASN A C 1
ATOM 2679 O O . ASN A 1 342 ? 5.285 -11.590 -13.288 1.00 86.38 342 ASN A O 1
ATOM 2683 N N . GLN A 1 343 ? 6.384 -13.257 -14.326 1.00 89.81 343 GLN A N 1
ATOM 2684 C CA . GLN A 1 343 ? 5.346 -14.267 -14.076 1.00 89.81 343 GLN A CA 1
ATOM 2685 C C . GLN A 1 343 ? 5.169 -14.521 -12.576 1.00 89.81 343 GLN A C 1
ATOM 2687 O O . GLN A 1 343 ? 4.048 -14.532 -12.067 1.00 89.81 343 GLN A O 1
ATOM 2692 N N . LEU A 1 344 ? 6.275 -14.638 -11.840 1.00 91.81 344 LEU A N 1
ATOM 2693 C CA . LEU A 1 344 ? 6.241 -14.868 -10.399 1.00 91.81 344 LEU A CA 1
ATOM 2694 C C . LEU A 1 344 ? 5.602 -13.688 -9.642 1.00 91.81 344 LEU A C 1
ATOM 2696 O O . LEU A 1 344 ? 4.795 -13.898 -8.735 1.00 91.81 344 LEU A O 1
ATOM 2700 N N . ILE A 1 345 ? 5.896 -12.445 -10.042 1.00 87.38 345 ILE A N 1
ATOM 2701 C CA . ILE A 1 345 ? 5.236 -11.239 -9.512 1.00 87.38 345 ILE A CA 1
ATOM 2702 C C . ILE A 1 345 ? 3.726 -11.290 -9.767 1.00 87.38 345 ILE A C 1
ATOM 2704 O O . ILE A 1 345 ? 2.951 -10.999 -8.854 1.00 87.38 345 ILE A O 1
ATOM 2708 N N . LEU A 1 346 ? 3.304 -11.691 -10.970 1.00 91.81 346 LEU A N 1
ATOM 2709 C CA . LEU A 1 346 ? 1.889 -11.815 -11.320 1.00 91.81 346 LEU A CA 1
ATOM 2710 C C . LEU A 1 346 ? 1.178 -12.837 -10.417 1.00 91.81 346 LEU A C 1
ATOM 2712 O O . LEU A 1 346 ? 0.126 -12.541 -9.852 1.00 91.81 346 LEU A O 1
ATOM 2716 N N . ASP A 1 347 ? 1.789 -14.000 -10.194 1.00 90.38 347 ASP A N 1
ATOM 2717 C CA . ASP A 1 347 ? 1.260 -15.044 -9.309 1.00 90.38 347 ASP A CA 1
ATOM 2718 C C . ASP A 1 347 ? 1.177 -14.602 -7.840 1.00 90.38 347 ASP A C 1
ATOM 2720 O O . ASP A 1 347 ? 0.266 -14.995 -7.100 1.00 90.38 347 ASP A O 1
ATOM 2724 N N . HIS A 1 348 ? 2.140 -13.802 -7.377 1.00 83.31 348 HIS A N 1
ATOM 2725 C CA . HIS A 1 348 ? 2.093 -13.198 -6.046 1.00 83.31 348 HIS A CA 1
ATOM 2726 C C . HIS A 1 348 ? 0.988 -12.142 -5.935 1.00 83.31 348 HIS A C 1
ATOM 2728 O O . HIS A 1 348 ? 0.299 -12.097 -4.914 1.00 83.31 348 HIS A O 1
ATOM 2734 N N . GLU A 1 349 ? 0.775 -11.338 -6.976 1.00 85.44 349 GLU A N 1
ATOM 2735 C CA . GLU A 1 349 ? -0.292 -10.338 -7.025 1.00 85.44 349 GLU A CA 1
ATOM 2736 C C . GLU A 1 349 ? -1.678 -10.995 -6.994 1.00 85.44 349 GLU A C 1
ATOM 2738 O O . GLU A 1 349 ? -2.531 -10.596 -6.201 1.00 85.44 349 GLU A O 1
ATOM 2743 N N . VAL A 1 350 ? -1.883 -12.057 -7.779 1.00 90.12 350 VAL A N 1
ATOM 2744 C CA . VAL A 1 350 ? -3.136 -12.827 -7.779 1.00 90.12 350 VAL A CA 1
ATOM 2745 C C . VAL A 1 350 ? -3.408 -13.421 -6.396 1.00 90.12 350 VAL A C 1
ATOM 2747 O O . VAL A 1 350 ? -4.509 -13.264 -5.863 1.00 90.12 350 VAL A O 1
ATOM 2750 N N . ARG A 1 351 ? -2.403 -14.043 -5.761 1.00 82.06 351 ARG A N 1
ATOM 2751 C CA . ARG A 1 351 ? -2.542 -14.552 -4.384 1.00 82.06 351 ARG A CA 1
ATOM 2752 C C . ARG A 1 351 ? -2.922 -13.443 -3.410 1.00 82.06 351 ARG A C 1
ATOM 2754 O O . ARG A 1 351 ? -3.888 -13.608 -2.667 1.00 82.06 351 ARG A O 1
ATOM 2761 N N . ARG A 1 352 ? -2.243 -12.295 -3.464 1.00 77.88 352 ARG A N 1
ATOM 2762 C CA . ARG A 1 352 ? -2.544 -11.146 -2.602 1.00 77.88 352 ARG A CA 1
ATOM 2763 C C . ARG A 1 352 ? -3.991 -10.675 -2.760 1.00 77.88 352 ARG A C 1
ATOM 2765 O O . ARG A 1 352 ? -4.658 -10.465 -1.755 1.00 77.88 352 ARG A O 1
ATOM 2772 N N . GLN A 1 353 ? -4.501 -10.575 -3.988 1.00 82.69 353 GLN A N 1
ATOM 2773 C CA . GLN A 1 353 ? -5.892 -10.175 -4.239 1.00 82.69 353 GLN A CA 1
ATOM 2774 C C . GLN A 1 353 ? -6.899 -11.185 -3.674 1.00 82.69 353 GLN A C 1
ATOM 2776 O O . GLN A 1 353 ? -7.897 -10.797 -3.060 1.00 82.69 353 GLN A O 1
ATOM 2781 N N . THR A 1 354 ? -6.630 -12.487 -3.825 1.00 78.56 354 THR A N 1
ATOM 2782 C CA . THR A 1 354 ? -7.491 -13.522 -3.231 1.00 78.56 354 THR A CA 1
ATOM 2783 C C . THR A 1 354 ? -7.484 -13.463 -1.702 1.00 78.56 354 THR A C 1
ATOM 2785 O O . THR A 1 354 ? -8.550 -13.486 -1.086 1.00 78.56 354 THR A O 1
ATOM 2788 N N . GLU A 1 355 ? -6.313 -13.298 -1.083 1.00 82.81 355 GLU A N 1
ATOM 2789 C CA . GLU A 1 355 ? -6.170 -13.160 0.368 1.00 82.81 355 GLU A CA 1
ATOM 2790 C C . GLU A 1 355 ? -6.838 -11.882 0.890 1.00 82.81 355 GLU A C 1
ATOM 2792 O O . GLU A 1 355 ? -7.527 -11.925 1.907 1.00 82.81 355 GLU A O 1
ATOM 2797 N N . GLU A 1 356 ? -6.710 -10.760 0.179 1.00 82.44 356 GLU A N 1
ATOM 2798 C CA . GLU A 1 356 ? -7.319 -9.484 0.558 1.00 82.44 356 GLU A CA 1
ATOM 2799 C C . GLU A 1 356 ? -8.849 -9.565 0.563 1.00 82.44 356 GLU A C 1
ATOM 2801 O O . GLU A 1 356 ? -9.489 -9.106 1.513 1.00 82.44 356 GLU A O 1
ATOM 2806 N N . SER A 1 357 ? -9.445 -10.242 -0.423 1.00 80.12 357 SER A N 1
ATOM 2807 C CA . SER A 1 357 ? -10.893 -10.484 -0.438 1.00 80.12 357 SER A CA 1
ATOM 2808 C C . SER A 1 357 ? -11.360 -11.337 0.754 1.00 80.12 357 SER A C 1
ATOM 2810 O O . SER A 1 357 ? -12.381 -11.033 1.375 1.00 80.12 357 SER A O 1
ATOM 2812 N N . ALA A 1 358 ? -10.579 -12.350 1.146 1.00 84.25 358 ALA A N 1
ATOM 2813 C CA . ALA A 1 358 ? -10.874 -13.186 2.308 1.00 84.25 358 ALA A CA 1
ATOM 2814 C C . ALA A 1 358 ? -10.725 -12.407 3.628 1.00 84.25 358 ALA A C 1
ATOM 2816 O O . ALA A 1 358 ? -11.558 -12.532 4.526 1.00 84.25 358 ALA A O 1
ATOM 2817 N N . VAL A 1 359 ? -9.702 -11.552 3.742 1.00 86.19 359 VAL A N 1
ATOM 2818 C CA . VAL A 1 359 ? -9.496 -10.674 4.905 1.00 86.19 359 VAL A CA 1
ATOM 2819 C C . VAL A 1 359 ? -10.628 -9.654 5.034 1.00 86.19 359 VAL A C 1
ATOM 2821 O O . VAL A 1 359 ? -11.087 -9.387 6.145 1.00 86.19 359 VAL A O 1
ATOM 2824 N N . GLN A 1 360 ? -11.124 -9.103 3.923 1.00 84.88 360 GLN A N 1
ATOM 2825 C CA . GLN A 1 360 ? -12.276 -8.197 3.935 1.00 84.88 360 GLN A CA 1
ATOM 2826 C C . GLN A 1 360 ? -13.548 -8.889 4.440 1.00 84.88 360 GLN A C 1
ATOM 2828 O O . GLN A 1 360 ? -14.260 -8.308 5.263 1.00 84.88 360 GLN A O 1
ATOM 2833 N N . GLN A 1 361 ? -13.805 -10.132 4.017 1.00 87.62 361 GLN A N 1
ATOM 2834 C CA . GLN A 1 361 ? -14.926 -10.930 4.529 1.00 87.62 361 GLN A CA 1
ATOM 2835 C C . GLN A 1 361 ? -14.797 -11.179 6.037 1.00 87.62 361 GLN A C 1
ATOM 2837 O O . GLN A 1 361 ? -15.735 -10.902 6.785 1.00 87.62 361 GLN A O 1
ATOM 2842 N N . LEU A 1 362 ? -13.615 -11.599 6.503 1.00 87.12 362 LEU A N 1
ATOM 2843 C CA . LEU A 1 362 ? -13.363 -11.825 7.929 1.00 87.12 362 LEU A CA 1
ATOM 2844 C C . LEU A 1 362 ? -13.537 -10.542 8.756 1.00 87.12 362 LEU A C 1
ATOM 2846 O O . LEU A 1 362 ? -14.112 -10.564 9.840 1.00 87.12 362 LEU A O 1
ATOM 2850 N N . ASN A 1 363 ? -13.064 -9.402 8.248 1.00 86.31 363 ASN A N 1
ATOM 2851 C CA . ASN A 1 363 ? -13.216 -8.113 8.921 1.00 86.31 363 ASN A CA 1
ATOM 2852 C C . ASN A 1 363 ? -14.682 -7.670 9.008 1.00 86.31 363 ASN A C 1
ATOM 2854 O O . ASN A 1 363 ? -15.079 -7.078 10.016 1.00 86.31 363 ASN A O 1
ATOM 2858 N N . ALA A 1 364 ? -15.490 -7.955 7.983 1.00 90.75 364 ALA A N 1
ATOM 2859 C CA . ALA A 1 364 ? -16.925 -7.697 8.015 1.00 90.75 364 ALA A CA 1
ATOM 2860 C C . ALA A 1 364 ? -17.616 -8.541 9.099 1.00 90.75 364 ALA A C 1
ATOM 2862 O O . ALA A 1 364 ? -18.351 -7.988 9.918 1.00 90.75 364 ALA A O 1
ATOM 2863 N N . GLU A 1 365 ? -17.297 -9.835 9.177 1.00 91.88 365 GLU A N 1
ATOM 2864 C CA . GLU A 1 365 ? -17.817 -10.743 10.207 1.00 91.88 365 GLU A CA 1
ATOM 2865 C C . GLU A 1 365 ? -17.383 -10.309 11.619 1.00 91.88 365 GLU A C 1
ATOM 2867 O O . GLU A 1 365 ? -18.204 -10.187 12.529 1.00 91.88 365 GLU A O 1
ATOM 2872 N N . VAL A 1 366 ? -16.107 -9.955 11.809 1.00 89.25 366 VAL A N 1
ATOM 2873 C CA . VAL A 1 366 ? -15.597 -9.429 13.088 1.00 89.25 366 VAL A CA 1
ATOM 2874 C C . VAL A 1 366 ? -16.316 -8.138 13.486 1.00 89.25 366 VAL A C 1
ATOM 2876 O O . VAL A 1 366 ? -16.602 -7.927 14.668 1.00 89.25 366 VAL A O 1
ATOM 2879 N N . LYS A 1 367 ? -16.621 -7.255 12.530 1.00 92.69 367 LYS A N 1
ATOM 2880 C CA . LYS A 1 367 ? -17.369 -6.019 12.791 1.00 92.69 367 LYS A CA 1
ATOM 2881 C C . LYS A 1 367 ? -18.804 -6.319 13.229 1.00 92.69 367 LYS A C 1
ATOM 2883 O O . LYS A 1 367 ? -19.268 -5.716 14.198 1.00 92.69 367 LYS A O 1
ATOM 2888 N N . GLU A 1 368 ? -19.476 -7.257 12.569 1.00 93.25 368 GLU A N 1
ATOM 2889 C CA . GLU A 1 368 ? -20.826 -7.697 12.933 1.00 93.25 368 GLU A CA 1
ATOM 2890 C C . GLU A 1 368 ? -20.857 -8.322 14.335 1.00 93.25 368 GLU A C 1
ATOM 2892 O O . GLU A 1 368 ? -21.677 -7.939 15.178 1.00 93.25 368 GLU A O 1
ATOM 2897 N N . LEU A 1 369 ? -19.899 -9.201 14.639 1.00 91.94 369 LEU A N 1
ATOM 2898 C CA . LEU A 1 369 ? -19.743 -9.801 15.964 1.00 91.94 369 LEU A CA 1
ATOM 2899 C C . LEU A 1 369 ? -19.480 -8.740 17.039 1.00 91.94 369 LEU A C 1
ATOM 2901 O O . LEU A 1 369 ? -20.110 -8.760 18.096 1.00 91.94 369 LEU A O 1
ATOM 2905 N N . ARG A 1 370 ? -18.615 -7.753 16.774 1.00 89.25 370 ARG A N 1
ATOM 2906 C CA . ARG A 1 370 ? -18.372 -6.632 17.702 1.00 89.25 370 ARG A CA 1
ATOM 2907 C C . ARG A 1 370 ? -19.634 -5.816 17.959 1.00 89.25 370 ARG A C 1
ATOM 2909 O O . ARG A 1 370 ? -19.882 -5.428 19.101 1.00 89.25 370 ARG A O 1
ATOM 2916 N N . GLN A 1 371 ? -20.435 -5.561 16.929 1.00 90.88 371 GLN A N 1
ATOM 2917 C CA . GLN A 1 371 ? -21.684 -4.820 17.074 1.00 90.88 371 GLN A CA 1
ATOM 2918 C C . GLN A 1 371 ? -22.727 -5.621 17.864 1.00 90.88 371 GLN A C 1
ATOM 2920 O O . GLN A 1 371 ? -23.415 -5.072 18.726 1.00 90.88 371 GLN A O 1
ATOM 2925 N N . THR A 1 372 ? -22.767 -6.933 17.651 1.00 92.00 372 THR A N 1
ATOM 2926 C CA . THR A 1 372 ? -23.586 -7.871 18.423 1.00 92.00 372 THR A CA 1
ATOM 2927 C C . THR A 1 372 ? -23.179 -7.886 19.900 1.00 92.00 372 THR A C 1
ATOM 2929 O O . THR A 1 372 ? -24.029 -7.709 20.771 1.00 92.00 372 THR A O 1
ATOM 2932 N N . ILE A 1 373 ? -21.877 -7.963 20.201 1.00 89.94 373 ILE A N 1
ATOM 2933 C CA . ILE A 1 373 ? -21.341 -7.859 21.569 1.00 89.94 373 ILE A CA 1
ATOM 2934 C C . ILE A 1 373 ? -21.709 -6.513 22.207 1.00 89.94 373 ILE A C 1
ATOM 2936 O O . ILE A 1 373 ? -22.128 -6.469 23.362 1.00 89.94 373 ILE A O 1
ATOM 2940 N N . GLN A 1 374 ? -21.600 -5.400 21.475 1.00 88.75 374 GLN A N 1
ATOM 2941 C CA . GLN A 1 374 ? -22.017 -4.091 21.986 1.00 88.75 374 GLN A CA 1
ATOM 2942 C C . GLN A 1 374 ? -23.514 -4.046 22.313 1.00 88.75 374 GLN A C 1
ATOM 2944 O O . GLN A 1 374 ? -23.898 -3.476 23.337 1.00 88.75 374 GLN A O 1
ATOM 2949 N N . ASN A 1 375 ? -24.361 -4.649 21.477 1.00 91.38 375 ASN A N 1
ATOM 2950 C CA . ASN A 1 375 ? -25.795 -4.744 21.734 1.00 91.38 375 ASN A CA 1
ATOM 2951 C C . ASN A 1 375 ? -26.086 -5.598 22.975 1.00 91.38 375 ASN A C 1
ATOM 2953 O O . ASN A 1 375 ? -26.845 -5.157 23.841 1.00 91.38 375 ASN A O 1
ATOM 2957 N N . TYR A 1 376 ? -25.433 -6.754 23.119 1.00 90.31 376 TYR A N 1
ATOM 2958 C CA . TYR A 1 376 ? -25.551 -7.583 24.320 1.00 90.31 376 TYR A CA 1
ATOM 2959 C C . TYR A 1 376 ? -25.060 -6.859 25.576 1.00 90.31 376 TYR A C 1
ATOM 2961 O O . TYR A 1 376 ? -25.740 -6.893 26.597 1.00 90.31 376 TYR A O 1
ATOM 2969 N N . ASN A 1 377 ? -23.959 -6.108 25.507 1.00 90.75 377 ASN A N 1
ATOM 2970 C CA . ASN A 1 377 ? -23.481 -5.301 26.633 1.00 90.75 377 ASN A CA 1
ATOM 2971 C C . ASN A 1 377 ? -24.485 -4.205 27.028 1.00 90.75 377 ASN A C 1
ATOM 2973 O O . ASN A 1 377 ? -24.720 -3.985 28.217 1.00 90.75 377 ASN A O 1
ATOM 2977 N N . LYS A 1 378 ? -25.134 -3.541 26.060 1.00 91.88 378 LYS A N 1
ATOM 2978 C CA . LYS A 1 378 ? -26.215 -2.575 26.343 1.00 91.88 378 LYS A CA 1
ATOM 2979 C C . LYS A 1 378 ? -27.397 -3.245 27.044 1.00 91.88 378 LYS A C 1
ATOM 2981 O O . LYS A 1 378 ? -27.906 -2.700 28.024 1.00 91.88 378 LYS A O 1
ATOM 2986 N N . GLN A 1 379 ? -27.806 -4.425 26.576 1.00 89.25 379 GLN A N 1
ATOM 2987 C CA . GLN A 1 379 ? -28.856 -5.219 27.221 1.00 89.25 379 GLN A CA 1
ATOM 2988 C C . GLN A 1 379 ? -28.443 -5.662 28.632 1.00 89.25 379 GLN A C 1
ATOM 2990 O O . GLN A 1 379 ? -29.231 -5.571 29.567 1.00 89.25 379 GLN A O 1
ATOM 2995 N N . GLN A 1 380 ? -27.189 -6.067 28.832 1.00 88.19 380 GLN A N 1
ATOM 2996 C CA . GLN A 1 380 ? -26.672 -6.438 30.146 1.00 88.19 380 GLN A CA 1
ATOM 2997 C C . GLN A 1 380 ? -26.713 -5.254 31.123 1.00 88.19 380 GLN A C 1
ATOM 2999 O O . GLN A 1 380 ? -27.097 -5.418 32.281 1.00 88.19 380 GLN A O 1
ATOM 3004 N N . VAL A 1 381 ? -26.341 -4.050 30.675 1.00 90.25 381 VAL A N 1
ATOM 3005 C CA . VAL A 1 381 ? -26.411 -2.833 31.499 1.00 90.25 381 VAL A CA 1
ATOM 3006 C C . VAL A 1 381 ? -27.861 -2.471 31.829 1.00 90.25 381 VAL A C 1
ATOM 3008 O O . VAL A 1 381 ? -28.150 -2.176 32.989 1.00 90.25 381 VAL A O 1
ATOM 3011 N N . SER A 1 382 ? -28.790 -2.538 30.868 1.00 86.44 382 SER A N 1
ATOM 3012 C CA . SER A 1 382 ? -30.206 -2.245 31.135 1.00 86.44 382 SER A CA 1
ATOM 3013 C C . SER A 1 382 ? -30.825 -3.249 32.112 1.00 86.44 382 SER A C 1
ATOM 3015 O O . SER A 1 382 ? -31.515 -2.845 33.051 1.00 86.44 382 SER A O 1
ATOM 3017 N N . LEU A 1 383 ? -30.503 -4.538 31.972 1.00 88.56 383 LEU A N 1
ATOM 3018 C CA . LEU A 1 383 ? -30.891 -5.583 32.919 1.00 88.56 383 LEU A CA 1
ATOM 3019 C C . LEU A 1 383 ? -30.287 -5.348 34.308 1.00 88.56 383 LEU A C 1
ATOM 3021 O O . LEU A 1 383 ? -30.994 -5.497 35.301 1.00 88.56 383 LEU A O 1
ATOM 3025 N N . LYS A 1 384 ? -29.024 -4.907 34.412 1.00 89.38 384 LYS A N 1
ATOM 3026 C CA . LYS A 1 384 ? -28.411 -4.524 35.699 1.00 89.38 384 LYS A CA 1
ATOM 3027 C C . LYS A 1 384 ? -29.126 -3.342 36.357 1.00 89.38 384 LYS A C 1
ATOM 3029 O O . LYS A 1 384 ? -29.331 -3.366 37.569 1.00 89.38 384 LYS A O 1
ATOM 3034 N N . ILE A 1 385 ? -29.525 -2.329 35.587 1.00 90.25 385 ILE A N 1
ATOM 3035 C CA . ILE A 1 385 ? -30.298 -1.186 36.102 1.00 90.25 385 ILE A CA 1
ATOM 3036 C C . ILE A 1 385 ? -31.667 -1.657 36.605 1.00 90.25 385 ILE A C 1
ATOM 3038 O O . ILE A 1 385 ? -32.067 -1.302 37.714 1.00 90.25 385 ILE A O 1
ATOM 3042 N N . MET A 1 386 ? -32.362 -2.500 35.835 1.00 88.12 386 MET A N 1
ATOM 3043 C CA . MET A 1 386 ? -33.641 -3.082 36.251 1.00 88.12 386 MET A CA 1
ATOM 3044 C C . MET A 1 386 ? -33.495 -3.929 37.520 1.00 88.12 386 MET A C 1
ATOM 3046 O O . MET A 1 386 ? -34.268 -3.749 38.458 1.00 88.12 386 MET A O 1
ATOM 3050 N N . ALA A 1 387 ? -32.468 -4.780 37.604 1.00 85.62 387 ALA A N 1
ATOM 3051 C CA . ALA A 1 387 ? -32.174 -5.576 38.794 1.00 85.62 387 ALA A CA 1
ATOM 3052 C C . ALA A 1 387 ? -31.888 -4.696 40.022 1.00 85.62 387 ALA A C 1
ATOM 3054 O O . ALA A 1 387 ? -32.393 -4.974 41.108 1.00 85.62 387 ALA A O 1
ATOM 3055 N N . LYS A 1 388 ? -31.140 -3.595 39.856 1.00 90.56 388 LYS A N 1
ATOM 3056 C CA . LYS A 1 388 ? -30.900 -2.623 40.931 1.00 90.56 388 LYS A CA 1
ATOM 3057 C C . LYS A 1 388 ? -32.200 -1.957 41.392 1.00 90.56 388 LYS A C 1
ATOM 3059 O O . LYS A 1 388 ? -32.437 -1.889 42.591 1.00 90.56 388 LYS A O 1
ATOM 3064 N N . SER A 1 389 ? -33.070 -1.548 40.466 1.00 88.75 389 SER A N 1
ATOM 3065 C CA . SER A 1 389 ? -34.379 -0.972 40.807 1.00 88.75 389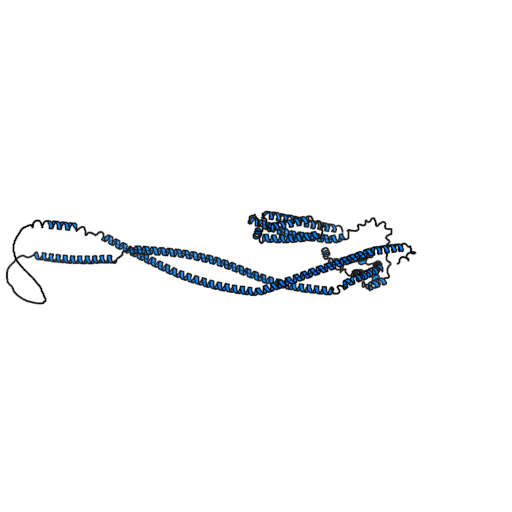 SER A CA 1
ATOM 3066 C C . SER A 1 389 ? -35.280 -1.967 41.548 1.00 88.75 389 SER A C 1
ATOM 3068 O O . SER A 1 389 ? -35.966 -1.595 42.499 1.00 88.75 389 SER A O 1
ATOM 3070 N N . ILE A 1 390 ? -35.272 -3.243 41.148 1.00 88.06 390 ILE A N 1
ATOM 3071 C CA . ILE A 1 390 ? -35.994 -4.305 41.862 1.00 88.06 390 ILE A CA 1
ATOM 3072 C C . ILE A 1 390 ? -35.420 -4.484 43.270 1.00 88.06 390 ILE A C 1
ATOM 3074 O O . ILE A 1 390 ? -36.192 -4.574 44.225 1.00 88.06 390 ILE A O 1
ATOM 3078 N N . LYS A 1 391 ? -34.091 -4.477 43.424 1.00 91.56 391 LYS A N 1
ATOM 3079 C CA . LYS A 1 391 ? -33.440 -4.556 44.736 1.00 91.56 391 LYS A CA 1
ATOM 3080 C C . LYS A 1 391 ? -33.815 -3.373 45.629 1.00 91.56 391 LYS A C 1
ATOM 3082 O O . LYS A 1 391 ? -34.256 -3.594 46.745 1.00 91.56 391 LYS A O 1
ATOM 3087 N N . GLU A 1 392 ? -33.756 -2.144 45.121 1.00 91.00 392 GLU A N 1
ATOM 3088 C CA . GLU A 1 392 ? -34.169 -0.940 45.860 1.00 91.00 392 GLU A CA 1
ATOM 3089 C C . GLU A 1 392 ? -35.640 -1.011 46.300 1.00 91.00 392 GLU A C 1
ATOM 3091 O O . GLU A 1 392 ? -35.971 -0.682 47.439 1.00 91.00 392 GLU A O 1
ATOM 3096 N N . LYS A 1 393 ? -36.538 -1.496 45.429 1.00 91.44 393 LYS A N 1
ATOM 3097 C CA . LYS A 1 393 ? -37.944 -1.741 45.793 1.00 91.44 393 LYS A CA 1
ATOM 3098 C C . LYS A 1 393 ? -38.076 -2.822 46.864 1.00 91.44 393 LYS A C 1
ATOM 3100 O O . LYS A 1 393 ? -38.914 -2.685 47.751 1.00 91.44 393 LYS A O 1
ATOM 3105 N N . THR A 1 394 ? -37.268 -3.875 46.781 1.00 88.00 394 THR A N 1
ATOM 3106 C CA . THR A 1 394 ? -37.243 -4.970 47.757 1.00 88.00 394 THR A CA 1
ATOM 3107 C C . THR A 1 394 ? -36.772 -4.461 49.115 1.00 88.00 394 THR A C 1
ATOM 3109 O O . THR A 1 394 ? -37.477 -4.658 50.098 1.00 88.00 394 THR A O 1
ATOM 3112 N N . ASP A 1 395 ? -35.666 -3.719 49.163 1.00 88.19 395 ASP A N 1
ATOM 3113 C CA . ASP A 1 395 ? -35.123 -3.114 50.382 1.00 88.19 395 ASP A CA 1
ATOM 3114 C C . ASP A 1 395 ? -36.133 -2.140 51.012 1.00 88.19 395 ASP A C 1
ATOM 3116 O O . ASP A 1 395 ? -36.391 -2.208 52.212 1.00 88.19 395 ASP A O 1
ATOM 3120 N N . ALA A 1 396 ? -36.807 -1.310 50.206 1.00 90.31 396 ALA A N 1
ATOM 3121 C CA . ALA A 1 396 ? -37.854 -0.404 50.685 1.00 90.31 396 ALA A CA 1
ATOM 3122 C C . ALA A 1 396 ? -39.089 -1.142 51.238 1.00 90.31 396 ALA A C 1
ATOM 3124 O O . ALA A 1 396 ? -39.726 -0.685 52.190 1.00 90.31 396 ALA A O 1
ATOM 3125 N N . ILE A 1 397 ? -39.470 -2.275 50.641 1.00 89.31 397 ILE A N 1
ATOM 3126 C CA . ILE A 1 397 ? -40.524 -3.139 51.189 1.00 89.31 397 ILE A CA 1
ATOM 3127 C C . ILE A 1 397 ? -40.043 -3.779 52.494 1.00 89.31 397 ILE A C 1
ATOM 3129 O O . ILE A 1 397 ? -40.808 -3.817 53.455 1.00 89.31 397 ILE A O 1
ATOM 3133 N N . ASN A 1 398 ? -38.789 -4.217 52.562 1.00 86.44 398 ASN A N 1
ATOM 3134 C CA . ASN A 1 398 ? -38.220 -4.862 53.740 1.00 86.44 398 ASN A CA 1
ATOM 3135 C C . ASN A 1 398 ? -38.083 -3.891 54.925 1.00 86.44 398 ASN A C 1
ATOM 3137 O O . ASN A 1 398 ? -38.356 -4.251 56.069 1.00 86.44 398 ASN A O 1
ATOM 3141 N N . GLU A 1 399 ? -37.761 -2.625 54.657 1.00 91.50 399 GLU A N 1
ATOM 3142 C CA . GLU A 1 399 ? -37.788 -1.552 55.653 1.00 91.50 399 GLU A CA 1
ATOM 3143 C C . GLU A 1 399 ? -39.216 -1.306 56.165 1.00 91.50 399 GLU A C 1
ATOM 3145 O O . GLU A 1 399 ? -39.439 -1.188 57.371 1.00 91.50 399 GLU A O 1
ATOM 3150 N N . LYS A 1 400 ? -40.219 -1.308 55.273 1.00 92.00 400 LYS A N 1
ATOM 3151 C CA . LYS A 1 400 ? -41.635 -1.221 55.672 1.00 92.00 400 LYS A CA 1
ATOM 3152 C C . LYS A 1 400 ? -42.079 -2.421 56.506 1.00 92.00 400 LYS A C 1
ATOM 3154 O O . LYS A 1 400 ? -42.858 -2.230 57.437 1.00 92.00 400 LYS A O 1
ATOM 3159 N N . ILE A 1 401 ? -41.609 -3.627 56.185 1.00 88.06 401 ILE A N 1
ATOM 3160 C CA . ILE A 1 401 ? -41.860 -4.835 56.982 1.00 88.06 401 ILE A CA 1
ATOM 3161 C C . ILE A 1 401 ? -41.217 -4.677 58.358 1.00 88.06 401 ILE A C 1
ATOM 3163 O O . ILE A 1 401 ? -41.923 -4.764 59.352 1.00 88.06 401 ILE A O 1
ATOM 3167 N N . SER A 1 402 ? -39.936 -4.311 58.421 1.00 87.94 402 SER A N 1
ATOM 3168 C CA . SER A 1 402 ? -39.213 -4.097 59.681 1.00 87.94 402 SER A CA 1
ATOM 3169 C C . SER A 1 402 ? -39.885 -3.038 60.561 1.00 87.94 402 SER A C 1
ATOM 3171 O O . SER A 1 402 ? -39.999 -3.203 61.774 1.00 87.94 402 SER A O 1
ATOM 3173 N N . LYS A 1 403 ? -40.389 -1.955 59.955 1.00 89.75 403 LYS A N 1
ATOM 3174 C CA . LYS A 1 403 ? -41.170 -0.933 60.660 1.00 89.75 403 LYS A CA 1
ATOM 3175 C C . LYS A 1 403 ? -42.495 -1.489 61.185 1.00 89.75 403 LYS A C 1
ATOM 3177 O O . LYS A 1 403 ? -42.844 -1.223 62.332 1.00 89.75 403 LYS A O 1
ATOM 3182 N N . ALA A 1 404 ? -43.220 -2.256 60.372 1.00 85.69 404 ALA A N 1
ATOM 3183 C CA . ALA A 1 404 ? -44.465 -2.896 60.787 1.00 85.69 404 ALA A CA 1
ATOM 3184 C C . ALA A 1 404 ? -44.238 -3.931 61.904 1.00 85.69 404 ALA A C 1
ATOM 3186 O O . ALA A 1 404 ? -45.029 -3.983 62.841 1.00 85.69 404 ALA A O 1
ATOM 3187 N N . ASP A 1 405 ? -43.146 -4.694 61.856 1.00 85.00 405 ASP A N 1
ATOM 3188 C CA . ASP A 1 405 ? -42.751 -5.640 62.903 1.00 85.00 405 ASP A CA 1
ATOM 3189 C C . ASP A 1 405 ? -42.379 -4.911 64.195 1.00 85.00 405 ASP A C 1
ATOM 3191 O O . ASP A 1 405 ? -42.807 -5.308 65.278 1.00 85.00 405 ASP A O 1
ATOM 3195 N N . PHE A 1 406 ? -41.652 -3.794 64.102 1.00 90.38 406 PHE A N 1
ATOM 3196 C CA . PHE A 1 406 ? -41.362 -2.951 65.260 1.00 90.38 406 PHE A CA 1
ATOM 3197 C C . PHE A 1 406 ? -42.644 -2.382 65.886 1.00 90.38 406 PHE A C 1
ATOM 3199 O O . PHE A 1 406 ? -42.804 -2.404 67.108 1.00 90.38 406 PHE A O 1
ATOM 3206 N N . GLU A 1 407 ? -43.582 -1.905 65.064 1.00 87.69 407 GLU A N 1
ATOM 3207 C CA . GLU A 1 407 ? -44.898 -1.448 65.521 1.00 87.69 407 GLU A CA 1
ATOM 3208 C C . GLU A 1 407 ? -45.711 -2.588 66.150 1.00 87.69 407 GLU A C 1
ATOM 3210 O O . GLU A 1 407 ? -46.322 -2.385 67.198 1.00 87.69 407 GLU A O 1
ATOM 3215 N N . LEU A 1 408 ? -45.676 -3.797 65.583 1.00 86.81 408 LEU A N 1
ATOM 3216 C CA . LEU A 1 408 ? -46.306 -4.985 66.162 1.00 86.81 408 LEU A CA 1
ATOM 3217 C C . LEU A 1 408 ? -45.696 -5.353 67.514 1.00 86.81 408 LEU A C 1
ATOM 3219 O O . LEU A 1 408 ? -46.442 -5.585 68.461 1.00 86.81 408 LEU A O 1
ATOM 3223 N N . VAL A 1 409 ? -44.367 -5.356 67.647 1.00 87.38 409 VAL A N 1
ATOM 3224 C CA . VAL A 1 409 ? -43.681 -5.621 68.922 1.00 87.38 409 VAL A CA 1
ATOM 3225 C C . VAL A 1 409 ? -44.024 -4.550 69.954 1.00 87.38 409 VAL A C 1
ATOM 3227 O O . VAL A 1 409 ? -44.318 -4.880 71.104 1.00 87.38 409 VAL A O 1
ATOM 3230 N N . LYS A 1 410 ? -44.052 -3.272 69.561 1.00 89.12 410 LYS A N 1
ATOM 3231 C CA . LYS A 1 410 ? -44.470 -2.173 70.438 1.00 89.12 410 LYS A CA 1
ATOM 3232 C C . LYS A 1 410 ? -45.918 -2.352 70.893 1.00 89.12 410 LYS A C 1
ATOM 3234 O O . LYS A 1 410 ? -46.183 -2.277 72.090 1.00 89.12 410 LYS A O 1
ATOM 3239 N N . ASN A 1 411 ? -46.830 -2.648 69.969 1.00 81.88 411 ASN A N 1
ATOM 3240 C CA . ASN A 1 411 ? -48.236 -2.901 70.273 1.00 81.88 411 ASN A CA 1
ATOM 3241 C C . ASN A 1 411 ? -48.403 -4.143 71.157 1.00 81.88 411 ASN A C 1
ATOM 3243 O O . ASN A 1 411 ? -49.190 -4.111 72.093 1.00 81.88 411 ASN A O 1
ATOM 3247 N N . ALA A 1 412 ? -47.629 -5.210 70.946 1.00 81.62 412 ALA A N 1
ATOM 3248 C CA . ALA A 1 412 ? -47.615 -6.389 71.812 1.00 81.62 412 ALA A CA 1
ATOM 3249 C C . ALA A 1 412 ? -47.066 -6.065 73.215 1.00 81.62 412 ALA A C 1
ATOM 3251 O O . ALA A 1 412 ? -47.588 -6.539 74.228 1.00 81.62 412 ALA A O 1
ATOM 3252 N N . GLN A 1 413 ? -46.049 -5.207 73.315 1.00 83.06 413 GLN A N 1
ATOM 3253 C CA . GLN A 1 413 ? -45.522 -4.738 74.594 1.00 83.06 413 GLN A CA 1
ATOM 3254 C C . GLN A 1 413 ? -46.523 -3.822 75.318 1.00 83.06 413 GLN A C 1
ATOM 3256 O O . GLN A 1 413 ? -46.679 -3.911 76.533 1.00 83.06 413 GLN A O 1
ATOM 3261 N N . GLU A 1 414 ? -47.232 -2.954 74.602 1.00 81.75 414 GLU A N 1
ATOM 3262 C CA . GLU A 1 414 ? -48.325 -2.152 75.156 1.00 81.75 414 GLU A CA 1
ATOM 3263 C C . GLU A 1 414 ? -49.506 -3.032 75.571 1.00 81.75 414 GLU A C 1
ATOM 3265 O O . GLU A 1 414 ? -50.019 -2.865 76.674 1.00 81.75 414 GLU A O 1
ATOM 3270 N N . ASN A 1 415 ? -49.861 -4.036 74.771 1.00 78.75 415 ASN A N 1
ATOM 3271 C CA . ASN A 1 415 ? -50.901 -5.006 75.088 1.00 78.75 415 ASN A CA 1
ATOM 3272 C C . ASN A 1 415 ? -50.537 -5.851 76.321 1.00 78.75 415 ASN A C 1
ATOM 3274 O O . ASN A 1 415 ? -51.374 -6.066 77.189 1.00 78.75 415 ASN A O 1
ATOM 3278 N N . SER A 1 416 ? -49.273 -6.254 76.490 1.00 73.69 416 SER A N 1
ATOM 3279 C CA . SER A 1 416 ? -48.807 -6.921 77.720 1.00 73.69 416 SER A CA 1
ATOM 3280 C C . SER A 1 416 ? -48.750 -5.973 78.930 1.00 73.69 416 SER A C 1
ATOM 3282 O O . SER A 1 416 ? -49.092 -6.367 80.048 1.00 73.69 416 SER A O 1
ATOM 3284 N N . LYS A 1 417 ? -48.406 -4.691 78.741 1.00 80.31 417 LYS A N 1
ATOM 3285 C CA . LYS A 1 417 ? -48.505 -3.648 79.784 1.00 80.31 417 LYS A CA 1
ATOM 3286 C C . LYS A 1 417 ? -49.956 -3.358 80.183 1.00 80.31 417 LYS A C 1
ATOM 3288 O O . LYS A 1 417 ? -50.225 -3.089 81.350 1.00 80.31 417 LYS A O 1
ATOM 3293 N N . LEU A 1 418 ? -50.892 -3.393 79.241 1.00 77.31 418 LEU A N 1
ATOM 3294 C CA . LEU A 1 418 ? -52.323 -3.249 79.501 1.00 77.31 418 LEU A CA 1
ATOM 3295 C C . LEU A 1 418 ? -52.889 -4.519 80.145 1.00 77.31 418 LEU A C 1
ATOM 3297 O O . LEU A 1 418 ? -53.595 -4.419 81.142 1.00 77.31 418 LEU A O 1
ATOM 3301 N N . SER A 1 419 ? -52.483 -5.701 79.683 1.00 59.59 419 SER A N 1
ATOM 3302 C CA . SER A 1 419 ? -52.866 -6.998 80.256 1.00 59.59 419 SER A CA 1
ATOM 3303 C C . SER A 1 419 ? -52.334 -7.191 81.678 1.00 59.59 419 SER A C 1
ATOM 3305 O O . SER A 1 419 ? -53.050 -7.690 82.536 1.00 59.59 419 SER A O 1
ATOM 3307 N N . SER A 1 420 ? -51.125 -6.716 81.992 1.00 66.25 420 SER A N 1
ATOM 3308 C CA . SER A 1 420 ? -50.610 -6.700 83.374 1.00 66.25 420 SER A CA 1
ATOM 3309 C C . SER A 1 420 ? -51.337 -5.697 84.281 1.00 66.25 420 SER A C 1
ATOM 3311 O O . SER A 1 420 ? -51.364 -5.882 85.499 1.00 66.25 420 SER A O 1
ATOM 3313 N N . LYS A 1 421 ? -51.979 -4.670 83.707 1.00 66.25 421 LYS A N 1
ATOM 3314 C CA . LYS A 1 421 ? -52.907 -3.764 84.409 1.00 66.25 421 LYS A CA 1
ATOM 3315 C C . LYS A 1 421 ? -54.338 -4.316 84.471 1.00 66.25 421 LYS A C 1
ATOM 3317 O O . LYS A 1 421 ? -55.125 -3.867 85.306 1.00 66.25 421 LYS A O 1
ATOM 3322 N N . LEU A 1 422 ? -54.679 -5.299 83.640 1.00 55.47 422 LEU A N 1
ATOM 3323 C CA . LEU A 1 422 ? -55.972 -5.970 83.622 1.00 55.47 422 LEU A CA 1
ATOM 3324 C C . LEU A 1 422 ? -55.962 -7.177 84.587 1.00 55.47 422 LEU A C 1
ATOM 3326 O O . LEU A 1 422 ? -55.748 -8.315 84.199 1.00 55.47 422 LEU A O 1
ATOM 3330 N N . VAL A 1 423 ? -56.233 -6.900 85.869 1.00 51.69 423 VAL A N 1
ATOM 3331 C CA . VAL A 1 423 ? -56.635 -7.840 86.946 1.00 51.69 423 VAL A CA 1
ATOM 3332 C C . VAL A 1 423 ? -55.749 -9.091 87.140 1.00 51.69 423 VAL A C 1
ATOM 3334 O O . VAL A 1 423 ? -55.974 -10.143 86.551 1.00 51.69 423 VAL A O 1
ATOM 3337 N N . GLN A 1 424 ? -54.856 -9.045 88.140 1.00 52.56 424 GLN A N 1
ATOM 3338 C CA . GLN A 1 424 ? -54.024 -10.184 88.577 1.00 52.56 424 GLN A CA 1
ATOM 3339 C C . GLN A 1 424 ? -54.771 -11.364 89.243 1.00 52.56 424 GLN A C 1
ATOM 3341 O O . GLN A 1 424 ? -54.142 -12.358 89.596 1.00 52.56 424 GLN A O 1
ATOM 3346 N N . SER A 1 425 ? -56.092 -11.311 89.448 1.00 51.47 425 SER A N 1
ATOM 3347 C CA . SER A 1 425 ? -56.869 -12.506 89.824 1.00 51.47 425 SER A CA 1
ATOM 3348 C C . SER A 1 425 ? -58.382 -12.274 89.701 1.00 51.47 425 SER A C 1
ATOM 3350 O O . SER A 1 425 ? -59.027 -11.821 90.654 1.00 51.47 425 SER A O 1
ATOM 3352 N N . PRO A 1 426 ? -58.988 -12.630 88.558 1.00 56.00 426 PRO A N 1
ATOM 3353 C CA . PRO A 1 426 ? -60.442 -12.724 88.427 1.00 56.00 426 PRO A CA 1
ATOM 3354 C C . PRO A 1 426 ? -61.042 -13.728 89.429 1.00 56.00 426 PRO A C 1
ATOM 3356 O O . PRO A 1 426 ? -62.172 -13.553 89.882 1.00 56.00 426 PRO A O 1
ATOM 3359 N N . ASP A 1 427 ? -60.263 -14.735 89.834 1.00 57.28 427 ASP A N 1
ATOM 3360 C CA . ASP A 1 427 ? -60.684 -15.809 90.740 1.00 57.28 427 ASP A CA 1
ATOM 3361 C C . ASP A 1 427 ? -60.776 -15.396 92.211 1.00 57.28 427 ASP A C 1
ATOM 3363 O O . ASP A 1 427 ? -61.601 -15.947 92.938 1.00 57.28 427 ASP A O 1
ATOM 3367 N N . LYS A 1 428 ? -59.978 -14.424 92.674 1.00 57.91 428 LYS A N 1
ATOM 3368 C CA . LYS A 1 428 ? -60.126 -13.852 94.026 1.00 57.91 428 LYS A CA 1
ATOM 3369 C C . LYS A 1 428 ? -61.402 -13.018 94.136 1.00 57.91 428 LYS A C 1
ATOM 3371 O O . LYS A 1 428 ? -62.100 -13.108 95.141 1.00 57.91 428 LYS A O 1
ATOM 3376 N N . LEU A 1 429 ? -61.745 -12.266 93.087 1.00 59.47 429 LEU A N 1
ATOM 3377 C CA . LEU A 1 429 ? -63.002 -11.511 93.028 1.00 59.47 429 LEU A CA 1
ATOM 3378 C C . LEU A 1 429 ? -64.216 -12.439 92.884 1.00 59.47 429 LEU A C 1
ATOM 3380 O O . LEU A 1 429 ? -65.235 -12.202 93.527 1.00 59.47 429 LEU A O 1
ATOM 3384 N N . ARG A 1 430 ? -64.100 -13.529 92.111 1.00 59.03 430 ARG A N 1
ATOM 3385 C CA . ARG A 1 430 ? -65.140 -14.569 92.018 1.00 59.03 430 ARG A CA 1
ATOM 3386 C C . ARG A 1 430 ? -65.349 -15.306 93.342 1.00 59.03 430 ARG A C 1
ATOM 3388 O O . ARG A 1 430 ? -66.495 -15.476 93.742 1.00 59.03 430 ARG A O 1
ATOM 3395 N N . ARG A 1 431 ? -64.273 -15.678 94.049 1.00 63.28 431 ARG A N 1
ATOM 3396 C CA . ARG A 1 431 ? -64.356 -16.325 95.371 1.00 63.28 431 ARG A CA 1
ATOM 3397 C C . ARG A 1 431 ? -64.953 -15.414 96.441 1.00 63.28 431 ARG A C 1
ATOM 3399 O O . ARG A 1 431 ? -65.862 -15.849 97.132 1.00 63.28 431 ARG A O 1
ATOM 3406 N N . ALA A 1 432 ? -64.547 -14.146 96.511 1.00 66.19 432 ALA A N 1
ATOM 3407 C CA . ALA A 1 432 ? -65.118 -13.195 97.470 1.00 66.19 432 ALA A CA 1
ATOM 3408 C C . ALA A 1 432 ? -66.608 -12.895 97.204 1.00 66.19 432 ALA A C 1
ATOM 3410 O O . ALA A 1 432 ? -67.365 -12.606 98.130 1.00 66.19 432 ALA A O 1
ATOM 3411 N N . LEU A 1 433 ? -67.047 -12.949 95.941 1.00 65.00 433 LEU A N 1
ATOM 3412 C CA . LEU A 1 433 ? -68.452 -12.758 95.578 1.00 65.00 433 LEU A CA 1
ATOM 3413 C C . LEU A 1 433 ? -69.291 -13.996 95.926 1.00 65.00 433 LEU A C 1
ATOM 3415 O O . LEU A 1 433 ? -70.402 -13.849 96.431 1.00 65.00 433 LEU A O 1
ATOM 3419 N N . GLU A 1 434 ? -68.751 -15.199 95.726 1.00 70.06 434 GLU A N 1
ATOM 3420 C CA . GLU A 1 434 ? -69.435 -16.447 96.078 1.00 70.06 434 GLU A CA 1
ATOM 3421 C C . GLU A 1 434 ? -69.464 -16.692 97.600 1.00 70.06 434 GLU A C 1
ATOM 3423 O O . GLU A 1 434 ? -70.500 -17.094 98.121 1.00 70.06 434 GLU A O 1
ATOM 3428 N N . GLU A 1 435 ? -68.413 -16.311 98.339 1.00 70.31 435 GLU A N 1
ATOM 3429 C CA . GLU A 1 435 ? -68.422 -16.255 99.814 1.00 70.31 435 GLU A CA 1
ATOM 3430 C C . GLU A 1 435 ? -69.452 -15.252 100.349 1.00 70.31 435 GLU A C 1
ATOM 3432 O O . GLU A 1 435 ? -70.159 -15.529 101.315 1.00 70.31 435 GLU A O 1
ATOM 3437 N N . LYS A 1 436 ? -69.608 -14.080 99.715 1.00 73.44 436 LYS A N 1
ATOM 3438 C CA . LYS A 1 436 ? -70.655 -13.130 100.126 1.00 73.44 436 LYS A CA 1
ATOM 3439 C C . LYS A 1 436 ? -72.066 -13.632 99.819 1.00 73.44 436 LYS A C 1
ATOM 3441 O O . LYS A 1 436 ? -72.992 -13.294 100.555 1.00 73.44 436 LYS A O 1
ATOM 3446 N N . LYS A 1 437 ? -72.249 -14.443 98.772 1.00 69.06 437 LYS A N 1
ATOM 3447 C CA . LYS A 1 437 ? -73.534 -15.104 98.499 1.00 69.06 437 LYS A CA 1
ATOM 3448 C C . LYS A 1 437 ? -73.836 -16.216 99.502 1.00 69.06 437 LYS A C 1
ATOM 3450 O O . LYS A 1 437 ? -74.981 -16.289 99.944 1.00 69.06 437 LYS A O 1
ATOM 3455 N N . SER A 1 438 ? -72.853 -17.036 99.884 1.00 74.31 438 SER A N 1
ATOM 3456 C CA . SER A 1 438 ? -73.061 -18.065 100.913 1.00 74.31 438 SER A CA 1
ATOM 3457 C C . SER A 1 438 ? -73.381 -17.432 102.271 1.00 74.31 438 SER A C 1
ATOM 3459 O O . SER A 1 438 ? -74.359 -17.816 102.904 1.00 74.31 438 SER A O 1
ATOM 3461 N N . TYR A 1 439 ? -72.684 -16.354 102.644 1.00 70.06 439 TYR A N 1
ATOM 3462 C CA . TYR A 1 439 ? -72.954 -15.620 103.885 1.00 70.06 439 TYR A CA 1
ATOM 3463 C C . TYR A 1 439 ? -74.364 -14.997 103.922 1.00 70.06 439 TYR A C 1
ATOM 3465 O O . TYR A 1 439 ? -75.024 -14.987 104.961 1.00 70.06 439 TYR A O 1
ATOM 3473 N N . LEU A 1 440 ? -74.872 -14.506 102.782 1.00 72.38 440 LEU A N 1
ATOM 3474 C CA . LEU A 1 440 ? -76.255 -14.018 102.666 1.00 72.38 440 LEU A CA 1
ATOM 3475 C C . LEU A 1 440 ? -77.296 -15.145 102.760 1.00 72.38 440 LEU A C 1
ATOM 3477 O O . LEU A 1 440 ? -78.389 -14.914 103.284 1.00 72.38 440 LEU A O 1
ATOM 3481 N N . ALA A 1 441 ? -76.984 -16.350 102.277 1.00 69.31 441 ALA A N 1
ATOM 3482 C CA . ALA A 1 441 ? -77.866 -17.508 102.409 1.00 69.31 441 ALA A CA 1
ATOM 3483 C C . ALA A 1 441 ? -77.985 -17.962 103.876 1.00 69.31 441 ALA A C 1
ATOM 3485 O O . ALA A 1 441 ? -79.097 -18.218 104.345 1.00 69.31 441 ALA A O 1
ATOM 3486 N N . ASP A 1 442 ? -76.879 -17.949 104.624 1.00 70.81 442 ASP A N 1
ATOM 3487 C CA . ASP A 1 442 ? -76.847 -18.301 106.051 1.00 70.81 442 ASP A CA 1
ATOM 3488 C C . ASP A 1 442 ? -77.571 -17.262 106.927 1.00 70.81 442 ASP A C 1
ATOM 3490 O O . ASP A 1 442 ? -78.327 -17.611 107.842 1.00 70.81 442 ASP A O 1
ATOM 3494 N N . LEU A 1 443 ? -77.444 -15.972 106.597 1.00 71.62 443 LEU A N 1
ATOM 3495 C CA . LEU A 1 443 ? -78.218 -14.890 107.224 1.00 71.62 443 LEU A CA 1
ATOM 3496 C C . LEU A 1 443 ? -79.725 -15.008 106.944 1.00 71.62 443 LEU A C 1
ATOM 3498 O O . LEU A 1 443 ? -80.547 -14.791 107.832 1.00 71.62 443 LEU A O 1
ATOM 3502 N N . LYS A 1 444 ? -80.113 -15.417 105.732 1.00 70.56 444 LYS A N 1
ATOM 3503 C CA . LYS A 1 444 ? -81.524 -15.631 105.377 1.00 70.56 444 LYS A CA 1
ATOM 3504 C C . LYS A 1 444 ? -82.113 -16.865 106.071 1.00 70.56 444 LYS A C 1
ATOM 3506 O O . LYS A 1 444 ? -83.285 -16.861 106.448 1.00 70.56 444 LYS A O 1
ATOM 3511 N N . ASN A 1 445 ? -81.311 -17.910 106.270 1.00 73.12 445 ASN A N 1
ATOM 3512 C CA . ASN A 1 445 ? -81.743 -19.120 106.967 1.00 73.12 445 ASN A CA 1
ATOM 3513 C C . ASN A 1 445 ? -81.861 -18.883 108.484 1.00 73.12 445 ASN A C 1
ATOM 3515 O O . ASN A 1 445 ? -82.840 -19.307 109.094 1.00 73.12 445 ASN A O 1
ATOM 3519 N N . SER A 1 446 ? -80.944 -18.113 109.078 1.00 68.25 446 SER A N 1
ATOM 3520 C CA . SER A 1 446 ? -81.053 -17.675 110.479 1.00 68.25 446 SER A CA 1
ATOM 3521 C C . SER A 1 446 ? -82.212 -16.693 110.707 1.00 68.25 446 SER A C 1
ATOM 3523 O O . SER A 1 446 ? -82.917 -16.817 111.707 1.00 68.25 446 SER A O 1
ATOM 3525 N N . GLN A 1 447 ? -82.513 -15.804 109.752 1.00 65.56 447 GLN A N 1
ATOM 3526 C CA . GLN A 1 447 ? -83.725 -14.974 109.779 1.00 65.56 447 GLN A CA 1
ATOM 3527 C C . GLN A 1 447 ? -85.010 -15.819 109.721 1.00 65.56 447 GLN A C 1
ATOM 3529 O O . GLN A 1 447 ? -85.975 -15.529 110.427 1.00 65.56 447 GLN A O 1
ATOM 3534 N N . ARG A 1 448 ? -85.032 -16.891 108.915 1.00 67.25 448 ARG A N 1
ATOM 3535 C CA . ARG A 1 448 ? -86.168 -17.826 108.853 1.00 67.25 448 ARG A CA 1
ATOM 3536 C C . ARG A 1 448 ? -86.376 -18.561 110.180 1.00 67.25 448 ARG A C 1
ATOM 3538 O O . ARG A 1 448 ? -87.513 -18.650 110.632 1.00 67.25 448 ARG A O 1
ATOM 3545 N N . LEU A 1 449 ? -85.299 -19.025 110.816 1.00 71.50 449 LEU A N 1
ATOM 3546 C CA . LEU A 1 449 ? -85.347 -19.680 112.130 1.00 71.50 449 LEU A CA 1
ATOM 3547 C C . LEU A 1 449 ? -85.805 -18.715 113.238 1.00 71.50 449 LEU A C 1
ATOM 3549 O O . LEU A 1 449 ? -86.612 -19.087 114.086 1.00 71.50 449 LEU A O 1
ATOM 3553 N N . ALA A 1 450 ? -85.368 -17.453 113.195 1.00 64.00 450 ALA A N 1
ATOM 3554 C CA . ALA A 1 450 ? -85.837 -16.420 114.117 1.00 64.00 450 ALA A CA 1
ATOM 3555 C C . ALA A 1 450 ? -87.333 -16.109 113.926 1.00 64.00 450 ALA A C 1
ATOM 3557 O O . ALA A 1 450 ? -88.063 -16.011 114.908 1.00 64.00 450 ALA A O 1
ATOM 3558 N N . ASN A 1 451 ? -87.819 -16.035 112.683 1.00 71.06 451 ASN A N 1
ATOM 3559 C CA . ASN A 1 451 ? -89.244 -15.840 112.396 1.00 71.06 451 ASN A CA 1
ATOM 3560 C C . ASN A 1 451 ? -90.104 -17.043 112.812 1.00 71.06 451 ASN A C 1
ATOM 3562 O O . ASN A 1 451 ? -91.222 -16.849 113.278 1.00 71.06 451 ASN A O 1
ATOM 3566 N N . GLN A 1 452 ? -89.591 -18.270 112.687 1.00 65.56 452 GLN A N 1
ATOM 3567 C CA . GLN A 1 452 ? -90.262 -19.473 113.195 1.00 65.56 452 GLN A CA 1
ATOM 3568 C C . GLN A 1 452 ? -90.344 -19.465 114.727 1.00 65.56 452 GLN A C 1
ATOM 3570 O O . GLN A 1 452 ? -91.409 -19.725 115.275 1.00 65.56 452 GLN A O 1
ATOM 3575 N N . SER A 1 453 ? -89.275 -19.050 115.414 1.00 64.94 453 SER A N 1
ATOM 3576 C CA . SER A 1 453 ? -89.279 -18.880 116.874 1.00 64.94 453 SER A CA 1
ATOM 3577 C C . SER A 1 453 ? -90.217 -17.758 117.343 1.00 64.94 453 SER A C 1
ATOM 3579 O O . SER A 1 453 ? -90.882 -17.889 118.371 1.00 64.94 453 SER A O 1
ATOM 3581 N N . VAL A 1 454 ? -90.316 -16.658 116.588 1.00 66.25 454 VAL A N 1
ATOM 3582 C CA . VAL A 1 454 ? -91.300 -15.596 116.850 1.00 66.25 454 VAL A CA 1
ATOM 3583 C C . VAL A 1 454 ? -92.721 -16.123 116.642 1.00 66.25 454 VAL A C 1
ATOM 3585 O O . VAL A 1 454 ? -93.568 -15.875 117.490 1.00 66.25 454 VAL A O 1
ATOM 3588 N N . HIS A 1 455 ? -92.972 -16.912 115.594 1.00 59.06 455 HIS A N 1
ATOM 3589 C CA . HIS A 1 455 ? -94.282 -17.514 115.337 1.00 59.06 455 HIS A CA 1
ATOM 3590 C C . HIS A 1 455 ? -94.701 -18.515 116.431 1.00 59.06 455 HIS A C 1
ATOM 3592 O O . HIS A 1 455 ? -95.837 -18.463 116.896 1.00 59.06 455 HIS A O 1
ATOM 3598 N N . GLU A 1 456 ? -93.780 -19.346 116.931 1.00 57.53 456 GLU A N 1
ATOM 3599 C CA . GLU A 1 456 ? -94.023 -20.225 118.088 1.00 57.53 456 GLU A CA 1
ATOM 3600 C C . GLU A 1 456 ? -94.337 -19.429 119.363 1.00 57.53 456 GLU A C 1
ATOM 3602 O O . GLU A 1 456 ? -95.271 -19.764 120.094 1.00 57.53 456 GLU A O 1
ATOM 3607 N N . LYS A 1 457 ? -93.620 -18.327 119.623 1.00 62.09 457 LYS A N 1
ATOM 3608 C CA . LYS A 1 457 ? -93.902 -17.452 120.776 1.00 62.09 457 LYS A CA 1
ATOM 3609 C C . LYS A 1 457 ? -95.224 -16.691 120.635 1.00 62.09 457 LYS A C 1
ATOM 3611 O O . LYS A 1 457 ? -95.898 -16.481 121.641 1.00 62.09 457 LYS A O 1
ATOM 3616 N N . THR A 1 458 ? -95.631 -16.332 119.418 1.00 54.66 458 THR A N 1
ATOM 3617 C CA . THR A 1 458 ? -96.948 -15.740 119.134 1.00 54.66 458 THR A CA 1
ATOM 3618 C C . THR A 1 458 ? -98.080 -16.742 119.386 1.00 54.66 458 THR A C 1
ATOM 3620 O O . THR A 1 458 ? -99.051 -16.389 120.050 1.00 54.66 458 THR A O 1
ATOM 3623 N N . LEU A 1 459 ? -97.916 -18.008 118.983 1.00 52.69 459 LEU A N 1
ATOM 3624 C CA . LEU A 1 459 ? -98.882 -19.083 119.258 1.00 52.69 459 LEU A CA 1
ATOM 3625 C C . LEU A 1 459 ? -98.951 -19.443 120.754 1.00 52.69 459 LEU A C 1
ATOM 3627 O O . LEU A 1 459 ? -100.021 -19.747 121.279 1.00 52.69 459 LEU A O 1
ATOM 3631 N N . THR A 1 460 ? -97.834 -19.332 121.480 1.00 53.44 460 THR A N 1
ATOM 3632 C CA . THR A 1 460 ? -97.804 -19.545 122.940 1.00 53.44 460 THR A CA 1
ATOM 3633 C C . THR A 1 460 ? -98.460 -18.381 123.709 1.00 53.44 460 THR A C 1
ATOM 3635 O O . THR A 1 460 ? -99.062 -18.601 124.759 1.00 53.44 460 THR A O 1
ATOM 3638 N N . MET A 1 461 ? -98.418 -17.150 123.175 1.00 49.31 461 MET A N 1
ATOM 3639 C CA . MET A 1 461 ? -99.173 -16.003 123.708 1.00 49.31 461 MET A CA 1
ATOM 3640 C C . MET A 1 461 ? -100.686 -16.107 123.460 1.00 49.31 461 MET A C 1
ATOM 3642 O O . MET A 1 461 ? -101.462 -15.687 124.317 1.00 49.31 461 MET A O 1
ATOM 3646 N N . GLU A 1 462 ? -101.126 -16.677 122.333 1.00 48.31 462 GLU A N 1
ATOM 3647 C CA . GLU A 1 462 ? -102.558 -16.873 122.053 1.00 48.31 462 GLU A CA 1
ATOM 3648 C C . GLU A 1 462 ? -103.193 -17.934 122.970 1.00 48.31 462 GLU A C 1
ATOM 3650 O O . GLU A 1 462 ? -104.326 -17.743 123.419 1.00 48.31 462 GLU A O 1
ATOM 3655 N N . VAL A 1 463 ? -102.447 -18.978 123.356 1.00 52.12 463 VAL A N 1
ATOM 3656 C CA . VAL A 1 463 ? -102.911 -20.035 124.281 1.00 52.12 463 VAL A CA 1
ATOM 3657 C C . VAL A 1 463 ? -102.925 -19.587 125.755 1.00 52.12 463 VAL A C 1
ATOM 3659 O O . VAL A 1 463 ? -103.756 -20.061 126.524 1.00 52.12 463 VAL A O 1
ATOM 3662 N N . TYR A 1 464 ? -102.110 -18.604 126.158 1.00 42.69 464 TYR A N 1
ATOM 3663 C CA . TYR A 1 464 ? -102.147 -18.030 127.518 1.00 42.69 464 TYR A CA 1
ATOM 3664 C C . TYR A 1 464 ? -103.221 -16.943 127.729 1.00 42.69 464 TYR A C 1
ATOM 3666 O O . TYR A 1 464 ? -103.369 -16.433 128.840 1.00 42.69 464 TYR A O 1
ATOM 3674 N N . SER A 1 465 ? -104.003 -16.598 126.698 1.00 40.88 465 SER A N 1
ATOM 3675 C CA . SER A 1 465 ? -105.045 -15.560 126.776 1.00 40.88 465 SER A CA 1
ATOM 3676 C C . SER A 1 465 ? -106.462 -16.079 127.064 1.00 40.88 465 SER A C 1
ATOM 3678 O O . SER A 1 465 ? -107.392 -15.276 127.165 1.00 40.88 465 SER A O 1
ATOM 3680 N N . LYS A 1 466 ? -106.662 -17.396 127.246 1.00 34.19 466 LYS A N 1
ATOM 3681 C CA . LYS A 1 466 ? -107.966 -17.953 127.639 1.00 34.19 466 LYS A CA 1
ATOM 3682 C C . LYS A 1 466 ? -107.853 -19.098 128.654 1.00 34.19 466 LYS A C 1
ATOM 3684 O O . LYS A 1 466 ? -107.299 -20.148 128.362 1.00 34.19 466 LYS A O 1
ATOM 3689 N N . VAL A 1 467 ? -108.554 -18.883 129.772 1.00 29.86 467 VAL A N 1
ATOM 3690 C CA . VAL A 1 467 ? -109.060 -19.829 130.788 1.00 29.86 467 VAL A CA 1
ATOM 3691 C C . VAL A 1 467 ? -108.271 -19.919 132.103 1.00 29.86 467 VAL A C 1
ATOM 3693 O O . VAL A 1 467 ? -107.281 -20.627 132.250 1.00 29.86 467 VAL A O 1
ATOM 3696 N N . SER A 1 468 ? -108.833 -19.234 133.100 1.00 25.94 468 SER A N 1
ATOM 3697 C CA . SER A 1 468 ? -108.652 -19.400 134.539 1.00 25.94 468 SER A CA 1
ATOM 3698 C C . SER A 1 468 ? -109.908 -20.052 135.150 1.00 25.94 468 SER A C 1
ATOM 3700 O O . SER A 1 468 ? -111.006 -19.560 134.902 1.00 25.94 468 SER A O 1
ATOM 3702 N N . LEU A 1 469 ? -109.745 -21.135 135.936 1.00 31.00 469 LEU A N 1
ATOM 3703 C CA . LEU A 1 469 ? -110.408 -21.466 137.228 1.00 31.00 469 LEU A CA 1
ATOM 3704 C C . LEU A 1 469 ? -110.294 -22.981 137.583 1.00 31.00 469 LEU A C 1
ATOM 3706 O O . LEU A 1 469 ? -110.541 -23.847 136.754 1.00 31.00 469 LEU A O 1
ATOM 3710 N N . PHE A 1 470 ? -109.884 -23.242 138.837 1.00 28.61 470 PHE A N 1
ATOM 3711 C CA . PHE A 1 470 ? -109.613 -24.498 139.599 1.00 28.61 470 PHE A CA 1
ATOM 3712 C C . PHE A 1 470 ? -110.848 -25.439 139.791 1.00 28.61 470 PHE A C 1
ATOM 3714 O O . PHE A 1 470 ? -111.932 -24.939 139.489 1.00 28.61 470 PHE A O 1
ATOM 3721 N N . PRO A 1 471 ? -110.796 -26.707 140.338 1.00 40.06 471 PRO A N 1
ATOM 3722 C CA . PRO A 1 471 ? -109.971 -27.198 141.481 1.00 40.06 471 PRO A CA 1
ATOM 3723 C C . PRO A 1 471 ? -109.553 -28.716 141.581 1.00 40.06 471 PRO A C 1
ATOM 3725 O O . PRO A 1 471 ? -109.967 -29.565 140.806 1.00 40.06 471 PRO A O 1
ATOM 3728 N N . SER A 1 472 ? -108.769 -29.016 142.641 1.00 25.59 472 SER A N 1
ATOM 3729 C CA . SER A 1 472 ? -108.645 -30.257 143.470 1.00 25.59 472 SER A CA 1
ATOM 3730 C C . SER A 1 472 ? -108.044 -31.602 142.964 1.00 25.59 472 SER A C 1
ATOM 3732 O O . SER A 1 472 ? -108.634 -32.289 142.146 1.00 25.59 472 SER A O 1
ATOM 3734 N N . PHE A 1 473 ? -106.953 -32.016 143.643 1.00 25.14 473 PHE A N 1
ATOM 3735 C CA . PHE A 1 473 ? -106.677 -33.302 144.350 1.00 25.14 473 PHE A CA 1
ATOM 3736 C C . PHE A 1 473 ? -106.746 -34.684 143.636 1.00 25.14 473 PHE A C 1
ATOM 3738 O O . PHE A 1 473 ? -107.821 -35.133 143.258 1.00 25.14 473 PHE A O 1
ATOM 3745 N N . SER A 1 474 ? -105.623 -35.437 143.627 1.00 24.00 474 SER A N 1
ATOM 3746 C CA . SER A 1 474 ? -105.440 -36.848 144.097 1.00 24.00 474 SER A CA 1
ATOM 3747 C C . SER A 1 474 ? -104.254 -37.590 143.417 1.00 24.00 474 SER A C 1
ATOM 3749 O O . SER A 1 474 ? -103.668 -37.090 142.465 1.00 24.00 474 SER A O 1
ATOM 3751 N N . TRP A 1 475 ? -103.825 -38.709 144.020 1.00 22.36 475 TRP A N 1
ATOM 3752 C CA . TRP A 1 475 ? -102.500 -39.369 143.990 1.00 22.36 475 TRP A CA 1
ATOM 3753 C C . TRP A 1 475 ? -102.166 -40.311 142.789 1.00 22.36 475 TRP A C 1
ATOM 3755 O O . TRP A 1 475 ? -103.053 -40.752 142.072 1.00 22.36 475 TRP A O 1
ATOM 3765 N N . THR A 1 476 ? -100.852 -40.613 142.677 1.00 32.84 476 THR A N 1
ATOM 3766 C CA . THR A 1 476 ? -100.000 -41.619 141.939 1.00 32.84 476 THR A CA 1
ATOM 3767 C C . THR A 1 476 ? -100.580 -43.048 141.695 1.00 32.84 476 THR A C 1
ATOM 3769 O O . THR A 1 476 ? -101.610 -43.291 142.319 1.00 32.84 476 THR A O 1
ATOM 3772 N N . PRO A 1 477 ? -99.954 -44.054 140.979 1.00 39.38 477 PRO A N 1
ATOM 3773 C CA . PRO A 1 477 ? -98.506 -44.290 140.673 1.00 39.38 477 PRO A CA 1
ATOM 3774 C C . PRO A 1 477 ? -98.119 -45.093 139.363 1.00 39.38 477 PRO A C 1
ATOM 3776 O O . PRO A 1 477 ? -98.987 -45.431 138.571 1.00 39.38 477 PRO A O 1
ATOM 3779 N N . GLU A 1 478 ? -96.813 -45.439 139.213 1.00 27.67 478 GLU A N 1
ATOM 3780 C CA . GLU A 1 478 ? -96.202 -46.592 138.460 1.00 27.67 478 GLU A CA 1
ATOM 3781 C C . GLU A 1 478 ? -96.296 -46.647 136.904 1.00 27.67 478 GLU A C 1
ATOM 3783 O O . GLU A 1 478 ? -97.236 -46.136 136.322 1.00 27.67 478 GLU A O 1
ATOM 3788 N N . LEU A 1 479 ? -95.400 -47.241 136.089 1.00 26.00 479 LEU A N 1
ATOM 3789 C CA . LEU A 1 479 ? -94.159 -48.040 136.196 1.00 26.00 479 LEU A CA 1
ATOM 3790 C C . LEU A 1 479 ? -93.544 -48.166 134.770 1.00 26.00 479 LEU A C 1
ATOM 3792 O O . LEU A 1 479 ? -94.304 -48.209 133.809 1.00 26.00 479 LEU A O 1
ATOM 3796 N N . LEU A 1 480 ? -92.215 -48.387 134.698 1.00 26.06 480 LEU A N 1
ATOM 3797 C CA . LEU A 1 480 ? -91.465 -49.192 133.690 1.00 26.06 480 LEU A CA 1
ATOM 3798 C C . LEU A 1 480 ? -91.460 -48.715 132.211 1.00 26.06 480 LEU A C 1
ATOM 3800 O O . LEU A 1 480 ? -92.469 -48.302 131.673 1.00 26.06 480 LEU A O 1
ATOM 3804 N N . SER A 1 481 ? -90.377 -48.772 131.427 1.00 29.47 481 SER A N 1
ATOM 3805 C CA . SER A 1 481 ? -89.124 -49.538 131.496 1.00 29.47 481 SER A CA 1
ATOM 3806 C C . SER A 1 481 ? -88.187 -49.144 130.334 1.00 29.47 481 SER A C 1
ATOM 3808 O O . SER A 1 481 ? -88.703 -48.923 129.246 1.00 29.47 481 SER A O 1
ATOM 3810 N N . LEU A 1 482 ? -86.862 -49.159 130.593 1.00 30.16 482 LEU A N 1
ATOM 3811 C CA . LEU A 1 482 ? -85.757 -49.813 129.830 1.00 30.16 482 LEU A CA 1
ATOM 3812 C C . LEU A 1 482 ? -85.629 -49.556 128.309 1.00 30.16 482 LEU A C 1
ATOM 3814 O O . LEU A 1 482 ? -86.613 -49.518 127.593 1.00 30.16 482 LEU A O 1
ATOM 3818 N N . ASP A 1 483 ? -84.467 -49.466 127.662 1.00 27.50 483 ASP A N 1
ATOM 3819 C CA . ASP A 1 483 ? -83.018 -49.661 127.898 1.00 27.50 483 ASP A CA 1
ATOM 3820 C C . ASP A 1 483 ? -82.355 -48.977 126.659 1.00 27.50 483 ASP A C 1
ATOM 3822 O O . ASP A 1 483 ? -83.054 -48.702 125.686 1.00 27.50 483 ASP A O 1
ATOM 3826 N N . SER A 1 484 ? -81.084 -48.607 126.510 1.00 31.78 484 SER A N 1
ATOM 3827 C CA . SER A 1 484 ? -79.788 -49.135 126.949 1.00 31.78 484 SER A CA 1
ATOM 3828 C C . SER A 1 484 ? -78.769 -47.986 126.820 1.00 31.78 484 SER A C 1
ATOM 3830 O O . SER A 1 484 ? -78.820 -47.242 125.843 1.00 31.78 484 SER A O 1
ATOM 3832 N N . GLY A 1 485 ? -77.884 -47.691 127.781 1.00 29.72 485 GLY A N 1
ATOM 3833 C CA . GLY A 1 485 ? -76.702 -48.498 128.126 1.00 29.72 485 GLY A CA 1
ATOM 3834 C C . GLY A 1 485 ? -75.607 -48.274 127.068 1.00 29.72 485 GLY A C 1
ATOM 3835 O O . GLY A 1 485 ? -75.886 -48.372 125.886 1.00 29.72 485 GLY A O 1
ATOM 3836 N N . ALA A 1 486 ? -74.338 -47.971 127.321 1.00 27.97 486 ALA A N 1
ATOM 3837 C CA . ALA A 1 486 ? -73.445 -47.785 128.465 1.00 27.97 486 ALA A CA 1
ATOM 3838 C C . ALA A 1 486 ? -72.186 -47.093 127.847 1.00 27.97 486 ALA A C 1
ATOM 3840 O O . ALA A 1 486 ? -72.025 -47.104 126.634 1.00 27.97 486 ALA A O 1
ATOM 3841 N N . GLY A 1 487 ? -71.210 -46.484 128.510 1.00 29.08 487 GLY A N 1
ATOM 3842 C CA . GLY A 1 487 ? -70.818 -46.425 129.899 1.00 29.08 487 GLY A CA 1
ATOM 3843 C C . GLY A 1 487 ? -69.407 -45.818 129.995 1.00 29.08 487 GLY A C 1
ATOM 3844 O O . GLY A 1 487 ? -68.574 -46.066 129.133 1.00 29.08 487 GLY A O 1
ATOM 3845 N N . LYS A 1 488 ? -69.155 -45.173 131.144 1.00 35.66 488 LYS A N 1
ATOM 3846 C CA . LYS A 1 488 ? -67.946 -45.321 131.988 1.00 35.66 488 LYS A CA 1
ATOM 3847 C C . LYS A 1 488 ? -66.665 -44.554 131.569 1.00 35.66 488 LYS A C 1
ATOM 3849 O O . LYS A 1 488 ? -66.324 -44.512 130.405 1.00 35.66 488 LYS A O 1
ATOM 3854 N N . VAL A 1 489 ? -65.831 -43.990 132.460 1.00 29.03 489 VAL A N 1
ATOM 3855 C CA . VAL A 1 489 ? -65.771 -43.898 133.939 1.00 29.03 489 VAL A CA 1
ATOM 3856 C C . VAL A 1 489 ? -64.597 -42.964 134.325 1.00 29.03 489 VAL A C 1
ATOM 3858 O O . VAL A 1 489 ? -63.527 -43.091 133.746 1.00 29.03 489 VAL A O 1
ATOM 3861 N N . TRP A 1 490 ? -64.813 -42.134 135.365 1.00 25.58 490 TRP A N 1
ATOM 3862 C CA . TRP A 1 490 ? -63.878 -41.653 136.422 1.00 25.58 490 TRP A CA 1
ATOM 3863 C C . TRP A 1 490 ? -62.623 -40.819 136.080 1.00 25.58 490 TRP A C 1
ATOM 3865 O O . TRP A 1 490 ? -61.945 -41.075 135.105 1.00 25.58 490 TRP A O 1
ATOM 3875 N N . ARG A 1 491 ? -62.155 -39.873 136.920 1.00 30.84 491 ARG A N 1
ATOM 3876 C CA . ARG A 1 491 ? -62.085 -39.796 138.408 1.00 30.84 491 ARG A CA 1
ATOM 3877 C C . ARG A 1 491 ? -61.844 -38.307 138.797 1.00 30.84 491 ARG A C 1
ATOM 3879 O O . ARG A 1 491 ? -61.048 -37.669 138.125 1.00 30.84 491 ARG A O 1
ATOM 3886 N N . ARG A 1 492 ? -62.627 -37.660 139.685 1.00 32.41 492 ARG A N 1
ATOM 3887 C CA . ARG A 1 492 ? -62.495 -37.544 141.172 1.00 32.41 492 ARG A CA 1
ATOM 3888 C C . ARG A 1 492 ? -61.184 -36.818 141.582 1.00 32.41 492 ARG A C 1
ATOM 3890 O O . ARG A 1 492 ? -60.130 -37.244 141.145 1.00 32.41 492 ARG A O 1
ATOM 3897 N N . ILE A 1 493 ? -61.155 -35.752 142.391 1.00 29.58 493 ILE A N 1
ATOM 3898 C CA . ILE A 1 493 ? -61.446 -35.647 143.844 1.00 29.58 493 ILE A CA 1
ATOM 3899 C C . ILE A 1 493 ? -61.546 -34.131 144.169 1.00 29.58 493 ILE A C 1
ATOM 3901 O O . ILE A 1 493 ? -60.677 -33.384 143.741 1.00 29.58 493 ILE A O 1
ATOM 3905 N N . ASN A 1 494 ? -62.675 -33.610 144.676 1.00 29.33 494 ASN A N 1
ATOM 3906 C CA . ASN A 1 494 ? -63.155 -33.592 146.082 1.00 29.33 494 ASN A CA 1
ATOM 3907 C C . ASN A 1 494 ? -62.405 -32.560 146.956 1.00 29.33 494 ASN A C 1
ATOM 3909 O O . ASN A 1 494 ? -61.194 -32.465 146.855 1.00 29.33 494 ASN A O 1
ATOM 3913 N N . LEU A 1 495 ? -63.002 -31.825 147.898 1.00 30.03 495 LEU A N 1
ATOM 3914 C CA . LEU A 1 495 ? -64.377 -31.668 148.403 1.00 30.03 495 LEU A CA 1
ATOM 3915 C C . LEU A 1 495 ? -64.315 -30.578 149.501 1.00 30.03 495 LEU A C 1
ATOM 3917 O O . LEU A 1 495 ? -63.296 -30.531 150.174 1.00 30.03 495 LEU A O 1
ATOM 3921 N N . GLY A 1 496 ? -65.413 -29.835 149.721 1.00 27.17 496 GLY A N 1
ATOM 3922 C CA . GLY A 1 496 ? -65.972 -29.397 151.029 1.00 27.17 496 GLY A CA 1
ATOM 3923 C C . GLY A 1 496 ? -65.089 -28.642 152.052 1.00 27.17 496 GLY A C 1
ATOM 3924 O O . GLY A 1 496 ? -63.916 -28.907 152.213 1.00 27.17 496 GLY A O 1
ATOM 3925 N N . ALA A 1 497 ? -65.578 -27.738 152.897 1.00 28.31 497 ALA A N 1
ATOM 3926 C CA . ALA A 1 497 ? -66.928 -27.325 153.243 1.00 28.31 497 ALA A CA 1
ATOM 3927 C C . ALA A 1 497 ? -66.861 -26.088 154.182 1.00 28.31 497 ALA A C 1
ATOM 3929 O O . ALA A 1 497 ? -65.873 -25.889 154.878 1.00 28.31 497 ALA A O 1
ATOM 3930 N N . ALA A 1 498 ? -67.982 -25.358 154.238 1.00 26.53 498 ALA A N 1
ATOM 3931 C CA . ALA A 1 498 ? -68.578 -24.654 155.389 1.00 26.53 498 ALA A CA 1
ATOM 3932 C C . ALA A 1 498 ? -67.980 -23.353 156.014 1.00 26.53 498 ALA A C 1
ATOM 3934 O O . ALA A 1 498 ? -67.045 -23.379 156.799 1.00 26.53 498 ALA A O 1
ATOM 3935 N N . ILE A 1 499 ? -68.736 -22.257 155.795 1.00 28.41 499 ILE A N 1
ATOM 3936 C CA . ILE A 1 499 ? -69.375 -21.326 156.771 1.00 28.41 499 ILE A CA 1
ATOM 3937 C C . ILE A 1 499 ? -68.531 -20.325 157.622 1.00 28.41 499 ILE A C 1
ATOM 3939 O O . ILE A 1 499 ? -67.782 -20.703 158.510 1.00 28.41 499 ILE A O 1
ATOM 3943 N N . LYS A 1 500 ? -68.913 -19.032 157.461 1.00 29.86 500 LYS A N 1
ATOM 3944 C CA . LYS A 1 500 ? -68.815 -17.825 158.341 1.00 29.86 500 LYS A CA 1
ATOM 3945 C C . LYS A 1 500 ? -67.432 -17.231 158.681 1.00 29.86 500 LYS A C 1
ATOM 3947 O O . LYS A 1 500 ? -66.747 -17.737 159.555 1.00 29.86 500 LYS A O 1
ATOM 3952 N N . ALA A 1 501 ? -67.166 -16.003 158.204 1.00 26.28 501 ALA A N 1
ATOM 3953 C CA . ALA A 1 501 ? -67.305 -14.745 158.978 1.00 26.28 501 ALA A CA 1
ATOM 3954 C C . ALA A 1 501 ? -66.543 -13.546 158.352 1.00 26.28 501 ALA A C 1
ATOM 3956 O O . ALA A 1 501 ? -65.369 -13.670 158.033 1.00 26.28 501 ALA A O 1
ATOM 3957 N N . ALA A 1 502 ? -67.207 -12.371 158.350 1.00 27.67 502 ALA A N 1
ATOM 3958 C CA . ALA A 1 502 ? -66.664 -10.992 158.289 1.00 27.67 502 ALA A CA 1
ATOM 3959 C C . ALA A 1 502 ? -66.030 -10.537 156.939 1.00 27.67 502 ALA A C 1
ATOM 3961 O O . ALA A 1 502 ? -65.372 -11.312 156.275 1.00 27.67 502 ALA A O 1
ATOM 3962 N N . LYS A 1 503 ? -66.127 -9.297 156.431 1.00 32.84 503 LYS A N 1
ATOM 3963 C CA . LYS A 1 503 ? -66.621 -7.995 156.916 1.00 32.84 503 LYS A CA 1
ATOM 3964 C C . LYS A 1 503 ? -66.647 -7.015 155.712 1.00 32.84 503 LYS A C 1
ATOM 3966 O O . LYS A 1 503 ? -65.675 -6.974 154.975 1.00 32.84 503 LYS A O 1
ATOM 3971 N N . LYS A 1 504 ? -67.690 -6.173 155.626 1.00 35.88 504 LYS A N 1
ATOM 3972 C CA . LYS A 1 504 ? -67.760 -4.802 155.046 1.00 35.88 504 LYS A CA 1
ATOM 3973 C C . LYS A 1 504 ? -67.310 -4.511 153.590 1.00 35.88 504 LYS A C 1
ATOM 3975 O O . LYS A 1 504 ? -66.121 -4.451 153.314 1.00 35.88 504 LYS A O 1
ATOM 3980 N N . GLY A 1 505 ? -68.260 -3.970 152.811 1.00 32.69 505 GLY A N 1
ATOM 3981 C CA . GLY A 1 505 ? -68.103 -2.661 152.145 1.00 32.69 505 GLY A CA 1
ATOM 3982 C C . GLY A 1 505 ? -68.240 -2.614 150.613 1.00 32.69 505 GLY A C 1
ATOM 3983 O O . GLY A 1 505 ? -67.518 -3.309 149.919 1.00 32.69 505 GLY A O 1
ATOM 3984 N N . ASN A 1 506 ? -69.073 -1.675 150.134 1.00 46.91 506 ASN A N 1
ATOM 3985 C CA . ASN A 1 506 ? -69.181 -1.115 148.770 1.00 46.91 506 ASN A CA 1
ATOM 3986 C C . ASN A 1 506 ? -69.879 -1.920 147.656 1.00 46.91 506 ASN A C 1
ATOM 3988 O O . ASN A 1 506 ? -69.233 -2.569 146.844 1.00 46.91 506 ASN A O 1
ATOM 3992 N N . GLU A 1 507 ? -71.192 -1.703 147.503 1.00 43.28 507 GLU A N 1
ATOM 3993 C CA . GLU A 1 507 ? -71.979 -2.180 146.347 1.00 43.28 507 GLU A CA 1
ATOM 3994 C C . GLU A 1 507 ? -72.898 -1.109 145.713 1.00 43.28 507 GLU A C 1
ATOM 3996 O O . GLU A 1 507 ? -73.815 -1.430 144.965 1.00 43.28 507 GLU A O 1
ATOM 4001 N N . ALA A 1 508 ? -72.646 0.185 145.958 1.00 49.47 508 ALA A N 1
ATOM 4002 C CA . ALA A 1 508 ? -73.435 1.281 145.367 1.00 49.47 508 ALA A CA 1
ATOM 4003 C C . ALA A 1 508 ? -72.694 2.107 144.290 1.00 49.47 508 ALA A C 1
ATOM 4005 O O . ALA A 1 508 ? -73.300 2.963 143.653 1.00 49.47 508 ALA A O 1
ATOM 4006 N N . GLU A 1 509 ? -71.407 1.843 144.035 1.00 44.25 509 GLU A N 1
ATOM 4007 C CA . GLU A 1 509 ? -70.586 2.637 143.095 1.00 44.25 509 GLU A CA 1
ATOM 4008 C C . GLU A 1 509 ? -70.104 1.843 141.862 1.00 44.25 509 GLU A C 1
ATOM 4010 O O . GLU A 1 509 ? -69.617 2.415 140.886 1.00 44.25 509 GLU A O 1
ATOM 4015 N N . LEU A 1 510 ? -70.322 0.521 141.851 1.00 48.62 510 LEU A N 1
ATOM 4016 C CA . LEU A 1 510 ? -69.953 -0.368 140.742 1.00 48.62 510 LEU A CA 1
ATOM 4017 C C . LEU A 1 510 ? -71.045 -0.460 139.658 1.00 48.62 510 LEU A C 1
ATOM 4019 O O . LEU A 1 510 ? -70.749 -0.695 138.489 1.00 48.62 510 LEU A O 1
ATOM 4023 N N . THR A 1 511 ? -72.306 -0.198 140.008 1.00 52.78 511 THR A N 1
ATOM 4024 C CA . THR A 1 511 ? -73.451 -0.321 139.091 1.00 52.78 511 THR A CA 1
ATOM 4025 C C . THR A 1 511 ? -73.651 0.899 138.187 1.00 52.78 511 THR A C 1
ATOM 4027 O O . THR A 1 511 ? -74.208 0.759 137.102 1.00 52.78 511 THR A O 1
ATOM 4030 N N . LYS A 1 512 ? -73.133 2.080 138.555 1.00 51.09 512 LYS A N 1
ATOM 4031 C CA . LYS A 1 512 ? -73.225 3.293 137.718 1.00 51.09 512 LYS A CA 1
ATOM 4032 C C . LYS A 1 512 ? -72.158 3.343 136.613 1.00 51.09 512 LYS A C 1
ATOM 4034 O O . LYS A 1 512 ? -72.457 3.756 135.499 1.00 51.09 512 LYS A O 1
ATOM 4039 N N . LYS A 1 513 ? -70.942 2.840 136.868 1.00 53.28 513 LYS A N 1
ATOM 4040 C CA . LYS A 1 513 ? -69.851 2.821 135.870 1.00 53.28 513 LYS A CA 1
ATOM 4041 C C . LYS A 1 513 ? -70.067 1.813 134.732 1.00 53.28 513 LYS A C 1
ATOM 4043 O O . LYS A 1 513 ? -69.673 2.092 133.605 1.00 53.28 513 LYS A O 1
ATOM 4048 N N . MET A 1 514 ? -70.732 0.683 134.986 1.00 51.56 514 MET A N 1
ATOM 4049 C CA . MET A 1 514 ? -70.970 -0.337 133.950 1.00 51.56 514 MET A CA 1
ATOM 4050 C C . MET A 1 514 ? -72.047 0.062 132.927 1.00 51.56 514 MET A C 1
ATOM 4052 O O . MET A 1 514 ? -71.996 -0.383 131.782 1.00 51.56 514 MET A O 1
ATOM 4056 N N . VAL A 1 515 ? -73.006 0.914 133.307 1.00 57.47 515 VAL A N 1
ATOM 4057 C CA . VAL A 1 515 ? -74.090 1.352 132.408 1.00 57.47 515 VAL A CA 1
ATOM 4058 C C . VAL A 1 515 ? -73.620 2.460 131.456 1.00 57.47 515 VAL A C 1
ATOM 4060 O O . VAL A 1 515 ? -73.959 2.428 130.271 1.00 57.47 515 VAL A O 1
ATOM 4063 N N . ASP A 1 516 ? -72.769 3.379 131.922 1.00 52.91 516 ASP A N 1
ATOM 4064 C CA . ASP A 1 516 ? -72.241 4.468 131.086 1.00 52.91 516 ASP A CA 1
ATOM 4065 C C . ASP A 1 516 ? -71.180 3.977 130.075 1.00 52.91 516 ASP A C 1
ATOM 4067 O O . ASP A 1 516 ? -71.122 4.469 128.944 1.00 52.91 516 ASP A O 1
ATOM 4071 N N . GLU A 1 517 ? -70.411 2.930 130.405 1.00 50.66 517 GLU A N 1
ATOM 4072 C CA . GLU A 1 517 ? -69.465 2.301 129.467 1.00 50.66 517 GLU A CA 1
ATOM 4073 C C . GLU A 1 517 ? -70.174 1.471 128.374 1.00 50.66 517 GLU A C 1
ATOM 4075 O O . GLU A 1 517 ? -69.726 1.427 127.222 1.00 50.66 517 GLU A O 1
ATOM 4080 N N . ALA A 1 518 ? -71.327 0.870 128.689 1.00 56.16 518 ALA A N 1
ATOM 4081 C CA . ALA A 1 518 ? -72.143 0.142 127.716 1.00 56.16 518 ALA A CA 1
ATOM 4082 C C . ALA A 1 518 ? -72.831 1.079 126.704 1.00 56.16 518 ALA A C 1
ATOM 4084 O O . ALA A 1 518 ? -72.949 0.729 125.527 1.00 56.16 518 ALA A O 1
ATOM 4085 N N . LYS A 1 519 ? -73.217 2.292 127.126 1.00 46.75 519 LYS A N 1
ATOM 4086 C CA . LYS A 1 519 ? -73.827 3.306 126.251 1.00 46.75 519 LYS A CA 1
ATOM 4087 C C . LYS A 1 519 ? -72.819 3.904 125.260 1.00 46.75 519 LYS A C 1
ATOM 4089 O O . LYS A 1 519 ? -73.105 3.985 124.068 1.00 46.75 519 LYS A O 1
ATOM 4094 N N . TRP A 1 520 ? -71.592 4.192 125.707 1.00 57.59 520 TRP A N 1
ATOM 4095 C CA . TRP A 1 520 ? -70.517 4.713 124.846 1.00 57.59 520 TRP A CA 1
ATOM 4096 C C . TRP A 1 520 ? -70.092 3.735 123.732 1.00 57.59 520 TRP A C 1
ATOM 4098 O O . TRP A 1 520 ? -69.768 4.154 122.619 1.00 57.59 520 TRP A O 1
ATOM 4108 N N . ARG A 1 521 ? -70.127 2.417 123.987 1.00 56.31 521 ARG A N 1
ATOM 4109 C CA . ARG A 1 521 ? -69.791 1.400 122.971 1.00 56.31 521 ARG A CA 1
ATOM 4110 C C . ARG A 1 521 ? -70.882 1.170 121.926 1.00 56.31 521 ARG A C 1
ATOM 4112 O O . ARG A 1 521 ? -70.555 0.680 120.845 1.00 56.31 521 ARG A O 1
ATOM 4119 N N . PHE A 1 522 ? -72.138 1.495 122.224 1.00 56.66 522 PHE A N 1
ATOM 4120 C CA . PHE A 1 522 ? -73.244 1.327 121.280 1.00 56.66 522 PHE A CA 1
ATOM 4121 C C . PHE A 1 522 ? -73.308 2.497 120.284 1.00 56.66 522 PHE A C 1
ATOM 4123 O O . PHE A 1 522 ? -73.428 2.268 119.081 1.00 56.66 522 PHE A O 1
ATOM 4130 N N . ASP A 1 523 ? -73.078 3.728 120.753 1.00 53.41 523 ASP A N 1
ATOM 4131 C CA . ASP A 1 523 ? -73.163 4.931 119.912 1.00 53.41 523 ASP A CA 1
ATOM 4132 C C . ASP A 1 523 ? -71.956 5.102 118.958 1.00 53.41 523 ASP A C 1
ATOM 4134 O O . ASP A 1 523 ? -72.104 5.646 117.865 1.00 53.41 523 ASP A O 1
ATOM 4138 N N . ASN A 1 524 ? -70.776 4.556 119.290 1.00 53.53 524 ASN A N 1
ATOM 4139 C CA . ASN A 1 524 ? -69.567 4.663 118.450 1.00 53.53 524 ASN A CA 1
ATOM 4140 C C . ASN A 1 524 ? -69.383 3.545 117.402 1.00 53.53 524 ASN A C 1
ATOM 4142 O O . ASN A 1 524 ? -68.469 3.625 116.581 1.00 53.53 524 ASN A O 1
ATOM 4146 N N . LYS A 1 525 ? -70.213 2.489 117.402 1.00 49.50 525 LYS A N 1
ATOM 4147 C CA . LYS A 1 525 ? -70.012 1.307 116.529 1.00 49.50 525 LYS A CA 1
ATOM 4148 C C . LYS A 1 525 ? -70.984 1.203 115.347 1.00 49.50 525 LYS A C 1
ATOM 4150 O O . LYS A 1 525 ? -70.794 0.352 114.482 1.00 49.50 525 LYS A O 1
ATOM 4155 N N . VAL A 1 526 ? -71.987 2.078 115.277 1.00 47.28 526 VAL A N 1
ATOM 4156 C CA . VAL A 1 526 ? -73.031 2.070 114.235 1.00 47.28 526 VAL A CA 1
ATOM 4157 C C . VAL A 1 526 ? -72.675 2.848 112.944 1.00 47.28 526 VAL A C 1
ATOM 4159 O O . VAL A 1 526 ? -73.191 2.467 111.894 1.00 47.28 526 VAL A O 1
ATOM 4162 N N . PRO A 1 527 ? -71.729 3.813 112.889 1.00 49.66 527 PRO A N 1
ATOM 4163 C CA . PRO A 1 527 ? -71.381 4.453 111.609 1.00 49.66 527 PRO A CA 1
ATOM 4164 C C . PRO A 1 527 ? -70.462 3.642 110.672 1.00 49.66 527 PRO A C 1
ATOM 4166 O O . PRO A 1 527 ? -70.180 4.092 109.565 1.00 49.66 527 PRO A O 1
ATOM 4169 N N . ALA A 1 528 ? -69.982 2.455 111.064 1.00 44.62 528 ALA A N 1
ATOM 4170 C CA . ALA A 1 528 ? -69.011 1.687 110.269 1.00 44.62 528 ALA A CA 1
ATOM 4171 C C . ALA A 1 528 ? -69.631 0.692 109.259 1.00 44.62 528 ALA A C 1
ATOM 4173 O O . ALA A 1 528 ? -68.891 0.036 108.527 1.00 44.62 528 ALA A O 1
ATOM 4174 N N . ILE A 1 529 ? -70.966 0.562 109.184 1.00 51.75 529 ILE A N 1
ATOM 4175 C CA . ILE A 1 529 ? -71.643 -0.436 108.323 1.00 51.75 529 ILE A CA 1
ATOM 4176 C C . ILE A 1 529 ? -72.733 0.206 107.442 1.00 51.75 529 ILE A C 1
ATOM 4178 O O . ILE A 1 529 ? -73.859 -0.270 107.364 1.00 51.75 529 ILE A O 1
ATOM 4182 N N . CYS A 1 530 ? -72.390 1.274 106.718 1.00 42.12 530 CYS A N 1
ATOM 4183 C CA . CYS A 1 530 ? -73.200 1.773 105.599 1.00 42.12 530 CYS A CA 1
ATOM 4184 C C . CYS A 1 530 ? -72.317 2.073 104.381 1.00 42.12 530 CYS A C 1
ATOM 4186 O O . CYS A 1 530 ? -72.011 3.215 104.054 1.00 42.12 530 CYS A O 1
ATOM 4188 N N . GLN A 1 531 ? -71.930 1.008 103.677 1.00 52.41 531 GLN A N 1
ATOM 4189 C CA . GLN A 1 531 ? -71.271 1.051 102.372 1.00 52.41 531 GLN A CA 1
ATOM 4190 C C . GLN A 1 531 ? -72.264 0.597 101.285 1.00 52.41 531 GLN A C 1
ATOM 4192 O O . GLN A 1 531 ? -72.158 -0.504 100.755 1.00 52.41 531 GLN A O 1
ATOM 4197 N N . VAL A 1 532 ? -73.268 1.426 100.968 1.00 48.06 532 VAL A N 1
ATOM 4198 C CA . VAL A 1 532 ? -74.291 1.112 99.937 1.00 48.06 532 VAL A CA 1
ATOM 4199 C C . VAL A 1 532 ? -74.081 1.896 98.623 1.00 48.06 532 VAL A C 1
ATOM 4201 O O . VAL A 1 532 ? -74.591 1.498 97.580 1.00 48.06 532 VAL A O 1
ATOM 4204 N N . ASN A 1 533 ? -73.223 2.927 98.599 1.00 50.75 533 ASN A N 1
ATOM 4205 C CA . ASN A 1 533 ? -72.905 3.687 97.372 1.00 50.75 533 ASN A CA 1
ATOM 4206 C C . ASN A 1 533 ? -71.713 3.131 96.562 1.00 50.75 533 ASN A C 1
ATOM 4208 O O . ASN A 1 533 ? -71.536 3.476 95.392 1.00 50.75 533 ASN A O 1
ATOM 4212 N N . SER A 1 534 ? -70.907 2.233 97.136 1.00 53.53 534 SER A N 1
ATOM 4213 C CA . SER A 1 534 ? -69.752 1.641 96.442 1.00 53.53 534 SER A CA 1
ATOM 4214 C C . SER A 1 534 ? -70.129 0.444 95.557 1.00 53.53 534 SER A C 1
ATOM 4216 O O . SER A 1 534 ? -69.467 0.208 94.552 1.00 53.53 534 SER A O 1
ATOM 4218 N N . THR A 1 535 ? -71.207 -0.287 95.862 1.00 52.12 535 THR A N 1
ATOM 4219 C CA . THR A 1 535 ? -71.594 -1.528 95.160 1.00 52.12 535 THR A CA 1
ATOM 4220 C C . THR A 1 535 ? -72.193 -1.289 93.769 1.00 52.12 535 THR A C 1
ATOM 4222 O O . THR A 1 535 ? -71.776 -1.952 92.823 1.00 52.12 535 THR A O 1
ATOM 4225 N N . LYS A 1 536 ? -73.074 -0.292 93.586 1.00 59.75 536 LYS A N 1
ATOM 4226 C CA . LYS A 1 536 ? -73.597 0.087 92.248 1.00 59.75 536 LYS A CA 1
ATOM 4227 C C . LYS A 1 536 ? -72.517 0.668 91.323 1.00 59.75 536 LYS A C 1
ATOM 4229 O O . LYS A 1 536 ? -72.563 0.470 90.109 1.00 59.75 536 LYS A O 1
ATOM 4234 N N . THR A 1 537 ? -71.541 1.373 91.893 1.00 58.44 537 THR A N 1
ATOM 4235 C CA . THR A 1 537 ? -70.403 1.941 91.152 1.00 58.44 537 THR A CA 1
ATOM 4236 C C . THR A 1 537 ? -69.437 0.841 90.705 1.00 58.44 537 THR A C 1
ATOM 4238 O O . THR A 1 537 ? -69.041 0.813 89.541 1.00 58.44 537 THR A O 1
ATOM 4241 N N . LEU A 1 538 ? -69.143 -0.124 91.585 1.00 58.09 538 LEU A N 1
ATOM 4242 C CA . LEU A 1 538 ? -68.363 -1.323 91.261 1.00 58.09 538 LEU A CA 1
ATOM 4243 C C . LEU A 1 538 ? -69.031 -2.174 90.171 1.00 58.09 538 LEU A C 1
ATOM 4245 O O . LEU A 1 538 ? -68.357 -2.626 89.252 1.00 58.09 538 LEU A O 1
ATOM 4249 N N . GLU A 1 539 ? -70.353 -2.349 90.205 1.00 67.31 539 GLU A N 1
ATOM 4250 C CA . GLU A 1 539 ? -71.071 -3.168 89.219 1.00 67.31 539 GLU A CA 1
ATOM 4251 C C . GLU A 1 539 ? -71.082 -2.543 87.809 1.00 67.31 539 GLU A C 1
ATOM 4253 O O . GLU A 1 539 ? -70.883 -3.241 86.809 1.00 67.31 539 GLU A O 1
ATOM 4258 N N . LYS A 1 540 ? -71.222 -1.211 87.712 1.00 74.44 540 LYS A N 1
ATOM 4259 C CA . LYS A 1 540 ? -71.048 -0.482 86.442 1.00 74.44 540 LYS A CA 1
ATOM 4260 C C . LYS A 1 540 ? -69.612 -0.571 85.920 1.00 74.44 540 LYS A C 1
ATOM 4262 O O . LYS A 1 540 ? -69.426 -0.789 84.724 1.00 74.44 540 LYS A O 1
ATOM 4267 N N . GLN A 1 541 ? -68.607 -0.457 86.792 1.00 69.56 541 GLN A N 1
ATOM 4268 C CA . GLN A 1 541 ? -67.200 -0.613 86.403 1.00 69.56 541 GLN A CA 1
ATOM 4269 C C . GLN A 1 541 ? -66.887 -2.039 85.931 1.00 69.56 541 GLN A C 1
ATOM 4271 O O . GLN A 1 541 ? -66.184 -2.200 84.940 1.00 69.56 541 GLN A O 1
ATOM 4276 N N . VAL A 1 542 ? -67.465 -3.072 86.552 1.00 70.81 542 VAL A N 1
ATOM 4277 C CA . VAL A 1 542 ? -67.308 -4.469 86.111 1.00 70.81 542 VAL A CA 1
ATOM 4278 C C . VAL A 1 542 ? -67.931 -4.699 84.732 1.00 70.81 542 VAL A C 1
ATOM 4280 O O . VAL A 1 542 ? -67.299 -5.328 83.884 1.00 70.81 542 VAL A O 1
ATOM 4283 N N . LYS A 1 543 ? -69.131 -4.167 84.457 1.00 76.50 543 LYS A N 1
ATOM 4284 C CA . LYS A 1 543 ? -69.736 -4.256 83.113 1.00 76.50 543 LYS A CA 1
ATOM 4285 C C . LYS A 1 543 ? -68.917 -3.504 82.061 1.00 76.50 543 LYS A C 1
ATOM 4287 O O . LYS A 1 543 ? -68.691 -4.045 80.983 1.00 76.50 543 LYS A O 1
ATOM 4292 N N . ALA A 1 544 ? -68.430 -2.307 82.389 1.00 73.88 544 ALA A N 1
ATOM 4293 C CA . ALA A 1 544 ? -67.585 -1.522 81.492 1.00 73.88 544 ALA A CA 1
ATOM 4294 C C . ALA A 1 544 ? -66.239 -2.211 81.204 1.00 73.88 544 ALA A C 1
ATOM 4296 O O . ALA A 1 544 ? -65.802 -2.247 80.058 1.00 73.88 544 ALA A O 1
ATOM 4297 N N . LEU A 1 545 ? -65.602 -2.812 82.214 1.00 73.00 545 LEU A N 1
ATOM 4298 C CA . LEU A 1 545 ? -64.361 -3.574 82.039 1.00 73.00 545 LEU A CA 1
ATOM 4299 C C . LEU A 1 545 ? -64.580 -4.873 81.255 1.00 73.00 545 LEU A C 1
ATOM 4301 O O . LEU A 1 545 ? -63.704 -5.275 80.498 1.00 73.00 545 LEU A O 1
ATOM 4305 N N . LYS A 1 546 ? -65.744 -5.519 81.391 1.00 73.00 546 LYS A N 1
ATOM 4306 C CA . LYS A 1 546 ? -66.082 -6.723 80.618 1.00 73.00 546 LYS A CA 1
ATOM 4307 C C . LYS A 1 546 ? -66.312 -6.412 79.136 1.00 73.00 546 LYS A C 1
ATOM 4309 O O . LYS A 1 546 ? -65.868 -7.186 78.298 1.00 73.00 546 LYS A O 1
ATOM 4314 N N . ALA A 1 547 ? -66.962 -5.289 78.829 1.00 78.75 547 ALA A N 1
ATOM 4315 C CA . ALA A 1 547 ? -67.109 -4.812 77.455 1.00 78.75 547 ALA A CA 1
ATOM 4316 C C . ALA A 1 547 ? -65.743 -4.463 76.840 1.00 78.75 547 ALA A C 1
ATOM 4318 O O . ALA A 1 547 ? -65.410 -4.994 75.789 1.00 78.75 547 ALA A O 1
ATOM 4319 N N . LYS A 1 548 ? -64.898 -3.699 77.554 1.00 83.69 548 LYS A N 1
ATOM 4320 C CA . LYS A 1 548 ? -63.529 -3.395 77.099 1.00 83.69 548 LYS A CA 1
ATOM 4321 C C . LYS A 1 548 ? -62.688 -4.645 76.857 1.00 83.69 548 LYS A C 1
ATOM 4323 O O . LYS A 1 548 ? -62.037 -4.737 75.832 1.00 83.69 548 LYS A O 1
ATOM 4328 N N . ARG A 1 549 ? -62.761 -5.640 77.750 1.00 75.81 549 ARG A N 1
ATOM 4329 C CA . ARG A 1 549 ? -62.070 -6.922 77.553 1.00 75.81 549 ARG A CA 1
ATOM 4330 C C . ARG A 1 549 ? -62.519 -7.628 76.268 1.00 75.81 549 ARG A C 1
ATOM 4332 O O . ARG A 1 549 ? -61.682 -8.213 75.601 1.00 75.81 549 ARG A O 1
ATOM 4339 N N . SER A 1 550 ? -63.810 -7.583 75.942 1.00 80.88 550 SER A N 1
ATOM 4340 C CA . SER A 1 550 ? -64.345 -8.193 74.718 1.00 80.88 550 SER A CA 1
ATOM 4341 C C . SER A 1 550 ? -63.887 -7.458 73.455 1.00 80.88 550 SER A C 1
ATOM 4343 O O . SER A 1 550 ? -63.583 -8.108 72.459 1.00 80.88 550 SER A O 1
ATOM 4345 N N . ASP A 1 551 ? -63.828 -6.125 73.492 1.00 83.25 551 ASP A N 1
ATOM 4346 C CA . ASP A 1 551 ? -63.326 -5.313 72.375 1.00 83.25 551 ASP A CA 1
ATOM 4347 C C . ASP A 1 551 ? -61.813 -5.513 72.179 1.00 83.25 551 ASP A C 1
ATOM 4349 O O . ASP A 1 551 ? -61.348 -5.694 71.052 1.00 83.25 551 ASP A O 1
ATOM 4353 N N . ASP A 1 552 ? -61.049 -5.561 73.275 1.00 77.88 552 ASP A N 1
ATOM 4354 C CA . ASP A 1 552 ? -59.613 -5.850 73.251 1.00 77.88 552 ASP A CA 1
ATOM 4355 C C . ASP A 1 552 ? -59.356 -7.262 72.687 1.00 77.88 552 ASP A C 1
ATOM 4357 O O . ASP A 1 552 ? -58.489 -7.435 71.833 1.00 77.88 552 ASP A O 1
ATOM 4361 N N . GLU A 1 553 ? -60.152 -8.263 73.078 1.00 80.38 553 GLU A N 1
ATOM 4362 C CA . GLU A 1 553 ? -60.070 -9.644 72.575 1.00 80.38 553 GLU A CA 1
ATOM 4363 C C . GLU A 1 553 ? -60.373 -9.734 71.068 1.00 80.38 553 GLU A C 1
ATOM 4365 O O . GLU A 1 553 ? -59.655 -10.415 70.332 1.00 80.38 553 GLU A O 1
ATOM 4370 N N . ALA A 1 554 ? -61.350 -8.968 70.574 1.00 83.44 554 ALA A N 1
ATOM 4371 C CA . ALA A 1 554 ? -61.614 -8.851 69.140 1.00 83.44 554 ALA A CA 1
ATOM 4372 C C . ALA A 1 554 ? -60.455 -8.169 68.383 1.00 83.44 554 ALA A C 1
ATOM 4374 O O . ALA A 1 554 ? -60.105 -8.584 67.275 1.00 83.44 554 ALA A O 1
ATOM 4375 N N . SER A 1 555 ? -59.820 -7.152 68.978 1.00 81.06 555 SER A N 1
ATOM 4376 C CA . SER A 1 555 ? -58.654 -6.482 68.384 1.00 81.06 555 SER A CA 1
ATOM 4377 C C . SER A 1 555 ? -57.421 -7.392 68.314 1.00 81.06 555 SER A C 1
ATOM 4379 O O . SER A 1 555 ? -56.697 -7.363 67.317 1.00 81.06 555 SER A O 1
ATOM 4381 N N . ILE A 1 556 ? -57.224 -8.251 69.322 1.00 75.69 556 ILE A N 1
ATOM 4382 C CA . ILE A 1 556 ? -56.152 -9.254 69.357 1.00 75.69 556 ILE A CA 1
ATOM 4383 C C . ILE A 1 556 ? -56.363 -10.276 68.241 1.00 75.69 556 ILE A C 1
ATOM 4385 O O . ILE A 1 556 ? -55.448 -10.489 67.452 1.00 75.69 556 ILE A O 1
ATOM 4389 N N . MET A 1 557 ? -57.579 -10.815 68.080 1.00 87.38 557 MET A N 1
ATOM 4390 C CA . MET A 1 557 ? -57.880 -11.737 66.976 1.00 87.38 557 MET A CA 1
ATOM 4391 C C . MET A 1 557 ? -57.658 -11.098 65.596 1.00 87.38 557 MET A C 1
ATOM 4393 O O . MET A 1 557 ? -57.161 -11.751 64.679 1.00 87.38 557 MET A O 1
ATOM 4397 N N . ALA A 1 558 ? -57.986 -9.812 65.437 1.00 86.50 558 ALA A N 1
ATOM 4398 C CA . ALA A 1 558 ? -57.738 -9.087 64.192 1.00 86.50 558 ALA A CA 1
ATOM 4399 C C . ALA A 1 558 ? -56.237 -8.861 63.918 1.00 86.50 558 ALA A C 1
ATOM 4401 O O . ALA A 1 558 ? -55.814 -8.873 62.759 1.00 86.50 558 ALA A O 1
ATOM 4402 N N . LEU A 1 559 ? -55.424 -8.651 64.959 1.00 83.75 559 LEU A N 1
ATOM 4403 C CA . LEU A 1 559 ? -53.967 -8.559 64.839 1.00 83.75 559 LEU A CA 1
ATOM 4404 C C . LEU A 1 559 ? -53.336 -9.926 64.548 1.00 83.75 559 LEU A C 1
ATOM 4406 O O . LEU A 1 559 ? -52.493 -10.003 63.658 1.00 83.75 559 LEU A O 1
ATOM 4410 N N . ASP A 1 560 ? -53.795 -10.996 65.198 1.00 81.06 560 ASP A N 1
ATOM 4411 C CA . ASP A 1 560 ? -53.337 -12.366 64.939 1.00 81.06 560 ASP A CA 1
ATOM 4412 C C . ASP A 1 560 ? -53.633 -12.790 63.494 1.00 81.06 560 ASP A C 1
ATOM 4414 O O . ASP A 1 560 ? -52.757 -13.318 62.808 1.00 81.06 560 ASP A O 1
ATOM 4418 N N . ALA A 1 561 ? -54.822 -12.466 62.974 1.00 88.81 561 ALA A N 1
ATOM 4419 C CA . ALA A 1 561 ? -55.159 -12.703 61.570 1.00 88.81 561 ALA A CA 1
ATOM 4420 C C . ALA A 1 561 ? -54.204 -11.966 60.608 1.00 88.81 561 ALA A C 1
ATOM 4422 O O . ALA A 1 561 ? -53.756 -12.543 59.615 1.00 88.81 561 ALA A O 1
ATOM 4423 N N . LYS A 1 562 ? -53.830 -10.715 60.918 1.00 89.69 562 LYS A N 1
ATOM 4424 C CA . LYS A 1 562 ? -52.856 -9.946 60.122 1.00 89.69 562 LYS A CA 1
ATOM 4425 C C . LYS A 1 562 ? -51.437 -10.506 60.222 1.00 89.69 562 LYS A C 1
ATOM 4427 O O . LYS A 1 562 ? -50.720 -10.478 59.225 1.00 89.69 562 LYS A O 1
ATOM 4432 N N . ILE A 1 563 ? -51.024 -11.012 61.384 1.00 83.69 563 ILE A N 1
ATOM 4433 C CA . ILE A 1 563 ? -49.721 -11.670 61.560 1.00 83.69 563 ILE A CA 1
ATOM 4434 C C . ILE A 1 563 ? -49.649 -12.918 60.679 1.00 83.69 563 ILE A C 1
ATOM 4436 O O . ILE A 1 563 ? -48.679 -13.084 59.942 1.00 83.69 563 ILE A O 1
ATOM 4440 N N . VAL A 1 564 ? -50.692 -13.751 60.685 1.00 89.75 564 VAL A N 1
ATOM 4441 C CA . VAL A 1 564 ? -50.759 -14.953 59.841 1.00 89.75 564 VAL A CA 1
ATOM 4442 C C . VAL A 1 564 ? -50.722 -14.589 58.354 1.00 89.75 564 VAL A C 1
ATOM 4444 O O . VAL A 1 564 ? -49.967 -15.194 57.593 1.00 89.75 564 VAL A O 1
ATOM 4447 N N . GLU A 1 565 ? -51.463 -13.561 57.930 1.00 88.06 565 GLU A N 1
ATOM 4448 C CA . GLU A 1 565 ? -51.432 -13.081 56.542 1.00 88.06 565 GLU A CA 1
ATOM 4449 C C . GLU A 1 565 ? -50.025 -12.608 56.128 1.00 88.06 565 GLU A C 1
ATOM 4451 O O . GLU A 1 565 ? -49.547 -12.921 55.034 1.00 88.06 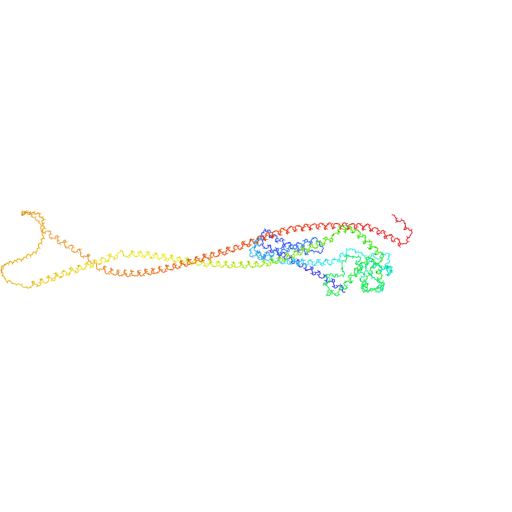565 GLU A O 1
ATOM 4456 N N . LYS A 1 566 ? -49.327 -11.878 57.008 1.00 85.69 566 LYS A N 1
ATOM 4457 C CA . LYS A 1 566 ? -47.954 -11.415 56.762 1.00 85.69 566 LYS A CA 1
ATOM 4458 C C . LYS A 1 566 ? -46.953 -12.565 56.723 1.00 85.69 566 LYS A C 1
ATOM 4460 O O . LYS A 1 566 ? -46.098 -12.568 55.845 1.00 85.69 566 LYS A O 1
ATOM 4465 N N . GLN A 1 567 ? -47.093 -13.559 57.596 1.00 79.50 567 GLN A N 1
ATOM 4466 C CA . GLN A 1 567 ? -46.266 -14.769 57.578 1.00 79.50 567 GLN A CA 1
ATOM 4467 C C . GLN A 1 567 ? -46.478 -15.599 56.306 1.00 79.50 567 GLN A C 1
ATOM 4469 O O . GLN A 1 567 ? -45.514 -16.139 55.769 1.00 79.50 567 GLN A O 1
ATOM 4474 N N . CYS A 1 568 ? -47.711 -15.675 55.796 1.00 84.50 568 CYS A N 1
ATOM 4475 C CA . CYS A 1 568 ? -48.011 -16.341 54.527 1.00 84.50 568 CYS A CA 1
ATOM 4476 C C . CYS A 1 568 ? -47.297 -15.646 53.355 1.00 84.50 568 CYS A C 1
ATOM 4478 O O . CYS A 1 568 ? -46.573 -16.291 52.602 1.00 84.50 568 CYS A O 1
ATOM 4480 N N . LYS A 1 569 ? -47.396 -14.311 53.277 1.00 87.50 569 LYS A N 1
ATOM 4481 C CA . LYS A 1 569 ? -46.711 -13.499 52.253 1.00 87.50 569 LYS A CA 1
ATOM 4482 C C . LYS A 1 569 ? -45.185 -13.553 52.361 1.00 87.50 569 LYS A C 1
ATOM 4484 O O . LYS A 1 569 ? -44.502 -13.526 51.342 1.00 87.50 569 LYS A O 1
ATOM 4489 N N . LEU A 1 570 ? -44.646 -13.638 53.580 1.00 83.69 570 LEU A N 1
ATOM 4490 C CA . LEU A 1 570 ? -43.208 -13.791 53.807 1.00 83.69 570 LEU A CA 1
ATOM 4491 C C . LEU A 1 570 ? -42.704 -15.108 53.198 1.00 83.69 570 LEU A C 1
ATOM 4493 O O . LEU A 1 570 ? -41.749 -15.089 52.425 1.00 83.69 570 LEU A O 1
ATOM 4497 N N . LYS A 1 571 ? -43.395 -16.224 53.466 1.00 88.31 571 LYS A N 1
ATOM 4498 C CA . LYS A 1 571 ? -43.050 -17.542 52.909 1.00 88.31 571 LYS A CA 1
ATOM 4499 C C . LYS A 1 571 ? -43.121 -17.569 51.383 1.00 88.31 571 LYS A C 1
ATOM 4501 O O . LYS A 1 571 ? -42.191 -18.053 50.750 1.00 88.31 571 LYS A O 1
ATOM 4506 N N . GLU A 1 572 ? -44.167 -16.990 50.794 1.00 90.12 572 GLU A N 1
ATOM 4507 C CA . GLU A 1 572 ? -44.277 -16.860 49.333 1.00 90.12 572 GLU A CA 1
ATOM 4508 C C . GLU A 1 572 ? -43.108 -16.054 48.740 1.00 90.12 572 GLU A C 1
ATOM 4510 O O . GLU A 1 572 ? -42.536 -16.435 47.719 1.00 90.12 572 GLU A O 1
ATOM 4515 N N . SER A 1 573 ? -42.703 -14.957 49.393 1.00 71.88 573 SER A N 1
ATOM 4516 C CA . SER A 1 573 ? -41.566 -14.150 48.934 1.00 71.88 573 SER A CA 1
ATOM 4517 C C . SER A 1 573 ? -40.214 -14.861 49.088 1.00 71.88 573 SER A C 1
ATOM 4519 O O . SER A 1 573 ? -39.368 -14.737 48.206 1.00 71.88 573 SER A O 1
ATOM 4521 N N . GLU A 1 574 ? -40.017 -15.653 50.149 1.00 84.44 574 GLU A N 1
ATOM 4522 C CA . GLU A 1 574 ? -38.814 -16.478 50.331 1.00 84.44 574 GLU A CA 1
ATOM 4523 C C . GLU A 1 574 ? -38.701 -17.569 49.259 1.00 84.44 574 GLU A C 1
ATOM 4525 O O . GLU A 1 574 ? -37.607 -17.834 48.759 1.00 84.44 574 GLU A O 1
ATOM 4530 N N . GLU A 1 575 ? -39.816 -18.197 48.878 1.00 89.94 575 GLU A N 1
ATOM 4531 C CA . GLU A 1 575 ? -39.834 -19.185 47.796 1.00 89.94 575 GLU A CA 1
ATOM 4532 C C . GLU A 1 575 ? -39.520 -18.547 46.437 1.00 89.94 575 GLU A C 1
ATOM 4534 O O . GLU A 1 575 ? -38.697 -19.079 45.691 1.00 89.94 575 GLU A O 1
ATOM 4539 N N . LEU A 1 576 ? -40.081 -17.369 46.143 1.00 87.75 576 LEU A N 1
ATOM 4540 C CA . LEU A 1 576 ? -39.754 -16.606 44.931 1.00 87.75 576 LEU A CA 1
ATOM 4541 C C . LEU A 1 576 ? -38.271 -16.214 44.865 1.00 87.75 576 LEU A C 1
ATOM 4543 O O . LEU A 1 576 ? -37.659 -16.315 43.800 1.00 87.75 576 LEU A O 1
ATOM 4547 N N . ILE A 1 577 ? -37.676 -15.806 45.992 1.00 82.69 577 ILE A N 1
ATOM 4548 C CA . ILE A 1 577 ? -36.241 -15.493 46.068 1.00 82.69 577 ILE A CA 1
ATOM 4549 C C . ILE A 1 577 ? -35.410 -16.743 45.769 1.00 82.69 577 ILE A C 1
ATOM 4551 O O . ILE A 1 577 ? -34.523 -16.679 44.922 1.00 82.69 577 ILE A O 1
ATOM 4555 N N . LYS A 1 578 ? -35.739 -17.894 46.371 1.00 91.50 578 LYS A N 1
ATOM 4556 C CA . LYS A 1 578 ? -35.029 -19.159 46.112 1.00 91.50 578 LYS A CA 1
ATOM 4557 C C . LYS A 1 578 ? -35.086 -19.572 44.641 1.00 91.50 578 LYS A C 1
ATOM 4559 O O . LYS A 1 578 ? -34.080 -20.018 44.091 1.00 91.50 578 LYS A O 1
ATOM 4564 N N . VAL A 1 579 ? -36.242 -19.417 43.990 1.00 90.69 579 VAL A N 1
ATOM 4565 C CA . VAL A 1 579 ? -36.389 -19.704 42.553 1.00 90.69 579 VAL A CA 1
ATOM 4566 C C . VAL A 1 579 ? -35.531 -18.748 41.720 1.00 90.69 579 VAL A C 1
ATOM 4568 O O . VAL A 1 579 ? -34.769 -19.197 40.866 1.00 90.69 579 VAL A O 1
ATOM 4571 N N . SER A 1 580 ? -35.581 -17.445 42.011 1.00 75.19 580 SER A N 1
ATOM 4572 C CA . SER A 1 580 ? -34.769 -16.435 41.320 1.00 75.19 580 SER A CA 1
ATOM 4573 C C . SER A 1 580 ? -33.262 -16.643 41.511 1.00 75.19 580 SER A C 1
ATOM 4575 O O . SER A 1 580 ? -32.485 -16.360 40.597 1.00 75.19 580 SER A O 1
ATOM 4577 N N . GLU A 1 581 ? -32.821 -17.072 42.695 1.00 82.81 581 GLU A N 1
ATOM 4578 C CA . GLU A 1 581 ? -31.414 -17.374 42.975 1.00 82.81 581 GLU A CA 1
ATOM 4579 C C . GLU A 1 581 ? -30.944 -18.575 42.162 1.00 82.81 581 GLU A C 1
ATOM 4581 O O . GLU A 1 581 ? -29.912 -18.485 41.497 1.00 82.81 581 GLU A O 1
ATOM 4586 N N . LYS A 1 582 ? -31.750 -19.642 42.123 1.00 92.19 582 LYS A N 1
ATOM 4587 C CA . LYS A 1 582 ? -31.459 -20.828 41.319 1.00 92.19 582 LYS A CA 1
ATOM 4588 C C . LYS A 1 582 ? -31.357 -20.499 39.828 1.00 92.19 582 LYS A C 1
ATOM 4590 O O . LYS A 1 582 ? -30.364 -20.843 39.201 1.00 92.19 582 LYS A O 1
ATOM 4595 N N . GLU A 1 583 ? -32.315 -19.755 39.272 1.00 88.50 583 GLU A N 1
ATOM 4596 C CA . GLU A 1 583 ? -32.245 -19.328 37.868 1.00 88.50 583 GLU A CA 1
ATOM 4597 C C . GLU A 1 583 ? -31.020 -18.449 37.572 1.00 88.50 583 GLU A C 1
ATOM 4599 O O . GLU A 1 583 ? -30.458 -18.497 36.476 1.00 88.50 583 GLU A O 1
ATOM 4604 N N . ARG A 1 584 ? -30.605 -17.601 38.525 1.00 84.38 584 ARG A N 1
ATOM 4605 C CA . ARG A 1 584 ? -29.395 -16.782 38.378 1.00 84.38 584 ARG A CA 1
ATOM 4606 C C . ARG A 1 584 ? -28.148 -17.662 38.320 1.00 84.38 584 ARG A C 1
ATOM 4608 O O . ARG A 1 584 ? -27.269 -17.375 37.509 1.00 84.38 584 ARG A O 1
ATOM 4615 N N . ASP A 1 585 ? -28.064 -18.680 39.168 1.00 87.62 585 ASP A N 1
ATOM 4616 C CA . ASP A 1 585 ? -26.927 -19.599 39.205 1.00 87.62 585 ASP A CA 1
ATOM 4617 C C . ASP A 1 585 ? -26.873 -20.484 37.953 1.00 87.62 585 ASP A C 1
ATOM 4619 O O . ASP A 1 585 ? -25.805 -20.597 37.350 1.00 87.62 585 ASP A O 1
ATOM 4623 N N . ASP A 1 586 ? -28.017 -20.986 37.481 1.00 91.06 586 ASP A N 1
ATOM 4624 C CA . ASP A 1 586 ? -28.112 -21.766 36.240 1.00 91.06 586 ASP A CA 1
ATOM 4625 C C . ASP A 1 586 ? -27.662 -20.936 35.020 1.00 91.06 586 ASP A C 1
ATOM 4627 O O . ASP A 1 586 ? -26.817 -21.378 34.238 1.00 91.06 586 ASP A O 1
ATOM 4631 N N . ARG A 1 587 ? -28.127 -19.680 34.897 1.00 87.12 587 ARG A N 1
ATOM 4632 C CA . ARG A 1 587 ? -27.662 -18.764 33.834 1.00 87.12 587 ARG A CA 1
ATOM 4633 C C . ARG A 1 587 ? -26.171 -18.446 33.943 1.00 87.12 587 ARG A C 1
ATOM 4635 O O . ARG A 1 587 ? -25.491 -18.328 32.929 1.00 87.12 587 ARG A O 1
ATOM 4642 N N . CYS A 1 588 ? -25.655 -18.277 35.161 1.00 82.31 588 CYS A N 1
ATOM 4643 C CA . CYS A 1 588 ? -24.232 -18.017 35.384 1.00 82.31 588 CYS A CA 1
ATOM 4644 C C . CYS A 1 588 ? -23.372 -19.209 34.931 1.00 82.31 588 CYS A C 1
ATOM 4646 O O . CYS A 1 588 ? -22.328 -19.019 34.302 1.00 82.31 588 CYS A O 1
ATOM 4648 N N . ALA A 1 589 ? -23.829 -20.433 35.208 1.00 90.88 589 ALA A N 1
ATOM 4649 C CA . ALA A 1 589 ? -23.170 -21.656 34.770 1.00 90.88 589 ALA A CA 1
ATOM 4650 C C . ALA A 1 589 ? -23.187 -21.799 33.238 1.00 90.88 589 ALA A C 1
ATOM 4652 O O . ALA A 1 589 ? -22.141 -22.066 32.643 1.00 90.88 589 ALA A O 1
ATOM 4653 N N . GLU A 1 590 ? -24.331 -21.547 32.595 1.00 91.19 590 GLU A N 1
ATOM 4654 C CA . GLU A 1 590 ? -24.475 -21.603 31.134 1.00 91.19 590 GLU A CA 1
ATOM 4655 C C . GLU A 1 590 ? -23.561 -20.588 30.424 1.00 91.19 590 GLU A C 1
ATOM 4657 O O . GLU A 1 590 ? -22.825 -20.941 29.501 1.00 91.19 590 GLU A O 1
ATOM 4662 N N . GLU A 1 591 ? -23.533 -19.337 30.891 1.00 84.62 591 GLU A N 1
ATOM 4663 C CA . GLU A 1 591 ? -22.652 -18.301 30.337 1.00 84.62 591 GLU A CA 1
ATOM 4664 C C . GLU A 1 591 ? -21.168 -18.620 30.564 1.00 84.62 591 GLU A C 1
ATOM 4666 O O . GLU A 1 591 ? -20.343 -18.417 29.673 1.00 84.62 591 GLU A O 1
ATOM 4671 N N . THR A 1 592 ? -20.814 -19.193 31.718 1.00 86.62 592 THR A N 1
ATOM 4672 C CA . THR A 1 592 ? -19.440 -19.648 31.985 1.00 86.62 592 THR A CA 1
ATOM 4673 C C . THR A 1 592 ? -19.027 -20.755 31.013 1.00 86.62 592 THR A C 1
ATOM 4675 O O . THR A 1 592 ? -17.909 -20.742 30.493 1.00 86.62 592 THR A O 1
ATOM 4678 N N . GLN A 1 593 ? -19.930 -21.692 30.716 1.00 92.94 593 GLN A N 1
ATOM 4679 C CA . GLN A 1 593 ? -19.684 -22.749 29.739 1.00 92.94 593 GLN A CA 1
ATOM 4680 C C . GLN A 1 593 ? -19.495 -22.182 28.324 1.00 92.94 593 GLN A C 1
ATOM 4682 O O . GLN A 1 593 ? -18.527 -22.550 27.654 1.00 92.94 593 GLN A O 1
ATOM 4687 N N . ARG A 1 594 ? -20.356 -21.250 27.889 1.00 90.38 594 ARG A N 1
ATOM 4688 C CA . ARG A 1 594 ? -20.215 -20.561 26.592 1.00 90.38 594 ARG A CA 1
ATOM 4689 C C . ARG A 1 594 ? -18.880 -19.831 26.480 1.00 90.38 594 ARG A C 1
ATOM 4691 O O . ARG A 1 594 ? -18.195 -19.954 25.468 1.00 90.38 594 ARG A O 1
ATOM 4698 N N . LEU A 1 595 ? -18.478 -19.114 27.528 1.00 84.12 595 LEU A N 1
ATOM 4699 C CA . LEU A 1 595 ? -17.223 -18.363 27.552 1.00 84.12 595 LEU A CA 1
ATOM 4700 C C . LEU A 1 595 ? -16.012 -19.298 27.442 1.00 84.12 595 LEU A C 1
ATOM 4702 O O . LEU A 1 595 ? -15.083 -19.015 26.686 1.00 84.12 595 LEU A O 1
ATOM 4706 N N . ASN A 1 596 ? -16.041 -20.442 28.127 1.00 85.88 596 ASN A N 1
ATOM 4707 C CA . ASN A 1 596 ? -14.989 -21.453 28.019 1.00 85.88 596 ASN A CA 1
ATOM 4708 C C . ASN A 1 596 ? -14.921 -22.084 26.621 1.00 85.88 596 ASN A C 1
ATOM 4710 O O . ASN A 1 596 ? -13.825 -22.311 26.113 1.00 85.88 596 ASN A O 1
ATOM 4714 N N . GLN A 1 597 ? -16.066 -22.316 25.975 1.00 92.94 597 GLN A N 1
ATOM 4715 C CA . GLN A 1 597 ? -16.107 -22.829 24.605 1.00 92.94 597 GLN A CA 1
ATOM 4716 C C . GLN A 1 597 ? -15.511 -21.827 23.606 1.00 92.94 597 GLN A C 1
ATOM 4718 O O . GLN A 1 597 ? -14.649 -22.195 22.812 1.00 92.94 597 GLN A O 1
ATOM 4723 N N . VAL A 1 598 ? -15.902 -20.551 23.693 1.00 87.12 598 VAL A N 1
ATOM 4724 C CA . VAL A 1 598 ? -15.344 -19.479 22.849 1.00 87.12 598 VAL A CA 1
ATOM 4725 C C . VAL A 1 598 ? -13.847 -19.298 23.107 1.00 87.12 598 VAL A C 1
ATOM 4727 O O . VAL A 1 598 ? -13.076 -19.136 22.164 1.00 87.12 598 VAL A O 1
ATOM 4730 N N . ARG A 1 599 ? -13.406 -19.369 24.370 1.00 87.56 599 ARG A N 1
ATOM 4731 C CA . ARG A 1 599 ? -11.980 -19.328 24.725 1.00 87.56 599 ARG A CA 1
ATOM 4732 C C . ARG A 1 599 ? -11.207 -20.450 24.030 1.00 87.56 599 ARG A C 1
ATOM 4734 O O . ARG A 1 599 ? -10.185 -20.162 23.419 1.00 87.56 599 ARG A O 1
ATOM 4741 N N . ALA A 1 600 ? -11.701 -21.685 24.094 1.00 89.56 600 ALA A N 1
ATOM 4742 C CA . ALA A 1 600 ? -11.055 -22.827 23.452 1.00 89.56 600 ALA A CA 1
ATOM 4743 C C . ALA A 1 600 ? -10.997 -22.678 21.921 1.00 89.56 600 ALA A C 1
ATOM 4745 O O . ALA A 1 600 ? -9.982 -23.001 21.310 1.00 89.56 600 ALA A O 1
ATOM 4746 N N . GLU A 1 601 ? -12.050 -22.139 21.297 1.00 89.62 601 GLU A N 1
ATOM 4747 C CA . GLU A 1 601 ? -12.058 -21.872 19.854 1.00 89.62 601 GLU A CA 1
ATOM 4748 C C . GLU A 1 601 ? -11.022 -20.806 19.459 1.00 89.62 601 GLU A C 1
ATOM 4750 O O . GLU A 1 601 ? -10.298 -20.978 18.478 1.00 89.62 601 GLU A O 1
ATOM 4755 N N . ILE A 1 602 ? -10.913 -19.720 20.232 1.00 83.75 602 ILE A N 1
ATOM 4756 C CA . ILE A 1 602 ? -9.908 -18.668 20.009 1.00 83.75 602 ILE A CA 1
ATOM 4757 C C . ILE A 1 602 ? -8.493 -19.226 20.180 1.00 83.75 602 ILE A C 1
ATOM 4759 O O . ILE A 1 602 ? -7.618 -18.934 19.368 1.00 83.75 602 ILE A O 1
ATOM 4763 N N . GLU A 1 603 ? -8.267 -20.033 21.214 1.00 89.44 603 GLU A N 1
ATOM 4764 C CA . GLU A 1 603 ? -6.966 -20.638 21.503 1.00 89.44 603 GLU A CA 1
ATOM 4765 C C . GLU A 1 603 ? -6.541 -21.615 20.397 1.00 89.44 603 GLU A C 1
ATOM 4767 O O . GLU A 1 603 ? -5.402 -21.569 19.934 1.00 89.44 603 GLU A O 1
ATOM 4772 N N . TRP A 1 604 ? -7.481 -22.407 19.873 1.00 87.25 604 TRP A N 1
ATOM 4773 C CA . TRP A 1 604 ? -7.252 -23.235 18.690 1.00 87.25 604 TRP A CA 1
ATOM 4774 C C . TRP A 1 604 ? -6.936 -22.393 17.440 1.00 87.25 604 TRP A C 1
ATOM 4776 O O . TRP A 1 604 ? -5.971 -22.686 16.733 1.00 87.25 604 TRP A O 1
ATOM 4786 N N . LYS A 1 605 ? -7.681 -21.305 17.180 1.00 87.75 605 LYS A N 1
ATOM 4787 C CA . LYS A 1 605 ? -7.401 -20.404 16.041 1.00 87.75 605 LYS A CA 1
ATOM 4788 C C . LYS A 1 605 ? -6.014 -19.768 16.153 1.00 87.75 605 LYS A C 1
ATOM 4790 O O . LYS A 1 605 ? -5.309 -19.691 15.149 1.00 87.75 605 LYS A O 1
ATOM 4795 N N . LEU A 1 606 ? -5.605 -19.355 17.353 1.00 83.69 606 LEU A N 1
ATOM 4796 C CA . LEU A 1 606 ? -4.259 -18.839 17.624 1.00 83.69 606 LEU A CA 1
ATOM 4797 C C . LEU A 1 606 ? -3.183 -19.883 17.307 1.00 83.69 606 LEU A C 1
ATOM 4799 O O . LEU A 1 606 ? -2.241 -19.574 16.580 1.00 83.69 606 LEU A O 1
ATOM 4803 N N . GLN A 1 607 ? -3.365 -21.129 17.753 1.00 87.38 607 GLN A N 1
ATOM 4804 C CA . GLN A 1 607 ? -2.444 -22.224 17.429 1.00 87.38 607 GLN A CA 1
ATOM 4805 C C . GLN A 1 607 ? -2.351 -22.503 15.922 1.00 87.38 607 GLN A C 1
ATOM 4807 O O . GLN A 1 607 ? -1.284 -22.864 15.433 1.00 87.38 607 GLN A O 1
ATOM 4812 N N . CYS A 1 608 ? -3.429 -22.322 15.154 1.00 83.62 608 CYS A N 1
ATOM 4813 C CA . CYS A 1 608 ? -3.385 -22.456 13.694 1.00 83.62 608 CYS A CA 1
ATOM 4814 C C . CYS A 1 608 ? -2.705 -21.272 12.983 1.00 83.62 608 CYS A C 1
ATOM 4816 O O . CYS A 1 608 ? -2.218 -21.432 11.860 1.00 83.62 608 CYS A O 1
ATOM 4818 N N . LEU A 1 609 ? -2.684 -20.086 13.597 1.00 83.50 609 LEU A N 1
ATOM 4819 C CA . LEU A 1 609 ? -2.058 -18.888 13.033 1.00 83.50 609 LEU A CA 1
ATOM 4820 C C . LEU A 1 609 ? -0.550 -18.833 13.297 1.00 83.50 609 LEU A C 1
ATOM 4822 O O . LEU A 1 609 ? 0.186 -18.388 12.420 1.00 83.50 609 LEU A O 1
ATOM 4826 N N . GLU A 1 610 ? -0.078 -19.350 14.431 1.00 86.88 610 GLU A N 1
ATOM 4827 C CA . GLU A 1 610 ? 1.341 -19.312 14.819 1.00 86.88 610 GLU A CA 1
ATOM 4828 C C . GLU A 1 610 ? 2.303 -19.911 13.756 1.00 86.88 610 GLU A C 1
ATOM 4830 O O . GLU A 1 610 ? 3.331 -19.301 13.454 1.00 86.88 610 GLU A O 1
ATOM 4835 N N . PRO A 1 611 ? 1.997 -21.046 13.089 1.00 87.06 611 PRO A N 1
ATOM 4836 C CA . PRO A 1 611 ? 2.831 -21.566 12.004 1.00 87.06 611 PRO A CA 1
ATOM 4837 C C . PRO A 1 611 ? 2.800 -20.687 10.748 1.00 87.06 611 PRO A C 1
ATOM 4839 O O . PRO A 1 611 ? 3.793 -20.608 10.024 1.00 87.06 611 PRO A O 1
ATOM 4842 N N . ARG A 1 612 ? 1.662 -20.033 10.467 1.00 84.94 612 ARG A N 1
ATOM 4843 C CA . ARG A 1 612 ? 1.528 -19.116 9.325 1.00 84.94 612 ARG A CA 1
ATOM 4844 C C . ARG A 1 612 ? 2.354 -17.859 9.555 1.00 84.94 612 ARG A C 1
ATOM 4846 O O . ARG A 1 612 ? 3.030 -17.427 8.630 1.00 84.94 612 ARG A O 1
ATOM 4853 N N . GLU A 1 613 ? 2.339 -17.326 10.773 1.00 80.50 613 GLU A N 1
ATOM 4854 C CA . GLU A 1 613 ? 3.175 -16.197 11.179 1.00 80.50 613 GLU A CA 1
ATOM 4855 C C . GLU A 1 613 ? 4.662 -16.524 11.007 1.00 80.50 613 GLU A C 1
ATOM 4857 O O . GLU A 1 613 ? 5.350 -15.820 10.273 1.00 80.50 613 GLU A O 1
ATOM 4862 N N . LYS A 1 614 ? 5.131 -17.664 11.538 1.00 88.25 614 LYS A N 1
ATOM 4863 C CA . LYS A 1 614 ? 6.524 -18.120 11.354 1.00 88.25 614 LYS A CA 1
ATOM 4864 C C . LYS A 1 614 ? 6.901 -18.299 9.880 1.00 88.25 614 LYS A C 1
ATOM 4866 O O . LYS A 1 614 ? 8.019 -17.981 9.483 1.00 88.25 614 LYS A O 1
ATOM 4871 N N . LYS A 1 615 ? 5.977 -18.792 9.046 1.00 90.06 615 LYS A N 1
ATOM 4872 C CA . LYS A 1 615 ? 6.197 -18.918 7.597 1.00 90.06 615 LYS A CA 1
ATOM 4873 C C . LYS A 1 615 ? 6.325 -17.552 6.920 1.00 90.06 615 LYS A C 1
ATOM 4875 O O . LYS A 1 615 ? 7.203 -17.380 6.081 1.00 90.06 615 LYS A O 1
ATOM 4880 N N . VAL A 1 616 ? 5.467 -16.596 7.272 1.00 85.19 616 VAL A N 1
ATOM 4881 C CA . VAL A 1 616 ? 5.542 -15.225 6.748 1.00 85.19 616 VAL A CA 1
ATOM 4882 C C . VAL A 1 616 ? 6.844 -14.562 7.188 1.00 85.19 616 VAL A C 1
ATOM 4884 O O . VAL A 1 616 ? 7.514 -13.958 6.361 1.00 85.19 616 VAL A O 1
ATOM 4887 N N . GLU A 1 617 ? 7.253 -14.728 8.444 1.00 86.88 617 GLU A N 1
ATOM 4888 C CA . GLU A 1 617 ? 8.511 -14.185 8.963 1.00 86.88 617 GLU A CA 1
ATOM 4889 C C . GLU A 1 617 ? 9.732 -14.752 8.217 1.00 86.88 617 GLU A C 1
ATOM 4891 O O . GLU A 1 617 ? 10.610 -13.996 7.795 1.00 86.88 617 GLU A O 1
ATOM 4896 N N . ALA A 1 618 ? 9.739 -16.060 7.938 1.00 89.94 618 ALA A N 1
ATOM 4897 C CA . ALA A 1 618 ? 10.754 -16.691 7.096 1.00 89.94 618 ALA A CA 1
ATOM 4898 C C . ALA A 1 618 ? 10.775 -16.101 5.672 1.00 89.94 618 ALA A C 1
ATOM 4900 O O . ALA A 1 618 ? 11.836 -15.700 5.195 1.00 89.94 618 ALA A O 1
ATOM 4901 N N . MET A 1 619 ? 9.613 -15.963 5.023 1.00 84.25 619 MET A N 1
ATOM 4902 C CA . MET A 1 619 ? 9.509 -15.363 3.683 1.00 84.25 619 MET A CA 1
ATOM 4903 C C . MET A 1 619 ? 9.959 -13.896 3.663 1.00 84.25 619 MET A C 1
ATOM 4905 O O . MET A 1 619 ? 10.573 -13.450 2.698 1.00 84.25 619 MET A O 1
ATOM 4909 N N . VAL A 1 620 ? 9.686 -13.136 4.727 1.00 86.25 620 VAL A N 1
ATOM 4910 C CA . VAL A 1 620 ? 10.153 -11.750 4.867 1.00 86.25 620 VAL A CA 1
ATOM 4911 C C . VAL A 1 620 ? 11.675 -11.703 5.000 1.00 86.25 620 VAL A C 1
ATOM 4913 O O . VAL A 1 620 ? 12.305 -10.840 4.385 1.00 86.25 620 VAL A O 1
ATOM 4916 N N . SER A 1 621 ? 12.283 -12.632 5.745 1.00 88.88 621 SER A N 1
ATOM 4917 C CA . SER A 1 621 ? 13.746 -12.717 5.835 1.00 88.88 621 SER A CA 1
ATOM 4918 C C . SER A 1 621 ? 14.394 -13.057 4.487 1.00 88.88 621 SER A C 1
ATOM 4920 O O . SER A 1 621 ? 15.376 -12.422 4.107 1.00 88.88 621 SER A O 1
ATOM 4922 N N . GLU A 1 622 ? 13.795 -13.969 3.717 1.00 90.19 622 GLU A N 1
ATOM 4923 C CA . GLU A 1 622 ? 14.256 -14.349 2.376 1.00 90.19 622 GLU A CA 1
ATOM 4924 C C . GLU A 1 622 ? 14.084 -13.198 1.370 1.00 90.19 622 GLU A C 1
ATOM 4926 O O . GLU A 1 622 ? 14.968 -12.899 0.567 1.00 90.19 622 GLU A O 1
ATOM 4931 N N . ALA A 1 623 ? 12.978 -12.458 1.457 1.00 82.19 623 ALA A N 1
ATOM 4932 C CA . ALA A 1 623 ? 12.782 -11.257 0.654 1.00 82.19 623 ALA A CA 1
ATOM 4933 C C . ALA A 1 623 ? 13.833 -10.176 0.971 1.00 82.19 623 ALA A C 1
ATOM 4935 O O . ALA A 1 623 ? 14.280 -9.460 0.072 1.00 82.19 623 ALA A O 1
ATOM 4936 N N . ALA A 1 624 ? 14.261 -10.053 2.233 1.00 86.69 624 ALA A N 1
ATOM 4937 C CA . ALA A 1 624 ? 15.315 -9.121 2.622 1.00 86.69 624 ALA A CA 1
ATOM 4938 C C . ALA A 1 624 ? 16.686 -9.520 2.049 1.00 86.69 624 ALA A C 1
ATOM 4940 O O . ALA A 1 624 ? 17.416 -8.643 1.576 1.00 86.69 624 ALA A O 1
ATOM 4941 N N . THR A 1 625 ? 17.022 -10.816 2.029 1.00 92.81 625 THR A N 1
ATOM 4942 C CA . THR A 1 625 ? 18.270 -11.299 1.413 1.00 92.81 625 THR A CA 1
ATOM 4943 C C . THR A 1 625 ? 18.264 -11.071 -0.095 1.00 92.81 625 THR A C 1
ATOM 4945 O O . THR A 1 625 ? 19.196 -10.455 -0.611 1.00 92.81 625 THR A O 1
ATOM 4948 N N . LEU A 1 626 ? 17.175 -11.426 -0.786 1.00 88.94 626 LEU A N 1
ATOM 4949 C CA . LEU A 1 626 ? 17.022 -11.187 -2.228 1.00 88.94 626 LEU A CA 1
ATOM 4950 C C . LEU A 1 626 ? 17.111 -9.699 -2.582 1.00 88.94 626 LEU A C 1
ATOM 4952 O O . LEU A 1 626 ? 17.723 -9.319 -3.580 1.00 88.94 626 LEU A O 1
ATOM 4956 N N . ARG A 1 627 ? 16.543 -8.823 -1.745 1.00 87.88 627 ARG A N 1
ATOM 4957 C CA . ARG A 1 627 ? 16.649 -7.371 -1.933 1.00 87.88 627 ARG A CA 1
ATOM 4958 C C . ARG A 1 627 ? 18.091 -6.880 -1.817 1.00 87.88 627 ARG A C 1
ATOM 4960 O O . ARG A 1 627 ? 18.488 -5.996 -2.575 1.00 87.88 627 ARG A O 1
ATOM 4967 N N . SER A 1 628 ? 18.861 -7.430 -0.880 1.00 90.38 628 SER A N 1
ATOM 4968 C CA . SER A 1 628 ? 20.281 -7.105 -0.728 1.00 90.38 628 SER A CA 1
ATOM 4969 C C . SER A 1 628 ? 21.095 -7.575 -1.935 1.00 90.38 628 SER A C 1
ATOM 4971 O O . SER A 1 628 ? 21.929 -6.822 -2.435 1.00 90.38 628 SER A O 1
ATOM 4973 N N . GLU A 1 629 ? 20.832 -8.784 -2.436 1.00 92.94 629 GLU A N 1
ATOM 4974 C CA . GLU A 1 629 ? 21.476 -9.317 -3.643 1.00 92.94 629 GLU A CA 1
ATOM 4975 C C . GLU A 1 629 ? 21.153 -8.469 -4.880 1.00 92.94 629 GLU A C 1
ATOM 4977 O O . GLU A 1 629 ? 22.054 -8.091 -5.628 1.00 92.94 629 GLU A O 1
ATOM 4982 N N . ALA A 1 630 ? 19.886 -8.088 -5.064 1.00 83.62 630 ALA A N 1
ATOM 4983 C CA . ALA A 1 630 ? 19.468 -7.223 -6.165 1.00 83.62 630 ALA A CA 1
ATOM 4984 C C . ALA A 1 630 ? 20.157 -5.849 -6.117 1.00 83.62 630 ALA A C 1
ATOM 4986 O O . ALA A 1 630 ? 20.580 -5.325 -7.149 1.00 83.62 630 ALA A O 1
ATOM 4987 N N . GLU A 1 631 ? 20.314 -5.268 -4.923 1.00 86.62 631 GLU A N 1
ATOM 4988 C CA . GLU A 1 631 ? 21.043 -4.011 -4.758 1.00 86.62 631 GLU A CA 1
ATOM 4989 C C . GLU A 1 631 ? 22.530 -4.174 -5.091 1.00 86.62 631 GLU A C 1
ATOM 4991 O O . GLU A 1 631 ? 23.091 -3.318 -5.774 1.00 86.62 631 GLU A O 1
ATOM 4996 N N . GLN A 1 632 ? 23.157 -5.284 -4.692 1.00 90.94 632 GLN A N 1
ATOM 4997 C CA . GLN A 1 632 ? 24.543 -5.574 -5.052 1.00 90.94 632 GLN A CA 1
ATOM 4998 C C . GLN A 1 632 ? 24.714 -5.681 -6.573 1.00 90.94 632 GLN A C 1
ATOM 5000 O O . GLN A 1 632 ? 25.578 -5.008 -7.132 1.00 90.94 632 GLN A O 1
ATOM 5005 N N . VAL A 1 633 ? 23.855 -6.446 -7.257 1.00 90.88 633 VAL A N 1
ATOM 5006 C CA . VAL A 1 633 ? 23.873 -6.573 -8.727 1.00 90.88 633 VAL A CA 1
ATOM 5007 C C . VAL A 1 633 ? 23.688 -5.212 -9.397 1.00 90.88 633 VAL A C 1
ATOM 5009 O O . VAL A 1 633 ? 24.404 -4.882 -10.340 1.00 90.88 633 VAL A O 1
ATOM 5012 N N . ARG A 1 634 ? 22.779 -4.378 -8.882 1.00 86.25 634 ARG A N 1
ATOM 5013 C CA . ARG A 1 634 ? 22.549 -3.025 -9.402 1.00 86.25 634 ARG A CA 1
ATOM 5014 C C . ARG A 1 634 ? 23.779 -2.129 -9.256 1.00 86.25 634 ARG A C 1
ATOM 5016 O O . ARG A 1 634 ? 24.055 -1.331 -10.151 1.00 86.25 634 ARG A O 1
ATOM 5023 N N . GLN A 1 635 ? 24.500 -2.222 -8.141 1.00 86.19 635 GLN A N 1
ATOM 5024 C CA . GLN A 1 635 ? 25.731 -1.455 -7.931 1.00 86.19 635 GLN A CA 1
ATOM 5025 C C . GLN A 1 635 ? 26.857 -1.943 -8.845 1.00 86.19 635 GLN A C 1
ATOM 5027 O O . GLN A 1 635 ? 27.522 -1.115 -9.464 1.00 86.19 635 GLN A O 1
ATOM 5032 N N . THR A 1 636 ? 27.017 -3.260 -9.004 1.00 88.44 636 THR A N 1
ATOM 5033 C CA . THR A 1 636 ? 27.981 -3.838 -9.953 1.00 88.44 636 THR A CA 1
ATOM 5034 C C . THR A 1 636 ? 27.674 -3.395 -11.384 1.00 88.44 636 THR A C 1
ATOM 5036 O O . THR A 1 636 ? 28.553 -2.865 -12.055 1.00 88.44 636 THR A O 1
ATOM 5039 N N . GLY A 1 637 ? 26.411 -3.478 -11.819 1.00 84.06 637 GLY A N 1
ATOM 5040 C CA . GLY A 1 637 ? 26.004 -3.035 -13.155 1.00 84.06 637 GLY A CA 1
ATOM 5041 C C . GLY A 1 637 ? 26.231 -1.537 -13.397 1.00 84.06 637 GLY A C 1
ATOM 5042 O O . GLY A 1 637 ? 26.622 -1.137 -14.490 1.00 84.06 637 GLY A O 1
ATOM 5043 N N . LYS A 1 638 ? 26.063 -0.685 -12.373 1.00 85.88 638 LYS A N 1
ATOM 5044 C CA . LYS A 1 638 ? 26.428 0.741 -12.468 1.00 85.88 638 LYS A CA 1
ATOM 5045 C C . LYS A 1 638 ? 27.929 0.956 -12.637 1.00 85.88 638 LYS A C 1
ATOM 5047 O O . LYS A 1 638 ? 28.319 1.846 -13.389 1.00 85.88 638 LYS A O 1
ATOM 5052 N N . ALA A 1 639 ? 28.750 0.181 -11.932 1.00 88.38 639 ALA A N 1
ATOM 5053 C CA . ALA A 1 639 ? 30.201 0.263 -12.051 1.00 88.38 639 ALA A CA 1
ATOM 5054 C C . ALA A 1 639 ? 30.660 -0.154 -13.457 1.00 88.38 639 ALA A C 1
ATOM 5056 O O . ALA A 1 639 ? 31.418 0.580 -14.087 1.00 88.38 639 ALA A O 1
ATOM 5057 N N . GLU A 1 640 ? 30.123 -1.257 -13.987 1.00 88.00 640 GLU A N 1
ATOM 5058 C CA . GLU A 1 640 ? 30.386 -1.713 -15.359 1.00 88.00 640 GLU A CA 1
ATOM 5059 C C . GLU A 1 640 ? 29.939 -0.678 -16.399 1.00 88.00 640 GLU A C 1
ATOM 5061 O O . GLU A 1 640 ? 30.687 -0.346 -17.317 1.00 88.00 640 GLU A O 1
ATOM 5066 N N . GLN A 1 641 ? 28.748 -0.093 -16.231 1.00 80.62 641 GLN A N 1
ATOM 5067 C CA . GLN A 1 641 ? 28.262 0.963 -17.119 1.00 80.62 641 GLN A CA 1
ATOM 5068 C C . GLN A 1 641 ? 29.203 2.176 -17.115 1.00 80.62 641 GLN A C 1
ATOM 5070 O O . GLN A 1 641 ? 29.486 2.747 -18.169 1.00 80.62 641 GLN A O 1
ATOM 5075 N N . GLN A 1 642 ? 29.703 2.569 -15.943 1.00 82.44 642 GLN A N 1
ATOM 5076 C CA . GLN A 1 642 ? 30.646 3.675 -15.815 1.00 82.44 642 GLN A CA 1
ATOM 5077 C C . GLN A 1 642 ? 32.003 3.351 -16.459 1.00 82.44 642 GLN A C 1
ATOM 5079 O O . GLN A 1 642 ? 32.584 4.220 -17.110 1.00 82.44 642 GLN A O 1
ATOM 5084 N N . GLU A 1 643 ? 32.482 2.109 -16.343 1.00 88.31 643 GLU A N 1
ATOM 5085 C CA . GLU A 1 643 ? 33.694 1.645 -17.028 1.00 88.31 643 GLU A CA 1
ATOM 5086 C C . GLU A 1 643 ? 33.529 1.699 -18.555 1.00 88.31 643 GLU A C 1
ATOM 5088 O O . GLU A 1 643 ? 34.400 2.219 -19.255 1.00 88.31 643 GLU A O 1
ATOM 5093 N N . ILE A 1 644 ? 32.387 1.239 -19.077 1.00 83.88 644 ILE A N 1
ATOM 5094 C CA . ILE A 1 644 ? 32.063 1.309 -20.509 1.00 83.88 644 ILE A CA 1
ATOM 5095 C C . ILE A 1 644 ? 32.036 2.766 -20.985 1.00 83.88 644 ILE A C 1
ATOM 5097 O O . ILE A 1 644 ? 32.639 3.081 -22.011 1.00 83.88 644 ILE A O 1
ATOM 5101 N N . PHE A 1 645 ? 31.394 3.672 -20.239 1.00 79.31 645 PHE A N 1
ATOM 5102 C CA . PHE A 1 645 ? 31.391 5.100 -20.573 1.00 79.31 645 PHE A CA 1
ATOM 5103 C C . PHE A 1 645 ? 32.804 5.694 -20.608 1.00 79.31 645 PHE A C 1
ATOM 5105 O O . PHE A 1 645 ? 33.114 6.440 -21.535 1.00 79.31 645 PHE A O 1
ATOM 5112 N N . SER A 1 646 ? 33.669 5.332 -19.656 1.00 85.62 646 SER A N 1
ATOM 5113 C CA . SER A 1 646 ? 35.069 5.779 -19.643 1.00 85.62 646 SER A CA 1
ATOM 5114 C C . SER A 1 646 ? 35.823 5.305 -20.888 1.00 85.62 646 SER A C 1
ATOM 5116 O O . SER A 1 646 ? 36.483 6.105 -21.547 1.00 85.62 646 SER A O 1
ATOM 5118 N N . LYS A 1 647 ? 35.667 4.029 -21.272 1.00 88.94 647 LYS A N 1
ATOM 5119 C CA . LYS A 1 647 ? 36.273 3.486 -22.501 1.00 88.94 647 LYS A CA 1
ATOM 5120 C C . LYS A 1 647 ? 35.743 4.181 -23.757 1.00 88.94 647 LYS A C 1
ATOM 5122 O O . LYS A 1 647 ? 36.505 4.456 -24.679 1.00 88.94 647 LYS A O 1
ATOM 5127 N N . PHE A 1 648 ? 34.451 4.509 -23.804 1.00 79.38 648 PHE A N 1
ATOM 5128 C CA . PHE A 1 648 ? 33.884 5.287 -24.909 1.00 79.38 648 PHE A CA 1
ATOM 5129 C C . PHE A 1 648 ? 34.479 6.695 -24.999 1.00 79.38 648 PHE A C 1
ATOM 5131 O O . PHE A 1 648 ? 34.777 7.152 -26.103 1.00 79.38 648 PHE A O 1
ATOM 5138 N N . GLU A 1 649 ? 34.679 7.385 -23.872 1.00 82.50 649 GLU A N 1
ATOM 5139 C CA . GLU A 1 649 ? 35.345 8.692 -23.869 1.00 82.50 649 GLU A CA 1
ATOM 5140 C C . GLU A 1 649 ? 36.792 8.602 -24.362 1.00 82.50 649 GLU A C 1
ATOM 5142 O O . GLU A 1 649 ? 37.203 9.438 -25.169 1.00 82.50 649 GLU A O 1
ATOM 5147 N N . GLU A 1 650 ? 37.534 7.567 -23.958 1.00 87.38 650 GLU A N 1
ATOM 5148 C CA . GLU A 1 650 ? 38.886 7.299 -24.464 1.00 87.38 650 GLU A CA 1
ATOM 5149 C C . GLU A 1 650 ? 38.889 7.105 -25.986 1.00 87.38 650 GLU A C 1
ATOM 5151 O O . GLU A 1 650 ? 39.667 7.753 -26.687 1.00 87.38 650 GLU A O 1
ATOM 5156 N N . ILE A 1 651 ? 37.965 6.300 -26.523 1.00 80.38 651 ILE A N 1
ATOM 5157 C CA . ILE A 1 651 ? 37.829 6.087 -27.973 1.00 80.38 651 ILE A CA 1
ATOM 5158 C C . ILE A 1 651 ? 37.507 7.399 -28.698 1.00 80.38 651 ILE A C 1
ATOM 5160 O O . ILE A 1 651 ? 38.088 7.694 -29.744 1.00 80.38 651 ILE A O 1
ATOM 5164 N N . ILE A 1 652 ? 36.593 8.211 -28.159 1.00 76.25 652 ILE A N 1
ATOM 5165 C CA . ILE A 1 652 ? 36.252 9.518 -28.737 1.00 76.25 652 ILE A CA 1
ATOM 5166 C C . ILE A 1 652 ? 37.475 10.439 -28.730 1.00 76.25 652 ILE A C 1
ATOM 5168 O O . ILE A 1 652 ? 37.689 11.186 -29.689 1.00 76.25 652 ILE A O 1
ATOM 5172 N N . GLN A 1 653 ? 38.270 10.409 -27.663 1.00 81.38 653 GLN A N 1
ATOM 5173 C CA . GLN A 1 653 ? 39.458 11.238 -27.540 1.00 81.38 653 GLN A CA 1
ATOM 5174 C C . GLN A 1 653 ? 40.554 10.806 -28.520 1.00 81.38 653 GLN A C 1
ATOM 5176 O O . GLN A 1 653 ? 41.109 11.659 -29.213 1.00 81.38 653 GLN A O 1
ATOM 5181 N N . GLU A 1 654 ? 40.804 9.504 -28.657 1.00 81.44 654 GLU A N 1
ATOM 5182 C CA . GLU A 1 654 ? 41.709 8.963 -29.676 1.00 81.44 654 GLU A CA 1
ATOM 5183 C C . GLU A 1 654 ? 41.234 9.300 -31.091 1.00 81.44 654 GLU A C 1
ATOM 5185 O O . GLU A 1 654 ? 42.018 9.726 -31.941 1.00 81.44 654 GLU A O 1
ATOM 5190 N N . PHE A 1 655 ? 39.927 9.224 -31.347 1.00 69.81 655 PHE A N 1
ATOM 5191 C CA . PHE A 1 655 ? 39.372 9.609 -32.639 1.00 69.81 655 PHE A CA 1
ATOM 5192 C C . PHE A 1 655 ? 39.562 11.104 -32.939 1.00 69.81 655 PHE A C 1
ATOM 5194 O O . PHE A 1 655 ? 39.921 11.465 -34.061 1.00 69.81 655 PHE A O 1
ATOM 5201 N N . LYS A 1 656 ? 39.387 11.985 -31.945 1.00 72.50 656 LYS A N 1
ATOM 5202 C CA . LYS A 1 656 ? 39.695 13.420 -32.078 1.00 72.50 656 LYS A CA 1
ATOM 5203 C C . LYS A 1 656 ? 41.183 13.661 -32.333 1.00 72.50 656 LYS A C 1
ATOM 5205 O O . LYS A 1 656 ? 41.520 14.480 -33.184 1.00 72.50 656 LYS A O 1
ATOM 5210 N N . ASN A 1 657 ? 42.065 12.947 -31.634 1.00 76.94 657 ASN A N 1
ATOM 5211 C CA . ASN A 1 657 ? 43.510 13.038 -31.846 1.00 76.94 657 ASN A CA 1
ATOM 5212 C C . ASN A 1 657 ? 43.882 12.615 -33.273 1.00 76.94 657 ASN A C 1
ATOM 5214 O O . ASN A 1 657 ? 44.619 13.326 -33.952 1.00 76.94 657 ASN A O 1
ATOM 5218 N N . TYR A 1 658 ? 43.311 11.513 -33.762 1.00 71.50 658 TYR A N 1
ATOM 5219 C CA . TYR A 1 658 ? 43.492 11.054 -35.136 1.00 71.50 658 TYR A CA 1
ATOM 5220 C C . TYR A 1 658 ? 43.010 12.086 -36.167 1.00 71.50 658 TYR A C 1
ATOM 5222 O O . TYR A 1 658 ? 43.740 12.397 -37.108 1.00 71.50 658 TYR A O 1
ATOM 5230 N N . LEU A 1 659 ? 41.818 12.668 -35.981 1.00 64.88 659 LEU A N 1
ATOM 5231 C CA . LEU A 1 659 ? 41.304 13.723 -36.865 1.00 64.88 659 LEU A CA 1
ATOM 5232 C C . LEU A 1 659 ? 42.230 14.946 -36.899 1.00 64.88 659 LEU A C 1
ATOM 5234 O O . LEU A 1 659 ? 42.545 15.432 -37.982 1.00 64.88 659 LEU A O 1
ATOM 5238 N N . ASN A 1 660 ? 42.752 15.371 -35.746 1.00 69.38 660 ASN A N 1
ATOM 5239 C CA . ASN A 1 660 ? 43.709 16.479 -35.669 1.00 69.38 660 ASN A CA 1
ATOM 5240 C C . ASN A 1 660 ? 45.027 16.193 -36.413 1.00 69.38 660 ASN A C 1
ATOM 5242 O O . ASN A 1 660 ? 45.670 17.124 -36.892 1.00 69.38 660 ASN A O 1
ATOM 5246 N N . VAL A 1 661 ? 45.450 14.928 -36.516 1.00 71.25 661 VAL A N 1
ATOM 5247 C CA . VAL A 1 661 ? 46.633 14.523 -37.301 1.00 71.25 661 VAL A CA 1
ATOM 5248 C C . VAL A 1 661 ? 46.318 14.469 -38.799 1.00 71.25 661 VAL A C 1
ATOM 5250 O O . VAL A 1 661 ? 47.165 14.820 -39.627 1.00 71.25 661 VAL A O 1
ATOM 5253 N N . MET A 1 662 ? 45.099 14.060 -39.156 1.00 54.16 662 MET A N 1
ATOM 5254 C CA . MET A 1 662 ? 44.656 13.935 -40.544 1.00 54.16 662 MET A CA 1
ATOM 5255 C C . MET A 1 662 ? 44.319 15.278 -41.195 1.00 54.16 662 MET A C 1
ATOM 5257 O O . MET A 1 662 ? 44.630 15.456 -42.372 1.00 54.16 662 MET A O 1
ATOM 5261 N N . ASP A 1 663 ? 43.752 16.237 -40.464 1.00 58.16 663 ASP A N 1
ATOM 5262 C CA . ASP A 1 663 ? 43.365 17.551 -41.001 1.00 58.16 663 ASP A CA 1
ATOM 5263 C C . ASP A 1 663 ? 44.531 18.282 -41.706 1.00 58.16 663 ASP A C 1
ATOM 5265 O O . ASP A 1 663 ? 44.377 18.675 -42.867 1.00 58.16 663 ASP A O 1
ATOM 5269 N N . PRO A 1 664 ? 45.746 18.379 -41.124 1.00 58.03 664 PRO A N 1
ATOM 5270 C CA . PRO A 1 664 ? 46.907 18.949 -41.808 1.00 58.03 664 PRO A CA 1
ATOM 5271 C C . PRO A 1 664 ? 47.362 18.153 -43.039 1.00 58.03 664 PRO A C 1
ATOM 5273 O O . PRO A 1 664 ? 47.905 18.735 -43.976 1.00 58.03 664 PRO A O 1
ATOM 5276 N N . MET A 1 665 ? 47.193 16.824 -43.049 1.00 51.38 665 MET A N 1
ATOM 5277 C CA . MET A 1 665 ? 47.526 15.985 -44.211 1.00 51.38 665 MET A CA 1
ATOM 5278 C C . MET A 1 665 ? 46.539 16.199 -45.357 1.00 51.38 665 MET A C 1
ATOM 5280 O O . MET A 1 665 ? 46.957 16.342 -46.505 1.00 51.38 665 MET A O 1
ATOM 5284 N N . VAL A 1 666 ? 45.245 16.266 -45.043 1.00 53.03 666 VAL A N 1
ATOM 5285 C CA . VAL A 1 666 ? 44.183 16.568 -46.007 1.00 53.03 666 VAL A CA 1
ATOM 5286 C C . VAL A 1 666 ? 44.379 17.966 -46.588 1.00 53.03 666 VAL A C 1
ATOM 5288 O O . VAL A 1 666 ? 44.237 18.144 -47.796 1.00 53.03 666 VAL A O 1
ATOM 5291 N N . GLU A 1 667 ? 44.781 18.942 -45.774 1.00 57.69 667 GLU A N 1
ATOM 5292 C CA . GLU A 1 667 ? 45.046 20.300 -46.252 1.00 57.69 667 GLU A CA 1
ATOM 5293 C C . GLU A 1 667 ? 46.291 20.369 -47.151 1.00 57.69 667 GLU A C 1
ATOM 5295 O O . GLU A 1 667 ? 46.260 21.006 -48.203 1.00 57.69 667 GLU A O 1
ATOM 5300 N N . ARG A 1 668 ? 47.359 19.623 -46.830 1.00 57.97 668 ARG A N 1
ATOM 5301 C CA . ARG A 1 668 ? 48.522 19.479 -47.727 1.00 57.97 668 ARG A CA 1
ATOM 5302 C C . ARG A 1 668 ? 48.154 18.819 -49.057 1.00 57.97 668 ARG A C 1
ATOM 5304 O O . ARG A 1 668 ? 48.590 19.293 -50.102 1.00 57.97 668 ARG A O 1
ATOM 5311 N N . LEU A 1 669 ? 47.331 17.770 -49.037 1.00 49.59 669 LEU A N 1
ATOM 5312 C CA . LEU A 1 669 ? 46.843 17.113 -50.253 1.00 49.59 669 LEU A CA 1
ATOM 5313 C C . LEU A 1 669 ? 45.977 18.053 -51.100 1.00 49.59 669 LEU A C 1
ATOM 5315 O O . LEU A 1 669 ? 46.146 18.086 -52.315 1.00 49.59 669 LEU A O 1
ATOM 5319 N N . LYS A 1 670 ? 45.115 18.876 -50.484 1.00 54.41 670 LYS A N 1
ATOM 5320 C CA . LYS A 1 670 ? 44.367 19.918 -51.207 1.00 54.41 670 LYS A CA 1
ATOM 5321 C C . LYS A 1 670 ? 45.304 20.904 -51.900 1.00 54.41 670 LYS A C 1
ATOM 5323 O O . LYS A 1 670 ? 45.097 21.174 -53.076 1.00 54.41 670 LYS A O 1
ATOM 5328 N N . VAL A 1 671 ? 46.346 21.387 -51.217 1.00 59.16 671 VAL A N 1
ATOM 5329 C CA . VAL A 1 671 ? 47.339 22.314 -51.797 1.00 59.16 671 VAL A CA 1
ATOM 5330 C C . VAL A 1 671 ? 48.087 21.681 -52.976 1.00 59.16 671 VAL A C 1
ATOM 5332 O O . VAL A 1 671 ? 48.302 22.343 -53.992 1.00 59.16 671 VAL A O 1
ATOM 5335 N N . VAL A 1 672 ? 48.454 20.398 -52.880 1.00 52.78 672 VAL A N 1
ATOM 5336 C CA . VAL A 1 672 ? 49.101 19.656 -53.980 1.00 52.78 672 VAL A CA 1
ATOM 5337 C C . VAL A 1 672 ? 48.154 19.503 -55.174 1.00 52.78 672 VAL A C 1
ATOM 5339 O O . VAL A 1 672 ? 48.529 19.843 -56.293 1.00 52.78 672 VAL A O 1
ATOM 5342 N N . MET A 1 673 ? 46.900 19.109 -54.940 1.00 47.97 673 MET A N 1
ATOM 5343 C CA . MET A 1 673 ? 45.885 19.002 -55.997 1.00 47.97 673 MET A CA 1
ATOM 5344 C C . MET A 1 673 ? 45.578 20.355 -56.664 1.00 47.97 673 MET A C 1
ATOM 5346 O O . MET A 1 673 ? 45.292 20.422 -57.859 1.00 47.97 673 MET A O 1
ATOM 5350 N N . GLN A 1 674 ? 45.653 21.452 -55.907 1.00 52.38 674 GLN A N 1
ATOM 5351 C CA . GLN A 1 674 ? 45.454 22.810 -56.416 1.00 52.38 674 GLN A CA 1
ATOM 5352 C C . GLN A 1 674 ? 46.632 23.266 -57.293 1.00 52.38 674 GLN A C 1
ATOM 5354 O O . GLN A 1 674 ? 46.416 23.940 -58.300 1.00 52.38 674 GLN A O 1
ATOM 5359 N N . LYS A 1 675 ? 47.863 22.841 -56.965 1.00 53.56 675 LYS A N 1
ATOM 5360 C CA . LYS A 1 675 ? 49.047 23.030 -57.818 1.00 53.56 675 LYS A CA 1
ATOM 5361 C C . LYS A 1 675 ? 48.957 22.226 -59.116 1.00 53.56 675 LYS A C 1
ATOM 5363 O O . LYS A 1 675 ? 49.200 22.798 -60.177 1.00 53.56 675 LYS A O 1
ATOM 5368 N N . GLU A 1 676 ? 48.539 20.961 -59.064 1.00 49.75 676 GLU A N 1
ATOM 5369 C CA . GLU A 1 676 ? 48.347 20.129 -60.265 1.00 49.75 676 GLU A CA 1
ATOM 5370 C C . GLU A 1 676 ? 47.273 20.699 -61.209 1.00 49.75 676 GLU A C 1
ATOM 5372 O O . GLU A 1 676 ? 47.464 20.729 -62.423 1.00 49.75 676 GLU A O 1
ATOM 5377 N N . SER A 1 677 ? 46.183 21.253 -60.665 1.00 48.50 677 SER A N 1
ATOM 5378 C CA . SER A 1 677 ? 45.128 21.921 -61.445 1.00 48.50 677 SER A CA 1
ATOM 5379 C C . SER A 1 677 ? 45.566 23.242 -62.102 1.00 48.50 677 SER A C 1
ATOM 5381 O O . SER A 1 677 ? 44.867 23.723 -62.994 1.00 48.50 677 SER A O 1
ATOM 5383 N N . SER A 1 678 ? 46.674 23.851 -61.661 1.00 46.41 678 SER A N 1
ATOM 5384 C CA . SER A 1 678 ? 47.172 25.146 -62.161 1.00 46.41 678 SER A CA 1
ATOM 5385 C C . SER A 1 678 ? 48.178 25.040 -63.318 1.00 46.41 678 SER A C 1
ATOM 5387 O O . SER A 1 678 ? 48.654 26.060 -63.807 1.00 46.41 678 SER A O 1
ATOM 5389 N N . GLY A 1 679 ? 48.460 23.824 -63.805 1.00 46.41 679 GLY A N 1
ATOM 5390 C CA . GLY A 1 679 ? 49.166 23.623 -65.074 1.00 46.41 679 GLY A CA 1
ATOM 5391 C C . GLY A 1 679 ? 50.692 23.751 -65.035 1.00 46.41 679 GLY A C 1
ATOM 5392 O O . GLY A 1 679 ? 51.283 24.027 -66.073 1.00 46.41 679 GLY A O 1
ATOM 5393 N N . ASN A 1 680 ? 51.349 23.511 -63.896 1.00 44.47 680 ASN A N 1
ATOM 5394 C CA . ASN A 1 680 ? 52.807 23.325 -63.847 1.00 44.47 680 ASN A CA 1
ATOM 5395 C C . ASN A 1 680 ? 53.134 21.832 -63.688 1.00 44.47 680 ASN A C 1
ATOM 5397 O O . ASN A 1 680 ? 53.265 21.320 -62.578 1.00 44.47 680 ASN A O 1
ATOM 5401 N N . ALA A 1 681 ? 53.214 21.120 -64.813 1.00 43.72 681 ALA A N 1
ATOM 5402 C CA . ALA A 1 681 ? 53.370 19.665 -64.861 1.00 43.72 681 ALA A CA 1
ATOM 5403 C C . ALA A 1 681 ? 54.830 19.157 -64.840 1.00 43.72 681 ALA A C 1
ATOM 5405 O O . ALA A 1 681 ? 55.030 17.953 -64.952 1.00 43.72 681 ALA A O 1
ATOM 5406 N N . GLU A 1 682 ? 55.851 20.009 -64.683 1.00 45.38 682 GLU A N 1
ATOM 5407 C CA . GLU A 1 682 ? 57.257 19.569 -64.829 1.00 45.38 682 GLU A CA 1
ATOM 5408 C C . GLU A 1 682 ? 58.084 19.424 -63.538 1.00 45.38 682 GLU A C 1
ATOM 5410 O O . GLU A 1 682 ? 59.204 18.932 -63.611 1.00 45.38 682 GLU A O 1
ATOM 5415 N N . GLU A 1 683 ? 57.559 19.722 -62.344 1.00 47.28 683 GLU A N 1
ATOM 5416 C CA . GLU A 1 683 ? 58.340 19.561 -61.092 1.00 47.28 683 GLU A CA 1
ATOM 5417 C C . GLU A 1 683 ? 57.728 18.626 -60.035 1.00 47.28 683 GLU A C 1
ATOM 5419 O O . GLU A 1 683 ? 58.244 18.503 -58.924 1.00 47.28 683 GLU A O 1
ATOM 5424 N N . THR A 1 684 ? 56.671 17.884 -60.365 1.00 42.00 684 THR A N 1
ATOM 5425 C CA . THR A 1 684 ? 55.968 17.027 -59.390 1.00 42.00 684 THR A CA 1
ATOM 5426 C C . THR A 1 684 ? 56.404 15.563 -59.487 1.00 42.00 684 THR A C 1
ATOM 5428 O O . THR A 1 684 ? 55.579 14.663 -59.597 1.00 42.00 684 THR A O 1
ATOM 5431 N N . LEU A 1 685 ? 57.717 15.302 -59.472 1.00 41.69 685 LEU A N 1
ATOM 5432 C CA . LEU A 1 685 ? 58.241 13.927 -59.392 1.00 41.69 685 LEU A CA 1
ATOM 5433 C C . LEU A 1 685 ? 59.388 13.734 -58.387 1.00 41.69 685 LEU A C 1
ATOM 5435 O O . LEU A 1 685 ? 60.036 12.693 -58.400 1.00 41.69 685 LEU A O 1
ATOM 5439 N N . VAL A 1 686 ? 59.638 14.697 -57.490 1.00 45.47 686 VAL A N 1
ATOM 5440 C CA . VAL A 1 686 ? 60.760 14.611 -56.524 1.00 45.47 686 VAL A CA 1
ATOM 5441 C C . VAL A 1 686 ? 60.321 14.591 -55.051 1.00 45.47 686 VAL A C 1
ATOM 5443 O O . VAL A 1 686 ? 61.153 14.434 -54.166 1.00 45.47 686 VAL A O 1
ATOM 5446 N N . ILE A 1 687 ? 59.025 14.657 -54.736 1.00 38.75 687 ILE A N 1
ATOM 5447 C CA . ILE A 1 687 ? 58.567 14.663 -53.332 1.00 38.75 687 ILE A CA 1
ATOM 5448 C C . ILE A 1 687 ? 57.742 13.412 -53.022 1.00 38.75 687 ILE A C 1
ATOM 5450 O O . ILE A 1 687 ? 56.552 13.490 -52.748 1.00 38.75 687 ILE A O 1
ATOM 5454 N N . TYR A 1 688 ? 58.391 12.250 -53.081 1.00 33.69 688 TYR A N 1
ATOM 5455 C CA . TYR A 1 688 ? 57.934 11.028 -52.414 1.00 33.69 688 TYR A CA 1
ATOM 5456 C C . TYR A 1 688 ? 59.151 10.266 -51.864 1.00 33.69 688 TYR A C 1
ATOM 5458 O O . TYR A 1 688 ? 59.641 9.326 -52.486 1.00 33.69 688 TYR A O 1
ATOM 5466 N N . CYS A 1 689 ? 59.630 10.720 -50.703 1.00 31.77 689 CYS A N 1
ATOM 5467 C CA . CYS A 1 689 ? 60.327 9.945 -49.674 1.00 31.77 689 CYS A CA 1
ATOM 5468 C C . CYS A 1 689 ? 59.849 10.461 -48.316 1.00 31.77 689 CYS A C 1
ATOM 5470 O O . CYS A 1 689 ? 59.895 11.701 -48.128 1.00 31.77 689 CYS A O 1
#